Protein AF-A0A3B9RX09-F1 (afdb_monomer_lite)

Secondary structure (DSSP, 8-state):
---HHHHHHHHHHHHHHHHTTTT--------SS-HHHHHHHHHHHHHHHH-STTSSS-HHHHTT-SEEEEEE-TT-TTSHHHHHHHIIIIIS--EEETTTTEEEEEEEEE-S--HHHHHHHHHHSSPPPPPEEEEEEEEEHHHHHHHHHHHHHHHHHHHHHHHHHHTTT-GGGSTTTTTT-------HHHHHHHS-HHHHHHHHHHHHHHHHHHS---HHHHHTTB--HHHHHHHHHHHHHHHHHHHHHHHHTTPPPP--PPP---SBTHHHHHHHHHHHHHHHHHHGGG--TTSEEEEEE--HHHHHTTTBSSS-B-TT--TTSTT--GGGHHHHHHHHTTTEEEEEEEEHHHHHHHTT-SSHHHHHHHGGG-S--B--TTS----SS--B---EEEEEEEEEE--HHHHHTT----EEEEEE-S--EES--TTHHHHHHHHHHHHTHHHHHT--EETTEEESTTEEE-S-S--SS-HHHHHHHHHHHHHT--GGGEES-PEEP-HHHHT--HHHHT-HHHHHHHHHHHHHHHHHTTT-SSEEEEEEEEESSSSS-EEEEEEEEEEEEEEGGGBSSPPPTTHHHHHHHHHHHH-EETTTTEE---B-GGG-EEEEESSTTS-EEEEEEEB-GGGSTTSTT-S-BSSHHHHHHHHHHHHHHHTTHHHHHHHHHHHHHHTTSB--

Foldseek 3Di:
DDDPVVVVVVVVVVVVVVVVCPPDDPADFDDLDDPLQVVLQVVLVVVCVVPQPPSFPDCLQQPSFQKDKDFFFLLPCLFPNVVLVCCVCPQQNWDAPLQVQKTKDKDKDFQLPCVVFVVVCVPPVDTDPGDIDIDMDMDHNLVLLVVLLVLLVLLLVLLLQLQCQVCVVPVCPGCVNVQNPSVDDDDPVSSPVRDDPVSSVVNSVSLVVCCRRRVDSPPVSSSVFFQGPVNQVVVLQVVVVVLVVVQVVCVVVVHDRDDDDDDDTRGGPSVVSSVCCVVCSVLSSVPVVPDDRRQKMKMKGLQLSCQLCQQCEPQRHDCLHAPSDPPHNVNFVLLSSQSSSNFWIKIFMFGNVLLCVLLVHDDSVSSRVSVRVDSDADDYPPPPDDHDHRHIHTQKMWMWWWKWFDPVVCVVVVNDPTDIAGFIAPDMTGRCSGRRSVVVLVSSLVSCVVVLVPADDDPQAREQQRMEIGTGPDDPQDFFVSVLVRNCSSNVDDSVRYDYGHYYDCCSSVPDDCSNRVVLQVVQVVLLVVLQCVLQVPLFPFKHKDWHWDDPPVPNQIWIQIKMKGKDKAAPVQWPDFDDQLVQLVLLVLCLVPDQDVLVRGRHSQWDSVQWTWDWDDDPPRIIIIIMTMTQLLPQPPNVRDRIHRHSVSSSSSSVSSSVVSVCSVVSVVSSQVVCVVVRTGDD

Sequence (684 aa):
MLTDEQILQKAALLLEKISENSDLTTEVLLREISDSEMKGVEAILQKLADNPRGSLAFDNLFGDKTRLVIPFPVKDRESELGQWVYMLEQVLKVDVDWERGMVSVEREWEDHDKILDDTVNQIFGDGPPSKKLKKKLQMKIGKYFVKLDSLMKEYLQIRKKIGDHKYKDRPDEGPGAIGGKHLLKYTIGDTEDALNDEELKRYNQVLNQLELYAGNTSHGHLQSFAMDYSDQDQWKQKEQHRRDQQDAGDRRYGKPVRTRKPIVVPDTKFIDMGTYWLNNSKTIREDVPGLENDTYSIILTRHPVDVMRMSDFEMITSCHTPPSRDGSKQEYYKCAVAEAQGHGAIAYVVETEDLLSETNTGNIESAEQELEEYDEIFTEQNRWMSGTNLNLDPVSRTRLRQFKFFDWEKYDAGDDQGTEVAVPEKFVYGQKIPGLVGTVTKWARQKQEEVIANLPKSGGKVDLDDFRIYGGSYEDTQGYGGRKELLANLTNISMNDFTGQVEQDKETEEEMPPEWVGDVEEMLKRDCAIVREKWNSGKYANCEVDFHVRDDSGEGDYVIYPEGKIMLTWELDEWLKLPNVSEGRLIADYLNEYYYNQDMGAIVPLFEEDKGAIYKGGPEGSEVIIWRCEFNTRFVPGLENQPVVYDADGYENYCKGVDALDDDRDKFQALVEQYAKENGYFEG

Structure (mmCIF, N/CA/C/O backbone):
data_AF-A0A3B9RX09-F1
#
_entry.id   AF-A0A3B9RX09-F1
#
loop_
_atom_site.group_PDB
_atom_site.id
_atom_site.type_symbol
_atom_site.label_atom_id
_atom_site.label_alt_id
_atom_site.label_comp_id
_atom_site.label_asym_id
_atom_site.label_entity_id
_atom_site.label_seq_id
_atom_site.pdbx_PDB_ins_code
_atom_site.Cartn_x
_atom_site.Cartn_y
_atom_site.Cartn_z
_atom_site.occupancy
_atom_site.B_iso_or_equiv
_atom_site.auth_seq_id
_atom_site.auth_comp_id
_atom_site.auth_asym_id
_atom_site.auth_atom_id
_atom_site.pdbx_PDB_model_num
ATOM 1 N N . MET A 1 1 ? -35.623 12.158 -23.271 1.00 46.50 1 MET A N 1
ATOM 2 C CA . MET A 1 1 ? -35.025 12.627 -24.539 1.00 46.50 1 MET A CA 1
ATOM 3 C C . MET A 1 1 ? -35.376 14.093 -24.696 1.00 46.50 1 MET A C 1
ATOM 5 O O . MET A 1 1 ? -36.539 14.431 -24.503 1.00 46.50 1 MET A O 1
ATOM 9 N N . LEU A 1 2 ? -34.378 14.948 -24.918 1.00 55.50 2 LEU A N 1
ATOM 10 C CA . LEU A 1 2 ? -34.582 16.387 -25.109 1.00 55.50 2 LEU A CA 1
ATOM 11 C C . LEU A 1 2 ? -35.200 16.643 -26.487 1.00 55.50 2 LEU A C 1
ATOM 13 O O . LEU A 1 2 ? -34.956 15.884 -27.421 1.00 55.50 2 LEU A O 1
ATOM 17 N N . THR A 1 3 ? -36.020 17.683 -26.593 1.00 72.69 3 THR A N 1
ATOM 18 C CA . THR A 1 3 ? -36.615 18.106 -27.870 1.00 72.69 3 THR A CA 1
ATOM 19 C C . THR A 1 3 ? -35.584 18.835 -28.735 1.00 72.69 3 THR A C 1
ATOM 21 O O . THR A 1 3 ? -34.652 19.437 -28.202 1.00 72.69 3 THR A O 1
ATOM 24 N N . ASP A 1 4 ? -35.761 18.829 -30.059 1.00 65.31 4 ASP A N 1
ATOM 25 C CA . ASP A 1 4 ? -34.841 19.491 -31.002 1.00 65.31 4 ASP A CA 1
ATOM 26 C C . ASP A 1 4 ? -34.647 20.984 -30.682 1.00 65.31 4 ASP A C 1
ATOM 28 O O . ASP A 1 4 ? -33.553 21.527 -30.824 1.00 65.31 4 ASP A O 1
ATOM 32 N N . GLU A 1 5 ? -35.684 21.637 -30.154 1.00 65.88 5 GLU A N 1
ATOM 33 C CA . GLU A 1 5 ? -35.647 23.039 -29.728 1.00 65.88 5 GLU A CA 1
ATOM 34 C C . GLU A 1 5 ? -34.807 23.242 -28.450 1.00 65.88 5 GLU A C 1
ATOM 36 O O . GLU A 1 5 ? -34.069 24.220 -28.338 1.00 65.88 5 GLU A O 1
ATOM 41 N N . GLN A 1 6 ? -34.823 22.278 -27.521 1.00 61.00 6 GLN A N 1
ATOM 42 C CA . GLN A 1 6 ? -33.956 22.274 -26.333 1.00 61.00 6 GLN A CA 1
ATOM 43 C C . GLN A 1 6 ? -32.497 21.947 -26.675 1.00 61.00 6 GLN A C 1
ATOM 45 O O . GLN A 1 6 ? -31.587 22.452 -26.016 1.00 61.00 6 GLN A O 1
ATOM 50 N N . ILE A 1 7 ? -32.262 21.122 -27.700 1.00 62.56 7 ILE A N 1
ATOM 51 C CA . ILE A 1 7 ? -30.918 20.830 -28.215 1.00 62.56 7 ILE A CA 1
ATOM 52 C C . ILE A 1 7 ? -30.343 22.080 -28.886 1.00 62.56 7 ILE A C 1
ATOM 54 O O . ILE A 1 7 ? -29.211 22.456 -28.596 1.00 62.56 7 ILE A O 1
ATOM 58 N N . LEU A 1 8 ? -31.140 22.776 -29.702 1.00 60.31 8 LEU A N 1
ATOM 59 C CA . LEU A 1 8 ? -30.744 24.033 -30.340 1.00 60.31 8 LEU A CA 1
ATOM 60 C C . LEU A 1 8 ? -30.488 25.152 -29.325 1.00 60.31 8 LEU A C 1
ATOM 62 O O . LEU A 1 8 ? -29.500 25.867 -29.463 1.00 60.31 8 LEU A O 1
ATOM 66 N N . GLN A 1 9 ? -31.307 25.275 -28.275 1.00 61.44 9 GLN A N 1
ATOM 67 C CA . GLN A 1 9 ? -31.055 26.242 -27.201 1.00 61.44 9 GLN A CA 1
ATOM 68 C C . GLN A 1 9 ? -29.791 25.914 -26.402 1.00 61.44 9 GLN A C 1
ATOM 70 O O . GLN A 1 9 ? -29.019 26.823 -26.111 1.00 61.44 9 GLN A O 1
ATOM 75 N N . LYS A 1 10 ? -29.531 24.636 -26.087 1.00 58.34 10 LYS A N 1
ATOM 76 C CA . LYS A 1 10 ? -28.286 24.233 -25.413 1.00 58.34 10 LYS A CA 1
ATOM 77 C C . LYS A 1 10 ? -27.056 24.441 -26.293 1.00 58.34 10 LYS A C 1
ATOM 79 O O . LYS A 1 10 ? -26.045 24.915 -25.790 1.00 58.34 10 LYS A O 1
ATOM 84 N N . ALA A 1 11 ? -27.143 24.133 -27.586 1.00 56.66 11 ALA A N 1
ATOM 85 C CA . ALA A 1 11 ? -26.054 24.350 -28.536 1.00 56.66 11 ALA A CA 1
ATOM 86 C C . ALA A 1 11 ? -25.764 25.845 -28.739 1.00 56.66 11 ALA A C 1
ATOM 88 O O . ALA A 1 11 ? -24.603 26.237 -28.788 1.00 56.66 11 ALA A O 1
ATOM 89 N N . ALA A 1 12 ? -26.803 26.685 -28.791 1.00 59.59 12 ALA A N 1
ATOM 90 C CA . ALA A 1 12 ? -26.653 28.136 -28.854 1.00 59.59 12 ALA A CA 1
ATOM 91 C C . ALA A 1 12 ? -26.003 28.695 -27.579 1.00 59.59 12 ALA A C 1
ATOM 93 O O . ALA A 1 12 ? -25.060 29.468 -27.689 1.00 59.59 12 ALA A O 1
ATOM 94 N N . LEU A 1 13 ? -26.421 28.235 -26.391 1.00 57.66 13 LEU A N 1
ATOM 95 C CA . LEU A 1 13 ? -25.809 28.635 -25.116 1.00 57.66 13 LEU A CA 1
ATOM 96 C C . LEU A 1 13 ? -24.337 28.203 -25.013 1.00 57.66 13 LEU A C 1
ATOM 98 O O . LEU A 1 13 ? -23.518 28.907 -24.431 1.00 57.66 13 LEU A O 1
ATOM 102 N N . LEU A 1 14 ? -24.002 27.034 -25.570 1.00 50.88 14 LEU A N 1
ATOM 103 C CA . LEU A 1 14 ? -22.634 26.523 -25.619 1.00 50.88 14 LEU A CA 1
ATOM 104 C C . LEU A 1 14 ? -21.766 27.365 -26.563 1.00 50.88 14 LEU A C 1
ATOM 106 O O . LEU A 1 14 ? -20.646 27.717 -26.218 1.00 50.88 14 LEU A O 1
ATOM 110 N N . LEU A 1 15 ? -22.296 27.730 -27.732 1.00 51.66 15 LEU A N 1
ATOM 111 C CA . LEU A 1 15 ? -21.601 28.570 -28.710 1.00 51.66 15 LEU A CA 1
ATOM 112 C C . LEU A 1 15 ? -21.423 30.011 -28.221 1.00 51.66 15 LEU A C 1
ATOM 114 O O . LEU A 1 15 ? -20.383 30.607 -28.480 1.00 51.66 15 LEU A O 1
ATOM 118 N N . GLU A 1 16 ? -22.392 30.552 -27.482 1.00 50.34 16 GLU A N 1
ATOM 119 C CA . GLU A 1 16 ? -22.295 31.879 -26.867 1.00 50.34 16 GLU A CA 1
ATOM 120 C C . GLU A 1 16 ? -21.200 31.886 -25.784 1.00 50.34 16 GLU A C 1
ATOM 122 O O . GLU A 1 16 ? -20.308 32.732 -25.842 1.00 50.34 16 GLU A O 1
ATOM 127 N N . LYS A 1 17 ? -21.151 30.848 -24.928 1.00 48.62 17 LYS A N 1
ATOM 128 C CA . LYS A 1 17 ? -20.059 30.614 -23.957 1.00 48.62 17 LYS A CA 1
ATOM 129 C C . LYS A 1 17 ? -18.686 30.402 -24.601 1.00 48.62 17 LYS A C 1
ATOM 131 O O . LYS A 1 17 ? -17.679 30.794 -24.020 1.00 48.62 17 LYS A O 1
ATOM 136 N N . ILE A 1 18 ? -18.625 29.775 -25.774 1.00 49.00 18 ILE A N 1
ATOM 137 C CA . ILE A 1 18 ? -17.375 29.612 -26.533 1.00 49.00 18 ILE A CA 1
ATOM 138 C C . ILE A 1 18 ? -16.948 30.954 -27.149 1.00 49.00 18 ILE A C 1
ATOM 140 O O . ILE A 1 18 ? -15.760 31.258 -27.190 1.00 49.00 18 ILE A O 1
ATOM 144 N N . SER A 1 19 ? -17.901 31.780 -27.596 1.00 44.56 19 SER A N 1
ATOM 145 C CA . SER A 1 19 ? -17.610 33.076 -28.222 1.00 44.56 19 SER A CA 1
ATOM 146 C C . SER A 1 19 ? -17.223 34.172 -27.225 1.00 44.56 19 SER A C 1
ATOM 148 O O . SER A 1 19 ? -16.401 35.018 -27.557 1.00 44.56 19 SER A O 1
ATOM 150 N N . GLU A 1 20 ? -17.750 34.139 -25.996 1.00 47.72 20 GLU A N 1
ATOM 151 C CA . GLU A 1 20 ? -17.348 35.061 -24.921 1.00 47.72 20 GLU A CA 1
ATOM 152 C C . GLU A 1 20 ? -15.958 34.729 -24.343 1.00 47.72 20 GLU A C 1
ATOM 154 O O . GLU A 1 20 ? -15.344 35.580 -23.705 1.00 47.72 20 GLU A O 1
ATOM 159 N N . ASN A 1 21 ? -15.425 33.533 -24.628 1.00 46.47 21 ASN A N 1
ATOM 160 C CA . ASN A 1 21 ? -14.116 33.050 -24.171 1.00 46.47 21 ASN A CA 1
ATOM 161 C C . ASN A 1 21 ? -13.031 33.050 -25.266 1.00 46.47 21 ASN A C 1
ATOM 163 O O . ASN A 1 21 ? -12.002 32.394 -25.116 1.00 46.47 21 ASN A O 1
ATOM 167 N N . SER A 1 22 ? -13.215 33.774 -26.376 1.00 39.50 22 SER A N 1
ATOM 168 C CA . SER A 1 22 ? -12.271 33.729 -27.507 1.00 39.50 22 SER A CA 1
ATOM 169 C C . SER A 1 22 ? -10.925 34.440 -27.277 1.00 39.50 22 SER A C 1
ATOM 171 O O . SER A 1 22 ? -10.103 34.438 -28.187 1.00 39.50 22 SER A O 1
ATOM 173 N N . ASP A 1 23 ? -10.700 35.037 -26.099 1.00 39.66 23 ASP A N 1
ATOM 174 C CA . ASP A 1 23 ? -9.476 35.782 -25.741 1.00 39.66 23 ASP A CA 1
ATOM 175 C C . ASP A 1 23 ? -8.780 35.276 -24.455 1.00 39.66 23 ASP A C 1
ATOM 177 O O . ASP A 1 23 ? -7.902 35.952 -23.915 1.00 39.66 23 ASP A O 1
ATOM 181 N N . LEU A 1 24 ? -9.102 34.073 -23.969 1.00 39.62 24 LEU A N 1
ATOM 182 C CA . LEU A 1 24 ? -8.308 33.427 -22.921 1.00 39.62 24 LEU A CA 1
ATOM 183 C C . LEU A 1 24 ? -7.260 32.511 -23.557 1.00 39.62 24 LEU A C 1
ATOM 185 O O . LEU A 1 24 ? -7.568 31.523 -24.222 1.00 39.62 24 LEU A O 1
ATOM 189 N N . THR A 1 25 ? -5.992 32.847 -23.314 1.00 34.44 25 THR A N 1
ATOM 190 C CA . THR A 1 25 ? -4.930 31.859 -23.099 1.00 34.44 25 THR A CA 1
ATOM 191 C C . THR A 1 25 ? -5.535 30.608 -22.472 1.00 34.44 25 THR A C 1
ATOM 193 O O . THR A 1 25 ? -6.149 30.731 -21.417 1.00 34.44 25 THR A O 1
ATOM 196 N N . THR A 1 26 ? -5.393 29.451 -23.123 1.00 32.91 26 THR A N 1
ATOM 197 C CA . THR A 1 26 ? -5.717 28.130 -22.565 1.00 32.91 26 THR A CA 1
ATOM 198 C C . THR A 1 26 ? -5.415 28.120 -21.070 1.00 32.91 26 THR A C 1
ATOM 200 O O . THR A 1 26 ? -4.243 28.231 -20.705 1.00 32.91 26 THR A O 1
ATOM 203 N N . GLU A 1 27 ? -6.447 28.075 -20.221 1.00 34.97 27 GLU A N 1
ATOM 204 C CA . GLU A 1 27 ? -6.260 27.851 -18.790 1.00 34.97 27 GLU A CA 1
ATOM 205 C C . GLU A 1 27 ? -5.491 26.538 -18.666 1.00 34.97 27 GLU A C 1
ATOM 207 O O . GLU A 1 27 ? -5.959 25.475 -19.074 1.00 34.97 27 GLU A O 1
ATOM 212 N N . VAL A 1 28 ? -4.235 26.640 -18.242 1.00 36.72 28 VAL A N 1
ATOM 213 C CA . VAL A 1 28 ? -3.359 25.488 -18.086 1.00 36.72 28 VAL A CA 1
ATOM 214 C C . VAL A 1 28 ? -3.880 24.734 -16.868 1.00 36.72 28 VAL A C 1
ATOM 216 O O . VAL A 1 28 ? -3.683 25.189 -15.744 1.00 36.72 28 VAL A O 1
ATOM 219 N N . LEU A 1 29 ? -4.552 23.601 -17.090 1.00 45.66 29 LEU A N 1
ATOM 220 C CA . LEU A 1 29 ? -4.730 22.576 -16.061 1.00 45.66 29 LEU A CA 1
ATOM 221 C C . LEU A 1 29 ? -3.332 22.246 -15.527 1.00 45.66 29 LEU A C 1
ATOM 223 O O . LEU A 1 29 ? -2.517 21.667 -16.247 1.00 45.66 29 LEU A O 1
ATOM 227 N N . LEU A 1 30 ? -3.016 22.680 -14.307 1.00 51.31 30 LEU A N 1
ATOM 228 C CA . LEU A 1 30 ? -1.760 22.297 -13.681 1.00 51.31 30 LEU A CA 1
ATOM 229 C C . LEU A 1 30 ? -1.861 20.836 -13.268 1.00 51.31 30 LEU A C 1
ATOM 231 O O . LEU A 1 30 ? -2.789 20.460 -12.559 1.00 51.31 30 LEU A O 1
ATOM 235 N N . ARG A 1 31 ? -0.901 20.043 -13.738 1.00 60.28 31 ARG A N 1
ATOM 236 C CA . ARG A 1 31 ? -0.696 18.656 -13.338 1.00 60.28 31 ARG A CA 1
ATOM 237 C C . ARG A 1 31 ? 0.556 18.622 -12.476 1.00 60.28 31 ARG A C 1
ATOM 239 O O . ARG A 1 31 ? 1.618 19.033 -12.942 1.00 60.28 31 ARG A O 1
ATOM 246 N N . GLU A 1 32 ? 0.436 18.203 -11.218 1.00 71.44 32 GLU A N 1
ATOM 247 C CA . GLU A 1 32 ? 1.618 18.034 -10.351 1.00 71.44 32 GLU A CA 1
ATOM 248 C C . GLU A 1 32 ? 2.441 16.808 -10.761 1.00 71.44 32 GLU A C 1
ATOM 250 O O . GLU A 1 32 ? 3.646 16.745 -10.510 1.00 71.44 32 GLU A O 1
ATOM 255 N N . ILE A 1 33 ? 1.784 15.876 -11.447 1.00 76.31 33 ILE A N 1
ATOM 256 C CA . ILE A 1 33 ? 2.388 14.759 -12.160 1.00 76.31 33 ILE A CA 1
ATOM 257 C C . ILE A 1 33 ? 3.059 15.276 -13.440 1.00 76.31 33 ILE A C 1
ATOM 259 O O . ILE A 1 33 ? 2.442 15.986 -14.235 1.00 76.31 33 ILE A O 1
ATOM 263 N N . SER A 1 34 ? 4.307 14.875 -13.668 1.00 75.81 34 SER A N 1
ATOM 264 C CA . SER A 1 34 ? 5.033 15.141 -14.914 1.00 75.81 34 SER A CA 1
ATOM 265 C C . SER A 1 34 ? 4.439 14.392 -16.115 1.00 75.81 34 SER A C 1
ATOM 267 O O . SER A 1 34 ? 3.831 13.332 -15.974 1.00 75.81 34 SER A O 1
ATOM 269 N N . ASP A 1 35 ? 4.688 14.881 -17.332 1.00 74.25 35 ASP A N 1
ATOM 270 C CA . ASP A 1 35 ? 4.217 14.220 -18.560 1.00 74.25 35 ASP A CA 1
ATOM 271 C C . ASP A 1 35 ? 4.701 12.762 -18.679 1.00 74.25 35 ASP A C 1
ATOM 273 O O . ASP A 1 35 ? 3.990 11.912 -19.209 1.00 74.25 35 ASP A O 1
ATOM 277 N N . SER A 1 36 ? 5.898 12.437 -18.174 1.00 70.38 36 SER A N 1
ATOM 278 C CA . SER A 1 36 ? 6.412 11.061 -18.153 1.00 70.38 36 SER A CA 1
ATOM 279 C C . SER A 1 36 ? 5.641 10.153 -17.201 1.00 70.38 36 SER A C 1
ATOM 281 O O . SER A 1 36 ? 5.316 9.030 -17.567 1.00 70.38 36 SER A O 1
ATOM 283 N N . GLU A 1 37 ? 5.317 10.636 -16.003 1.00 79.94 37 GLU A N 1
ATOM 284 C CA . GLU A 1 37 ? 4.552 9.868 -15.014 1.00 79.94 37 GLU A CA 1
ATOM 285 C C . GLU A 1 37 ? 3.096 9.682 -15.477 1.00 79.94 37 GLU A C 1
ATOM 287 O O . GLU A 1 37 ? 2.505 8.623 -15.276 1.00 79.94 37 GLU A O 1
ATOM 292 N N . MET A 1 38 ? 2.528 10.672 -16.179 1.00 83.56 38 MET A N 1
ATOM 293 C CA . MET A 1 38 ? 1.176 10.586 -16.740 1.00 83.56 38 MET A CA 1
ATOM 294 C C . MET A 1 38 ? 1.037 9.438 -17.750 1.00 83.56 38 MET A C 1
ATOM 296 O O . MET A 1 38 ? 0.019 8.743 -17.735 1.00 83.56 38 MET A O 1
ATOM 300 N N . LYS A 1 39 ? 2.080 9.142 -18.544 1.00 83.12 39 LYS A N 1
ATOM 301 C CA . LYS A 1 39 ? 2.098 7.971 -19.448 1.00 83.12 39 LYS A CA 1
ATOM 302 C C . LYS A 1 39 ? 1.808 6.660 -18.724 1.00 83.12 39 LYS A C 1
ATOM 304 O O . LYS A 1 39 ? 1.199 5.773 -19.318 1.00 83.12 39 LYS A O 1
ATOM 309 N N . GLY A 1 40 ? 2.200 6.564 -17.451 1.00 83.62 40 GLY A N 1
ATOM 310 C CA . GLY A 1 40 ? 1.921 5.415 -16.601 1.00 83.62 40 GLY A CA 1
ATOM 311 C C . GLY A 1 40 ? 0.435 5.132 -16.429 1.00 83.62 40 GLY A C 1
ATOM 312 O O . GLY A 1 40 ? 0.064 3.982 -16.252 1.00 83.62 40 GLY A O 1
ATOM 313 N N . VAL A 1 41 ? -0.435 6.138 -16.530 1.00 87.81 41 VAL A N 1
ATOM 314 C CA . VAL A 1 41 ? -1.887 5.985 -16.336 1.00 87.81 41 VAL A CA 1
ATOM 315 C C . VAL A 1 41 ? -2.725 6.387 -17.554 1.00 87.81 41 VAL A C 1
ATOM 317 O O . VAL A 1 41 ? -3.922 6.114 -17.585 1.00 87.81 41 VAL A O 1
ATOM 320 N N . GLU A 1 42 ? -2.132 6.967 -18.598 1.00 87.06 42 GLU A N 1
ATOM 321 C CA . GLU A 1 42 ? -2.840 7.388 -19.819 1.00 87.06 42 GLU A CA 1
ATOM 322 C C . GLU A 1 42 ? -3.678 6.271 -20.447 1.00 87.06 42 GLU A C 1
ATOM 324 O O . GLU A 1 42 ? -4.846 6.475 -20.781 1.00 87.06 42 GLU A O 1
ATOM 329 N N . ALA A 1 43 ? -3.108 5.070 -20.580 1.00 84.12 43 ALA A N 1
ATOM 330 C CA . ALA A 1 43 ? -3.800 3.949 -21.210 1.00 84.12 43 ALA A CA 1
ATOM 331 C C . ALA A 1 43 ? -5.054 3.527 -20.428 1.00 84.12 43 ALA A C 1
ATOM 333 O O . ALA A 1 43 ? -6.077 3.191 -21.030 1.00 84.12 43 ALA A O 1
ATOM 334 N N . ILE A 1 44 ? -4.993 3.550 -19.093 1.00 87.25 44 ILE A N 1
ATOM 335 C CA . ILE A 1 44 ? -6.129 3.187 -18.243 1.00 87.25 44 ILE A CA 1
ATOM 336 C C . ILE A 1 44 ? -7.157 4.322 -18.152 1.00 87.25 44 ILE A C 1
ATOM 338 O O . ILE A 1 44 ? -8.356 4.050 -18.179 1.00 87.25 44 ILE A O 1
ATOM 342 N N . LEU A 1 45 ? -6.719 5.585 -18.161 1.00 89.31 45 LEU A N 1
ATOM 343 C CA . LEU A 1 45 ? -7.601 6.755 -18.244 1.00 89.31 45 LEU A CA 1
ATOM 344 C C . LEU A 1 45 ? -8.381 6.781 -19.567 1.00 89.31 45 LEU A C 1
ATOM 346 O O . LEU A 1 45 ? -9.584 7.034 -19.570 1.00 89.31 45 LEU A O 1
ATOM 350 N N . GLN A 1 46 ? -7.739 6.435 -20.686 1.00 86.19 46 GLN A N 1
ATOM 351 C CA . GLN A 1 46 ? -8.424 6.318 -21.973 1.00 86.19 46 GLN A CA 1
ATOM 352 C C . GLN A 1 46 ? -9.463 5.185 -21.959 1.00 86.19 46 GLN A C 1
ATOM 354 O O . GLN A 1 46 ? -10.594 5.382 -22.401 1.00 86.19 46 GLN A O 1
ATOM 359 N N . LYS A 1 47 ? -9.118 4.015 -21.396 1.00 84.38 47 LYS A N 1
ATOM 360 C CA . LYS A 1 47 ? -10.075 2.905 -21.220 1.00 84.38 47 LYS A CA 1
ATOM 361 C C . LYS A 1 47 ? -11.276 3.314 -20.368 1.00 84.38 47 LYS A C 1
ATOM 363 O O . LYS A 1 47 ? -12.401 2.969 -20.715 1.00 84.38 47 LYS A O 1
ATOM 368 N N . LEU A 1 48 ? -11.045 4.061 -19.290 1.00 86.94 48 LEU A N 1
ATOM 369 C CA . LEU A 1 48 ? -12.091 4.622 -18.435 1.00 86.94 48 LEU A CA 1
ATOM 370 C C . LEU A 1 48 ? -13.019 5.573 -19.193 1.00 86.94 48 LEU A C 1
ATOM 372 O O . LEU A 1 48 ? -14.236 5.459 -19.056 1.00 86.94 48 LEU A O 1
ATOM 376 N N . ALA A 1 49 ? -12.459 6.470 -20.009 1.00 84.94 49 ALA A N 1
ATOM 377 C CA . ALA A 1 49 ? -13.233 7.406 -20.822 1.00 84.94 49 ALA A CA 1
ATOM 378 C C . ALA A 1 49 ? -14.115 6.686 -21.858 1.00 84.94 49 ALA A C 1
ATOM 380 O O . ALA A 1 49 ? -15.253 7.095 -22.098 1.00 84.94 49 ALA A O 1
ATOM 381 N N . ASP A 1 50 ? -13.611 5.596 -22.444 1.00 83.12 50 ASP A N 1
ATOM 382 C CA . ASP A 1 50 ? -14.335 4.810 -23.448 1.00 83.12 50 ASP A CA 1
ATOM 383 C C . ASP A 1 50 ? -15.378 3.868 -22.821 1.00 83.12 50 ASP A C 1
ATOM 385 O O . ASP A 1 50 ? -16.486 3.709 -23.344 1.00 83.12 50 ASP A O 1
ATOM 389 N N . ASN A 1 51 ? -15.031 3.223 -21.705 1.00 79.31 51 ASN A N 1
ATOM 390 C CA . ASN A 1 51 ? -15.897 2.306 -20.973 1.00 79.31 51 ASN A CA 1
ATOM 391 C C . ASN A 1 51 ? -15.596 2.340 -19.460 1.00 79.31 51 ASN A C 1
ATOM 393 O O . ASN A 1 51 ? -14.688 1.644 -18.996 1.00 79.31 51 ASN A O 1
ATOM 397 N N . PRO A 1 52 ? -16.395 3.070 -18.664 1.00 77.44 52 PRO A N 1
ATOM 398 C CA . PRO A 1 52 ? -16.178 3.172 -17.222 1.00 77.44 52 PRO A CA 1
ATOM 399 C C . PRO A 1 52 ? -16.261 1.829 -16.478 1.00 77.44 52 PRO A C 1
ATOM 401 O O . PRO A 1 52 ? -15.529 1.616 -15.515 1.00 77.44 52 PRO A O 1
ATOM 404 N N . ARG A 1 53 ? -17.120 0.899 -16.929 1.00 77.69 53 ARG A N 1
ATOM 405 C CA . ARG A 1 53 ? -17.297 -0.415 -16.284 1.00 77.69 53 ARG A CA 1
ATOM 406 C C . ARG A 1 53 ? -16.302 -1.444 -16.792 1.00 77.69 53 ARG A C 1
ATOM 408 O O . ARG A 1 53 ? -16.139 -1.628 -17.998 1.00 77.69 53 ARG A O 1
ATOM 415 N N . GLY A 1 54 ? -15.719 -2.188 -15.864 1.00 75.94 54 GLY A N 1
ATOM 416 C CA . GLY A 1 54 ? -14.738 -3.237 -16.114 1.00 75.94 54 GLY A CA 1
ATOM 417 C C . GLY A 1 54 ? -13.326 -2.712 -16.359 1.00 75.94 54 GLY A C 1
ATOM 418 O O . GLY A 1 54 ? -12.420 -3.517 -16.552 1.00 75.94 54 GLY A O 1
ATOM 419 N N . SER A 1 55 ? -13.131 -1.388 -16.351 1.00 81.38 55 SER A N 1
ATOM 420 C CA . SER A 1 55 ? -11.815 -0.765 -16.523 1.00 81.38 55 SER A CA 1
ATOM 421 C C . SER A 1 55 ? -11.033 -0.671 -15.215 1.00 81.38 55 SER A C 1
ATOM 423 O O . SER A 1 55 ? -9.812 -0.690 -15.247 1.00 81.38 55 SER A O 1
ATOM 425 N N . LEU A 1 56 ? -11.704 -0.607 -14.062 1.00 91.06 56 LEU A N 1
ATOM 426 C CA . LEU A 1 56 ? -11.060 -0.554 -12.747 1.00 91.06 56 LEU A CA 1
ATOM 427 C C . LEU A 1 56 ? -11.594 -1.649 -11.826 1.00 91.06 56 LEU A C 1
ATOM 429 O O . LEU A 1 56 ? -12.763 -2.024 -11.913 1.00 91.06 56 LEU A O 1
ATOM 433 N N . ALA A 1 57 ? -10.768 -2.087 -10.872 1.00 91.44 57 ALA A N 1
ATOM 434 C CA . ALA A 1 57 ? -11.213 -2.918 -9.758 1.00 91.44 57 ALA A CA 1
ATOM 435 C C . ALA A 1 57 ? -12.417 -2.310 -9.029 1.00 91.44 57 ALA A C 1
ATOM 437 O O . ALA A 1 57 ? -12.555 -1.089 -8.912 1.00 91.44 57 ALA A O 1
ATOM 438 N N . PHE A 1 58 ? -13.214 -3.178 -8.414 1.00 93.38 58 PHE A N 1
ATOM 439 C CA . PHE A 1 58 ? -14.244 -2.852 -7.432 1.00 93.38 58 PHE A CA 1
ATOM 440 C C . PHE A 1 58 ? -15.502 -2.193 -8.003 1.00 93.38 58 PHE A C 1
ATOM 442 O O . PHE A 1 58 ? -16.164 -1.422 -7.304 1.00 93.38 58 PHE A O 1
ATOM 449 N N . ASP A 1 59 ? -15.902 -2.558 -9.222 1.00 90.38 59 ASP A N 1
ATOM 450 C CA . ASP A 1 59 ? -17.164 -2.096 -9.826 1.00 90.38 59 ASP A CA 1
ATOM 451 C C . ASP A 1 59 ? -18.379 -2.354 -8.928 1.00 90.38 59 ASP A C 1
ATOM 453 O O . ASP A 1 59 ? -19.275 -1.521 -8.827 1.00 90.38 59 ASP A O 1
ATOM 457 N N . ASN A 1 60 ? -18.393 -3.467 -8.193 1.00 87.88 60 ASN A N 1
ATOM 458 C CA . ASN A 1 60 ? -19.476 -3.774 -7.255 1.00 87.88 60 ASN A CA 1
ATOM 459 C C . ASN A 1 60 ? -19.546 -2.806 -6.058 1.00 87.88 60 ASN A C 1
ATOM 461 O O . ASN A 1 60 ? -20.600 -2.680 -5.436 1.00 87.88 60 ASN A O 1
ATOM 465 N N . LEU A 1 61 ? -18.440 -2.135 -5.716 1.00 92.75 61 LEU A N 1
ATOM 466 C CA . LEU A 1 61 ? -18.378 -1.171 -4.616 1.00 92.75 61 LEU A CA 1
ATOM 467 C C . LEU A 1 61 ? -18.590 0.269 -5.100 1.00 92.75 61 LEU A C 1
ATOM 469 O O . LEU A 1 61 ? -19.301 1.026 -4.439 1.00 92.75 61 LEU A O 1
ATOM 473 N N . PHE A 1 62 ? -17.985 0.634 -6.232 1.00 93.00 62 PHE A N 1
ATOM 474 C CA . PHE A 1 62 ? -17.958 2.004 -6.758 1.00 93.00 62 PHE A CA 1
ATOM 475 C C . PHE A 1 62 ? -19.006 2.271 -7.849 1.00 93.00 62 PHE A C 1
ATOM 477 O O . PHE A 1 62 ? -19.344 3.423 -8.118 1.00 93.00 62 PHE A O 1
ATOM 484 N N . GLY A 1 63 ? -19.558 1.230 -8.474 1.00 89.25 63 GLY A N 1
ATOM 485 C CA . GLY A 1 63 ? -20.426 1.374 -9.638 1.00 89.25 63 GLY A CA 1
ATOM 486 C C . GLY A 1 63 ? -19.677 2.021 -10.801 1.00 89.25 63 GLY A C 1
ATOM 487 O O . GLY A 1 63 ? -18.622 1.544 -11.202 1.00 89.25 63 GLY A O 1
ATOM 488 N N . ASP A 1 64 ? -20.220 3.122 -11.318 1.00 87.31 64 ASP A N 1
ATOM 489 C CA . ASP A 1 64 ? -19.626 3.894 -12.420 1.00 87.31 64 ASP A CA 1
ATOM 490 C C . ASP A 1 64 ? -18.659 4.990 -11.936 1.00 87.31 64 ASP A C 1
ATOM 492 O O . ASP A 1 64 ? -18.080 5.699 -12.750 1.00 87.31 64 ASP A O 1
ATOM 496 N N . LYS A 1 65 ? -18.499 5.146 -10.616 1.00 92.31 65 LYS A N 1
ATOM 497 C CA . LYS A 1 65 ? -17.682 6.200 -10.005 1.00 92.31 65 LYS A CA 1
ATOM 498 C C . LYS A 1 65 ? -16.226 5.788 -9.865 1.00 92.31 65 LYS A C 1
ATOM 500 O O . LYS A 1 65 ? -15.905 4.596 -9.802 1.00 92.31 65 LYS A O 1
ATOM 505 N N . THR A 1 66 ? -15.346 6.767 -9.731 1.00 94.69 66 THR A N 1
ATOM 506 C CA . THR A 1 66 ? -13.939 6.541 -9.378 1.00 94.69 66 THR A CA 1
ATOM 507 C C . THR A 1 66 ? -13.649 6.898 -7.923 1.00 94.69 66 THR A C 1
ATOM 509 O O . THR A 1 66 ? -12.677 6.394 -7.353 1.00 94.69 66 THR A O 1
ATOM 512 N N . ARG A 1 67 ? -14.526 7.687 -7.294 1.00 96.12 67 ARG A N 1
ATOM 513 C CA . ARG A 1 67 ? -14.400 8.215 -5.939 1.00 96.12 67 ARG A CA 1
ATOM 514 C C . ARG A 1 67 ? -15.712 8.070 -5.165 1.00 96.12 67 ARG A C 1
ATOM 516 O O . ARG A 1 67 ? -16.812 8.144 -5.706 1.00 96.12 67 ARG A O 1
ATOM 523 N N . LEU A 1 68 ? -15.587 7.833 -3.865 1.00 97.31 68 LEU A N 1
ATOM 524 C CA . LEU A 1 68 ? -16.685 7.826 -2.903 1.00 97.31 68 LEU A CA 1
ATOM 525 C C . LEU A 1 68 ? -16.259 8.604 -1.662 1.00 97.31 68 LEU A C 1
ATOM 527 O O . LEU A 1 68 ? -15.100 8.529 -1.254 1.00 97.31 68 LEU A O 1
ATOM 531 N N . VAL A 1 69 ? -17.201 9.281 -1.017 1.00 97.12 69 VAL A N 1
ATOM 532 C CA . VAL A 1 69 ? -16.974 9.979 0.247 1.00 97.12 69 VAL A CA 1
ATOM 533 C C . VAL A 1 69 ? -17.786 9.296 1.334 1.00 97.12 69 VAL A C 1
ATOM 535 O O . VAL A 1 69 ? -19.005 9.153 1.240 1.00 97.12 69 VAL A O 1
ATOM 538 N N . ILE A 1 70 ? -17.110 8.866 2.398 1.00 93.88 70 ILE A N 1
ATOM 539 C CA . ILE A 1 70 ? -17.766 8.303 3.580 1.00 93.88 70 ILE A CA 1
ATOM 540 C C . ILE A 1 70 ? -17.464 9.159 4.812 1.00 93.88 70 ILE A C 1
ATOM 542 O O . ILE A 1 70 ? -16.351 9.677 4.949 1.00 93.88 70 ILE A O 1
ATOM 546 N N . PRO A 1 71 ? -18.426 9.299 5.740 1.00 89.06 71 PRO A N 1
ATOM 547 C CA . PRO A 1 71 ? -18.186 10.029 6.976 1.00 89.06 71 PRO A CA 1
ATOM 548 C C . PRO A 1 71 ? -17.124 9.311 7.817 1.00 89.06 71 PRO A C 1
ATOM 550 O O . PRO A 1 71 ? -17.127 8.077 7.903 1.00 89.06 71 PRO A O 1
ATOM 553 N N . PHE A 1 72 ? -16.266 10.074 8.503 1.00 86.12 72 PHE A N 1
ATOM 554 C CA . PHE A 1 72 ? -15.293 9.523 9.445 1.00 86.12 72 PHE A CA 1
ATOM 555 C C . PHE A 1 72 ? -15.496 10.054 10.873 1.00 86.12 72 PHE A C 1
ATOM 557 O O . PHE A 1 72 ? -14.751 10.915 11.345 1.00 86.12 72 PHE A O 1
ATOM 564 N N . PRO A 1 73 ? -16.483 9.506 11.609 1.00 71.56 73 PRO A N 1
ATOM 565 C CA . PRO A 1 73 ? -16.725 9.911 12.980 1.00 71.56 73 PRO A CA 1
ATOM 566 C C . PRO A 1 73 ? -15.646 9.380 13.913 1.00 71.56 73 PRO A C 1
ATOM 568 O O . PRO A 1 73 ? -15.649 8.217 14.309 1.00 71.56 73 PRO A O 1
ATOM 571 N N . VAL A 1 74 ? -14.710 10.238 14.317 1.00 64.94 74 VAL A N 1
ATOM 572 C CA . VAL A 1 74 ? -13.571 9.795 15.138 1.00 64.94 74 VAL A CA 1
ATOM 573 C C . VAL A 1 74 ? -13.976 9.445 16.583 1.00 64.94 74 VAL A C 1
ATOM 575 O O . VAL A 1 74 ? -13.246 8.741 17.283 1.00 64.94 74 VAL A O 1
ATOM 578 N N . LYS A 1 75 ? -15.185 9.836 17.027 1.00 62.41 75 LYS A N 1
ATOM 579 C CA . LYS A 1 75 ? -15.828 9.335 18.262 1.00 62.41 75 LYS A CA 1
ATOM 580 C C . LYS A 1 75 ? -16.961 8.338 17.978 1.00 62.41 75 LYS A C 1
ATOM 582 O O . LYS A 1 75 ? -17.845 8.158 18.822 1.00 62.41 75 LYS A O 1
ATOM 587 N N . ASP A 1 76 ? -16.949 7.668 16.824 1.00 63.59 76 ASP A N 1
ATOM 588 C CA . ASP A 1 76 ? -17.911 6.609 16.502 1.00 63.59 76 ASP A CA 1
ATOM 589 C C . ASP A 1 76 ? -17.866 5.498 17.555 1.00 63.59 76 ASP A C 1
ATOM 591 O O . ASP A 1 76 ? -16.829 4.862 17.765 1.00 63.59 76 ASP A O 1
ATOM 595 N N . ARG A 1 77 ? -19.016 5.217 18.179 1.00 59.22 77 ARG A N 1
ATOM 596 C CA . ARG A 1 77 ? -19.188 4.138 19.166 1.00 59.22 77 ARG A CA 1
ATOM 597 C C . ARG A 1 77 ? -18.962 2.744 18.588 1.00 59.22 77 ARG A C 1
ATOM 599 O O . ARG A 1 77 ? -18.925 1.777 19.341 1.00 59.22 77 ARG A O 1
ATOM 606 N N . GLU A 1 78 ? -18.834 2.624 17.278 1.00 57.56 78 GLU A N 1
ATOM 607 C CA . GLU A 1 78 ? -18.532 1.365 16.608 1.00 57.56 78 GLU A CA 1
ATOM 608 C C . GLU A 1 78 ? -17.021 1.165 16.386 1.00 57.56 78 GLU A C 1
ATOM 610 O O . GLU A 1 78 ? -16.592 0.049 16.096 1.00 57.56 78 GLU A O 1
ATOM 615 N N . SER A 1 79 ? -16.203 2.212 16.564 1.00 64.44 79 SER A N 1
ATOM 616 C CA . SER A 1 79 ? -14.736 2.141 16.502 1.00 64.44 79 SER A CA 1
ATOM 617 C C . SER A 1 79 ? -14.122 1.777 17.861 1.00 64.44 79 SER A C 1
ATOM 619 O O . SER A 1 79 ? -14.673 2.107 18.910 1.00 64.44 79 SER A O 1
ATOM 621 N N . GLU A 1 80 ? -12.947 1.135 17.874 1.00 72.06 80 GLU A N 1
ATOM 622 C CA . GLU A 1 80 ? -12.261 0.777 19.130 1.00 72.06 80 GLU A CA 1
ATOM 623 C C . GLU A 1 80 ? -11.925 2.021 19.977 1.00 72.06 80 GLU A C 1
ATOM 625 O O . GLU A 1 80 ? -12.159 2.027 21.189 1.00 72.06 80 GLU A O 1
ATOM 630 N N . LEU A 1 81 ? -11.465 3.112 19.342 1.00 75.75 81 LEU A N 1
ATOM 631 C CA . LEU A 1 81 ? -11.235 4.388 20.027 1.00 75.75 81 LEU A CA 1
ATOM 632 C C . LEU A 1 81 ? -12.540 4.953 20.587 1.00 75.75 81 LEU A C 1
ATOM 634 O O . LEU A 1 81 ? -12.590 5.302 21.765 1.00 75.75 81 LEU A O 1
ATOM 638 N N . GLY A 1 82 ? -13.586 5.057 19.770 1.00 73.31 82 GLY A N 1
ATOM 639 C CA . GLY A 1 82 ? -14.836 5.671 20.198 1.00 73.31 82 GLY A CA 1
ATOM 640 C C . GLY A 1 82 ? -15.558 4.856 21.271 1.00 73.31 82 GLY A C 1
ATOM 641 O O . GLY A 1 82 ? -16.107 5.452 22.192 1.00 73.31 82 GLY A O 1
ATOM 642 N N . GLN A 1 83 ? -15.470 3.520 21.265 1.00 78.00 83 GLN A N 1
ATOM 643 C CA . GLN A 1 83 ? -15.922 2.679 22.387 1.00 78.00 83 GLN A CA 1
ATOM 644 C C . GLN A 1 83 ? -15.146 2.974 23.669 1.00 78.00 83 GLN A C 1
ATOM 646 O O . GLN A 1 83 ? -15.734 3.078 24.749 1.00 78.00 83 GLN A O 1
ATOM 651 N N . TRP A 1 84 ? -13.827 3.129 23.559 1.00 85.06 84 TRP A N 1
ATOM 652 C CA . TRP A 1 84 ? -12.966 3.416 24.698 1.00 85.06 84 TRP A CA 1
ATOM 653 C C . TRP A 1 84 ? -13.211 4.826 25.271 1.00 85.06 84 TRP A C 1
ATOM 655 O O . TRP A 1 84 ? -13.327 4.978 26.490 1.00 85.06 84 TRP A O 1
ATOM 665 N N . VAL A 1 85 ? -13.389 5.840 24.414 1.00 82.25 85 VAL A N 1
ATOM 666 C CA . VAL A 1 85 ? -13.766 7.214 24.804 1.00 82.25 85 VAL A CA 1
ATOM 667 C C . VAL A 1 85 ? -15.169 7.233 25.413 1.00 82.25 85 VAL A C 1
ATOM 669 O O . VAL A 1 85 ? -15.359 7.754 26.513 1.00 82.25 85 VAL A O 1
ATOM 672 N N . TYR A 1 86 ? -16.139 6.580 24.765 1.00 81.88 86 TYR A N 1
ATOM 673 C CA . TYR A 1 86 ? -17.508 6.433 25.263 1.00 81.88 86 TYR A CA 1
ATOM 674 C C . TYR A 1 86 ? -17.540 5.807 26.661 1.00 81.88 86 TYR A C 1
ATOM 676 O O . TYR A 1 86 ? -18.287 6.252 27.538 1.00 81.88 86 TYR A O 1
ATOM 684 N N . MET A 1 87 ? -16.699 4.801 26.898 1.00 87.44 87 MET A N 1
ATOM 685 C CA . MET A 1 87 ? -16.594 4.161 28.201 1.00 87.44 87 MET A CA 1
ATOM 686 C C . MET A 1 87 ? -16.145 5.141 29.290 1.00 87.44 87 MET A C 1
ATOM 688 O O . MET A 1 87 ? -16.721 5.131 30.372 1.00 87.44 87 MET A O 1
ATOM 692 N N . LEU A 1 88 ? -15.164 6.009 29.032 1.00 90.19 88 LEU A N 1
ATOM 693 C CA . LEU A 1 88 ? -14.724 7.013 30.007 1.00 90.19 88 LEU A CA 1
ATOM 694 C C . LEU A 1 88 ? -15.786 8.096 30.233 1.00 90.19 88 LEU A C 1
ATOM 696 O O . LEU A 1 88 ? -16.193 8.346 31.368 1.00 90.19 88 LEU A O 1
ATOM 700 N N . GLU A 1 89 ? -16.268 8.709 29.159 1.00 86.06 89 GLU A N 1
ATOM 701 C CA . GLU A 1 89 ? -17.090 9.918 29.255 1.00 86.06 89 GLU A CA 1
ATOM 702 C C . GLU A 1 89 ? -18.549 9.619 29.615 1.00 86.06 89 GLU A C 1
ATOM 704 O O . GLU A 1 89 ? -19.174 10.362 30.367 1.00 86.06 89 GLU A O 1
ATOM 709 N N . GLN A 1 90 ? -19.112 8.521 29.105 1.00 83.44 90 GLN A N 1
ATOM 710 C CA . GLN A 1 90 ? -20.557 8.271 29.173 1.00 83.44 90 GLN A CA 1
ATOM 711 C C . GLN A 1 90 ? -20.922 7.151 30.146 1.00 83.44 90 GLN A C 1
ATOM 713 O O . GLN A 1 90 ? -21.918 7.261 30.869 1.00 83.44 90 GLN A O 1
ATOM 718 N N . VAL A 1 91 ? -20.127 6.077 30.184 1.00 88.25 91 VAL A N 1
ATOM 719 C CA . VAL A 1 91 ? -20.381 4.936 31.079 1.00 88.25 91 VAL A CA 1
ATOM 720 C C . VAL A 1 91 ? -19.781 5.194 32.454 1.00 88.25 91 VAL A C 1
ATOM 722 O O . VAL A 1 91 ? -20.491 5.170 33.460 1.00 88.25 91 VAL A O 1
ATOM 725 N N . LEU A 1 92 ? -18.479 5.471 32.495 1.00 92.88 92 LEU A N 1
ATOM 726 C CA . LEU A 1 92 ? -17.759 5.782 33.718 1.00 92.88 92 LEU A CA 1
ATOM 727 C C . LEU A 1 92 ? -17.990 7.217 34.150 1.00 92.88 92 LEU A C 1
ATOM 729 O O . LEU A 1 92 ? -17.779 7.460 35.324 1.00 92.88 92 LEU A O 1
ATOM 733 N N . LYS A 1 93 ? -18.449 8.131 33.284 1.00 91.81 93 LYS A N 1
ATOM 734 C CA . LYS A 1 93 ? -18.788 9.529 33.616 1.00 91.81 93 LYS A CA 1
ATOM 735 C C . LYS A 1 93 ? -17.673 10.236 34.374 1.00 91.81 93 LYS A C 1
ATOM 737 O O . LYS A 1 93 ? -17.851 10.652 35.526 1.00 91.81 93 LYS A O 1
ATOM 742 N N . VAL A 1 94 ? -16.503 10.277 33.754 1.00 93.69 94 VAL A N 1
ATOM 743 C CA . VAL A 1 94 ? -15.345 11.005 34.265 1.00 93.69 94 VAL A CA 1
ATOM 744 C C . VAL A 1 94 ? -14.941 12.114 33.304 1.00 93.69 94 VAL A C 1
ATOM 746 O O . VAL A 1 94 ? -15.095 11.972 32.094 1.00 93.69 94 VAL A O 1
ATOM 749 N N . ASP A 1 95 ? -14.391 13.192 33.852 1.00 91.88 95 ASP A N 1
ATOM 750 C CA . ASP A 1 95 ? -13.799 14.267 33.066 1.00 91.88 95 ASP A CA 1
ATOM 751 C C . ASP A 1 95 ? -12.380 13.858 32.666 1.00 91.88 95 ASP A C 1
ATOM 753 O O . ASP A 1 95 ? -11.602 13.389 33.509 1.00 91.88 95 ASP A O 1
ATOM 757 N N . VAL A 1 96 ? -12.029 14.037 31.393 1.00 88.50 96 VAL A N 1
ATOM 758 C CA . VAL A 1 96 ? -10.720 13.642 30.865 1.00 88.50 96 VAL A CA 1
ATOM 759 C C . VAL A 1 96 ? -9.964 14.861 30.345 1.00 88.50 96 VAL A C 1
ATOM 761 O O . VAL A 1 96 ? -10.406 15.552 29.435 1.00 88.50 96 VAL A O 1
ATOM 764 N N . ASP A 1 97 ? -8.793 15.105 30.925 1.00 87.69 97 ASP A N 1
ATOM 765 C CA . ASP A 1 97 ? -7.779 16.012 30.391 1.00 87.69 97 ASP A CA 1
ATOM 766 C C . ASP A 1 97 ? -6.872 15.171 29.488 1.00 87.69 97 ASP A C 1
ATOM 768 O O . ASP A 1 97 ? -5.975 14.456 29.961 1.00 87.69 97 ASP A O 1
ATOM 772 N N . TRP A 1 98 ? -7.196 15.190 28.192 1.00 82.44 98 TRP A N 1
ATOM 773 C CA . TRP A 1 98 ? -6.531 14.398 27.167 1.00 82.44 98 TRP A CA 1
ATOM 774 C C . TRP A 1 98 ? -5.049 14.739 27.095 1.00 82.44 98 TRP A C 1
ATOM 776 O O . TRP A 1 98 ? -4.245 13.844 27.321 1.00 82.44 98 TRP A O 1
ATOM 786 N N . GLU A 1 99 ? -4.683 16.013 26.930 1.00 79.50 99 GLU A N 1
ATOM 787 C CA . GLU A 1 99 ? -3.295 16.491 26.818 1.00 79.50 99 GLU A CA 1
ATOM 788 C C . GLU A 1 99 ? -2.406 15.979 27.967 1.00 79.50 99 GLU A C 1
ATOM 790 O O . GLU A 1 99 ? -1.312 15.436 27.759 1.00 79.50 99 GLU A O 1
ATOM 795 N N . ARG A 1 100 ? -2.896 16.068 29.211 1.00 83.75 100 ARG A N 1
ATOM 796 C CA . ARG A 1 100 ? -2.142 15.611 30.391 1.00 83.75 100 ARG A CA 1
ATOM 797 C C . ARG A 1 100 ? -2.316 14.123 30.685 1.00 83.75 100 ARG A C 1
ATOM 799 O O . ARG A 1 100 ? -1.593 13.576 31.529 1.00 83.75 100 ARG A O 1
ATOM 806 N N . GLY A 1 101 ? -3.251 13.451 30.017 1.00 88.00 101 GLY A N 1
ATOM 807 C CA . GLY A 1 101 ? -3.606 12.054 30.247 1.00 88.00 101 GLY A CA 1
ATOM 808 C C . GLY A 1 101 ? -4.158 11.810 31.653 1.00 88.00 101 GLY A C 1
ATOM 809 O O . GLY A 1 101 ? -3.774 10.834 32.317 1.00 88.00 101 GLY A O 1
ATOM 810 N N . MET A 1 102 ? -5.002 12.722 32.137 1.00 92.94 102 MET A N 1
ATOM 811 C CA . MET A 1 102 ? -5.544 12.726 33.497 1.00 92.94 102 MET A CA 1
ATOM 812 C C . MET A 1 102 ? -7.061 12.543 33.483 1.00 92.94 102 MET A C 1
ATOM 814 O O . MET A 1 102 ? -7.760 13.084 32.641 1.00 92.94 102 MET A O 1
ATOM 818 N N . VAL A 1 103 ? -7.560 11.808 34.469 1.00 95.81 103 VAL A N 1
ATOM 819 C CA . VAL A 1 103 ? -8.981 11.683 34.783 1.00 95.81 103 VAL A CA 1
ATOM 820 C C . VAL A 1 103 ? -9.263 12.479 36.043 1.00 95.81 103 VAL A C 1
ATOM 822 O O . VAL A 1 103 ? -8.503 12.367 37.012 1.00 95.81 103 VAL A O 1
ATOM 825 N N . SER A 1 104 ? -10.366 13.215 36.064 1.00 96.31 104 SER A N 1
ATOM 826 C CA . SER A 1 104 ? -10.944 13.794 37.272 1.00 96.31 104 SER A CA 1
ATOM 827 C C . SER A 1 104 ? -12.421 13.466 37.388 1.00 96.31 104 SER A C 1
ATOM 829 O O . SER A 1 104 ? -13.118 13.312 36.395 1.00 96.31 104 SER A O 1
ATOM 831 N N . VAL A 1 105 ? -12.903 13.345 38.621 1.00 96.44 105 VAL A N 1
ATOM 832 C CA . VAL A 1 105 ? -14.340 13.292 38.878 1.00 96.44 105 VAL A CA 1
ATOM 833 C C . VAL A 1 105 ? -14.647 13.745 40.300 1.00 96.44 105 VAL A C 1
ATOM 835 O O . VAL A 1 105 ? -13.862 13.516 41.227 1.00 96.44 105 VAL A O 1
ATOM 838 N N . GLU A 1 106 ? -15.808 14.365 40.476 1.00 95.88 106 GLU A N 1
ATOM 839 C CA . GLU A 1 106 ? -16.419 14.668 41.766 1.00 95.88 106 GLU A CA 1
ATOM 840 C C . GLU A 1 106 ? -17.767 13.948 41.859 1.00 95.88 106 GLU A C 1
ATOM 842 O O . GLU A 1 106 ? -18.603 14.063 40.966 1.00 95.88 106 GLU A O 1
ATOM 847 N N . ARG A 1 107 ? -17.974 13.169 42.927 1.00 94.44 107 ARG A N 1
ATOM 848 C CA . ARG A 1 107 ? -19.207 12.398 43.140 1.00 94.44 107 ARG A CA 1
ATOM 849 C C . ARG A 1 107 ? -19.740 12.553 44.546 1.00 94.44 107 ARG A C 1
ATOM 851 O O . ARG A 1 107 ? -18.977 12.717 45.502 1.00 94.44 107 ARG A O 1
ATOM 858 N N . GLU A 1 108 ? -21.057 12.434 44.641 1.00 92.44 108 GLU A N 1
ATOM 859 C CA . GLU A 1 108 ? -21.810 12.339 45.881 1.00 92.44 108 GLU A CA 1
ATOM 860 C C . GLU A 1 108 ? -22.694 11.088 45.837 1.00 92.44 108 GLU A C 1
ATOM 862 O O . GLU A 1 108 ? -23.375 10.857 44.839 1.00 92.44 108 GLU A O 1
ATOM 867 N N . TRP A 1 109 ? -22.661 10.272 46.890 1.00 90.88 109 TRP A N 1
ATOM 868 C CA . TRP A 1 109 ? -23.443 9.037 47.000 1.00 90.88 109 TRP A CA 1
ATOM 869 C C . TRP A 1 109 ? -23.804 8.741 48.461 1.00 90.88 109 TRP A C 1
ATOM 871 O O . TRP A 1 109 ? -23.264 9.355 49.383 1.00 90.88 109 TRP A O 1
ATOM 881 N N . GLU A 1 110 ? -24.734 7.817 48.680 1.00 87.00 110 GLU A N 1
ATOM 882 C CA . GLU A 1 110 ? -25.099 7.339 50.019 1.00 87.00 110 GLU A CA 1
ATOM 883 C C . GLU A 1 110 ? -24.091 6.294 50.503 1.00 87.00 110 GLU A C 1
ATOM 885 O O . GLU A 1 110 ? -23.753 5.367 49.771 1.00 87.00 110 GLU A O 1
ATOM 890 N N . ASP A 1 111 ? -23.589 6.457 51.727 1.00 85.75 111 ASP A N 1
ATOM 891 C CA . ASP A 1 111 ? -22.623 5.542 52.331 1.00 85.75 111 ASP A CA 1
ATOM 892 C C . ASP A 1 111 ? -23.203 4.121 52.389 1.00 85.75 111 ASP A C 1
ATOM 894 O O . ASP A 1 111 ? -24.286 3.896 52.930 1.00 85.75 111 ASP A O 1
ATOM 898 N N . HIS A 1 112 ? -22.470 3.155 51.832 1.00 82.56 112 HIS A N 1
ATOM 899 C CA . HIS A 1 112 ? -22.873 1.746 51.830 1.00 82.56 112 HIS A CA 1
ATOM 900 C C . HIS A 1 112 ? -22.786 1.082 53.216 1.00 82.56 112 HIS A C 1
ATOM 902 O O . HIS A 1 112 ? -23.224 -0.056 53.373 1.00 82.56 112 HIS A O 1
ATOM 908 N N . ASP A 1 113 ? -22.230 1.751 54.230 1.00 74.38 113 ASP A N 1
ATOM 909 C CA . ASP A 1 113 ? -22.104 1.213 55.590 1.00 74.38 113 ASP A CA 1
ATOM 910 C C . ASP A 1 113 ? -23.449 1.209 56.354 1.00 74.38 113 ASP A C 1
ATOM 912 O O . ASP A 1 113 ? -23.741 2.107 57.139 1.00 74.38 113 ASP A O 1
ATOM 916 N N . LYS A 1 114 ? -24.293 0.193 56.113 1.00 61.69 114 LYS A N 1
ATOM 917 C CA . LYS A 1 114 ? -25.637 0.056 56.727 1.00 61.69 114 LYS A CA 1
ATOM 918 C C . LYS A 1 114 ? -25.668 -0.574 58.126 1.00 61.69 114 LYS A C 1
ATOM 920 O O . LYS A 1 114 ? -26.698 -0.518 58.793 1.00 61.69 114 LYS A O 1
ATOM 925 N N . ILE A 1 115 ? -24.552 -1.137 58.599 1.00 51.28 115 ILE A N 1
ATOM 926 C CA . ILE A 1 115 ? -24.480 -1.910 59.858 1.00 51.28 115 ILE A CA 1
ATOM 927 C C . ILE A 1 115 ? -24.856 -1.052 61.084 1.00 51.28 115 ILE A C 1
ATOM 929 O O . ILE A 1 115 ? -25.403 -1.547 62.072 1.00 51.28 115 ILE A O 1
ATOM 933 N N . LEU A 1 116 ? -24.587 0.253 61.026 1.00 47.22 116 LEU A N 1
ATOM 934 C CA . LEU A 1 116 ? -24.901 1.184 62.110 1.00 47.22 116 LEU A CA 1
ATOM 935 C C . LEU A 1 116 ? -26.356 1.666 62.093 1.00 47.22 116 LEU A C 1
ATOM 937 O O . LEU A 1 116 ? -26.933 1.845 63.165 1.00 47.22 116 LEU A O 1
ATOM 941 N N . ASP A 1 117 ? -26.958 1.836 60.916 1.00 49.94 117 ASP A N 1
ATOM 942 C CA . ASP A 1 117 ? -28.287 2.440 60.807 1.00 49.94 117 ASP A CA 1
ATOM 943 C C . ASP A 1 117 ? -29.397 1.442 61.156 1.00 49.94 117 ASP A C 1
ATOM 945 O O . ASP A 1 117 ? -30.310 1.804 61.892 1.00 49.94 117 ASP A O 1
ATOM 949 N N . ASP A 1 118 ? -29.300 0.164 60.771 1.00 50.25 118 ASP A N 1
ATOM 950 C CA . ASP A 1 118 ? -30.365 -0.814 61.061 1.00 50.25 118 ASP A CA 1
ATOM 951 C C . ASP A 1 118 ? -30.468 -1.193 62.550 1.00 50.25 118 ASP A C 1
ATOM 953 O O . ASP A 1 118 ? -31.572 -1.380 63.074 1.00 50.25 118 ASP A O 1
ATOM 957 N N . THR A 1 119 ? -29.344 -1.187 63.274 1.00 49.06 119 THR A N 1
ATOM 958 C CA . THR A 1 119 ? -29.326 -1.372 64.738 1.00 49.06 119 THR A CA 1
ATOM 959 C C . THR A 1 119 ? -29.968 -0.180 65.463 1.00 49.06 119 THR A C 1
ATOM 961 O O . THR A 1 119 ? -30.630 -0.351 66.484 1.00 49.06 119 THR A O 1
ATOM 964 N N . VAL A 1 120 ? -29.819 1.039 64.935 1.00 47.62 120 VAL A N 1
ATOM 965 C CA . VAL A 1 120 ? -30.439 2.258 65.488 1.00 47.62 120 VAL A CA 1
ATOM 966 C C . VAL A 1 120 ? -31.920 2.354 65.092 1.00 47.62 120 VAL A C 1
ATOM 968 O O . VAL A 1 120 ? -32.755 2.700 65.933 1.00 47.62 120 VAL A O 1
ATOM 971 N N . ASN A 1 121 ? -32.266 1.955 63.864 1.00 52.47 121 ASN A N 1
ATOM 972 C CA . ASN A 1 121 ? -33.632 1.900 63.330 1.00 52.47 121 ASN A CA 1
ATOM 973 C C . ASN A 1 121 ? -34.523 0.935 64.120 1.00 52.47 121 ASN A C 1
ATOM 975 O O . ASN A 1 121 ? -35.669 1.270 64.422 1.00 52.47 121 ASN A O 1
ATOM 979 N N . GLN A 1 122 ? -33.995 -0.233 64.511 1.00 51.75 122 GLN A N 1
ATOM 980 C CA . GLN A 1 122 ? -34.713 -1.195 65.358 1.00 51.75 122 GLN A CA 1
ATOM 981 C C . GLN A 1 122 ? -34.991 -0.682 66.779 1.00 51.75 122 GLN A C 1
ATOM 983 O O . GLN A 1 122 ? -35.936 -1.154 67.410 1.00 51.75 122 GLN A O 1
ATOM 988 N N . ILE A 1 123 ? -34.195 0.263 67.296 1.00 51.97 123 ILE A N 1
ATOM 989 C CA . ILE A 1 123 ? -34.299 0.729 68.689 1.00 51.97 123 ILE A CA 1
ATOM 990 C C . ILE A 1 123 ? -35.115 2.029 68.808 1.00 51.97 123 ILE A C 1
ATOM 992 O O . ILE A 1 123 ? -35.824 2.194 69.801 1.00 51.97 123 ILE A O 1
ATOM 996 N N . PHE A 1 124 ? -35.055 2.943 67.829 1.00 54.28 124 PHE A N 1
ATOM 997 C CA . PHE A 1 124 ? -35.574 4.312 68.005 1.00 54.28 124 PHE A CA 1
ATOM 998 C C . PHE A 1 124 ? -36.645 4.781 67.007 1.00 54.28 124 PHE A C 1
ATOM 1000 O O . PHE A 1 124 ? -37.176 5.872 67.194 1.00 54.28 124 PHE A O 1
ATOM 1007 N N . GLY A 1 125 ? -37.033 3.979 66.008 1.00 49.44 125 GLY A N 1
ATOM 1008 C CA . GLY A 1 125 ? -38.230 4.227 65.182 1.00 49.44 125 GLY A CA 1
ATOM 1009 C C . GLY A 1 125 ? -38.191 5.433 64.227 1.00 49.44 125 GLY A C 1
ATOM 1010 O O . GLY A 1 125 ? -39.077 5.536 63.387 1.00 49.44 125 GLY A O 1
ATOM 1011 N N . ASP A 1 126 ? -37.169 6.285 64.309 1.00 55.25 126 ASP A N 1
ATOM 1012 C CA . ASP A 1 126 ? -36.817 7.322 63.333 1.00 55.25 126 ASP A CA 1
ATOM 1013 C C . ASP A 1 126 ? -35.291 7.297 63.160 1.00 55.25 126 ASP A C 1
ATOM 1015 O O . ASP A 1 126 ? -34.532 7.776 64.008 1.00 55.25 126 ASP A O 1
ATOM 1019 N N . GLY A 1 127 ? -34.834 6.651 62.090 1.00 53.22 127 GLY A N 1
ATOM 1020 C CA . GLY A 1 127 ? -33.417 6.549 61.758 1.00 53.22 127 GLY A CA 1
ATOM 1021 C C . GLY A 1 127 ? -32.798 7.889 61.378 1.00 53.22 127 GLY A C 1
ATOM 1022 O O . GLY A 1 127 ? -33.462 8.693 60.715 1.00 53.22 127 GLY A O 1
ATOM 1023 N N . PRO A 1 128 ? -31.525 8.156 61.723 1.00 53.06 128 PRO A N 1
ATOM 1024 C CA . PRO A 1 128 ? -30.801 9.250 61.093 1.00 53.06 128 PRO A CA 1
ATOM 1025 C C . PRO A 1 128 ? -30.762 9.034 59.565 1.00 53.06 128 PRO A C 1
ATOM 1027 O O . PRO A 1 128 ? -30.690 7.897 59.101 1.00 53.06 128 PRO A O 1
ATOM 1030 N N . PRO A 1 129 ? -30.827 10.106 58.755 1.00 56.62 129 PRO A N 1
ATOM 1031 C CA . PRO A 1 129 ? -30.739 9.982 57.305 1.00 56.62 129 PRO A CA 1
ATOM 1032 C C . PRO A 1 129 ? -29.393 9.369 56.903 1.00 56.62 129 PRO A C 1
ATOM 1034 O O . PRO A 1 129 ? -28.356 9.740 57.461 1.00 56.62 129 PRO A O 1
ATOM 1037 N N . SER A 1 130 ? -29.415 8.481 55.902 1.00 64.69 130 SER A N 1
ATOM 1038 C CA . SER A 1 130 ? -28.225 7.821 55.357 1.00 64.69 130 SER A CA 1
ATOM 1039 C C . SER A 1 130 ? -27.112 8.835 55.095 1.00 64.69 130 SER A C 1
ATOM 1041 O O . SER A 1 130 ? -27.310 9.849 54.409 1.00 64.69 130 SER A O 1
ATOM 1043 N N . LYS A 1 131 ? -25.925 8.573 55.640 1.00 79.25 131 LYS A N 1
ATOM 1044 C CA . LYS A 1 131 ? -24.783 9.478 55.521 1.00 79.25 131 LYS A CA 1
ATOM 1045 C C . LYS A 1 131 ? -24.390 9.639 54.053 1.00 79.25 131 LYS A C 1
ATOM 1047 O O . LYS A 1 131 ? -24.025 8.673 53.398 1.00 79.25 131 LYS A O 1
ATOM 1052 N N . LYS A 1 132 ? -24.404 10.866 53.534 1.00 84.62 132 LYS A N 1
ATOM 1053 C CA . LYS A 1 132 ? -23.891 11.143 52.187 1.00 84.62 132 LYS A CA 1
ATOM 1054 C C . LYS A 1 132 ? -22.381 11.339 52.206 1.00 84.62 132 LYS A C 1
ATOM 1056 O O . LYS A 1 132 ? -21.843 12.086 53.028 1.00 84.62 132 LYS A O 1
ATOM 1061 N N . LEU A 1 133 ? -21.692 10.684 51.284 1.00 86.31 133 LEU A N 1
ATOM 1062 C CA . LEU A 1 133 ? -20.271 10.855 51.033 1.00 86.31 133 LEU A CA 1
ATOM 1063 C C . LEU A 1 133 ? -20.087 11.709 49.789 1.00 86.31 133 LEU A C 1
ATOM 1065 O O . LEU A 1 133 ? -20.668 11.426 48.751 1.00 86.31 133 LEU A O 1
ATOM 1069 N N . LYS A 1 134 ? -19.227 12.723 49.890 1.00 92.81 134 LYS A N 1
ATOM 1070 C CA . LYS A 1 134 ? -18.793 13.538 48.759 1.00 92.81 134 LYS A CA 1
ATOM 1071 C C . LYS A 1 134 ? -17.281 13.450 48.617 1.00 92.81 134 LYS A C 1
ATOM 1073 O O . LYS A 1 134 ? -16.544 13.753 49.563 1.00 92.81 134 LYS A O 1
ATOM 1078 N N . LYS A 1 135 ? -16.798 13.005 47.459 1.00 95.00 135 LYS A N 1
ATOM 1079 C CA . LYS A 1 135 ? -15.364 12.838 47.183 1.00 95.00 135 LYS A CA 1
ATOM 1080 C C . LYS A 1 135 ? -15.025 13.312 45.781 1.00 95.00 135 LYS A C 1
ATOM 1082 O O . LYS A 1 135 ? -15.826 13.210 44.861 1.00 95.00 135 LYS A O 1
ATOM 1087 N N . LYS A 1 136 ? -13.786 13.772 45.641 1.00 94.69 136 LYS A N 1
ATOM 1088 C CA . LYS A 1 136 ? -13.158 14.090 44.364 1.00 94.69 136 LYS A CA 1
ATOM 1089 C C . LYS A 1 136 ? -11.907 13.246 44.178 1.00 94.69 136 LYS A C 1
ATOM 1091 O O . LYS A 1 136 ? -11.216 12.958 45.160 1.00 94.69 136 LYS A O 1
ATOM 1096 N N . LEU A 1 137 ? -11.605 12.888 42.939 1.00 95.38 137 LEU A N 1
ATOM 1097 C CA . LEU A 1 137 ? -10.339 12.272 42.560 1.00 95.38 137 LEU A CA 1
ATOM 1098 C C . LEU A 1 137 ? -9.774 12.966 41.324 1.00 95.38 137 LEU A C 1
ATOM 1100 O O . LEU A 1 137 ? -10.521 13.463 40.487 1.00 95.38 137 LEU A O 1
ATOM 1104 N N . GLN A 1 138 ? -8.448 12.964 41.218 1.00 96.56 138 GLN A N 1
ATOM 1105 C CA . GLN A 1 138 ? -7.737 13.291 39.991 1.00 96.56 138 GLN A CA 1
ATOM 1106 C C . GLN A 1 138 ? -6.501 12.392 39.891 1.00 96.56 138 GLN A C 1
ATOM 1108 O O . GLN A 1 138 ? -5.718 12.314 40.842 1.00 96.56 138 GLN A O 1
ATOM 1113 N N . MET A 1 139 ? -6.319 11.684 38.775 1.00 97.06 139 MET A N 1
ATOM 1114 C CA . MET A 1 139 ? -5.170 10.792 38.582 1.00 97.06 139 MET A CA 1
ATOM 1115 C C . MET A 1 139 ? -4.909 10.464 37.110 1.00 97.06 139 MET A C 1
ATOM 1117 O O . MET A 1 139 ? -5.770 10.649 36.265 1.00 97.06 139 MET A O 1
ATOM 1121 N N . LYS A 1 140 ? -3.723 9.927 36.800 1.00 95.50 140 LYS A N 1
ATOM 1122 C CA . LYS A 1 140 ? -3.383 9.473 35.439 1.00 95.50 140 LYS A CA 1
ATOM 1123 C C . LYS A 1 140 ? -4.330 8.359 34.972 1.00 95.50 140 LYS A C 1
ATOM 1125 O O . LYS A 1 140 ? -4.533 7.415 35.740 1.00 95.50 140 LYS A O 1
ATOM 1130 N N . ILE A 1 141 ? -4.786 8.403 33.714 1.00 94.50 141 ILE A N 1
ATOM 1131 C CA . ILE A 1 141 ? -5.716 7.422 33.103 1.00 94.50 141 ILE A CA 1
ATOM 1132 C C . ILE A 1 141 ? -5.268 5.971 33.355 1.00 94.50 141 ILE A C 1
ATOM 1134 O O . ILE A 1 141 ? -6.024 5.157 33.878 1.00 94.50 141 ILE A O 1
ATOM 1138 N N . GLY A 1 142 ? -3.994 5.651 33.106 1.00 90.44 142 GLY A N 1
ATOM 1139 C CA . GLY A 1 142 ? -3.474 4.301 33.365 1.00 90.44 142 GLY A CA 1
ATOM 1140 C C . GLY A 1 142 ? -3.566 3.867 34.839 1.00 90.44 142 GLY A C 1
ATOM 1141 O O . GLY A 1 142 ? -3.893 2.721 35.129 1.00 90.44 142 GLY A O 1
ATOM 1142 N N . LYS A 1 143 ? -3.338 4.781 35.797 1.00 94.56 143 LYS A N 1
ATOM 1143 C CA . LYS A 1 143 ? -3.481 4.473 37.236 1.00 94.56 143 LYS A CA 1
ATOM 1144 C C . LYS A 1 143 ? -4.944 4.311 37.644 1.00 94.56 143 LYS A C 1
ATOM 1146 O O . LYS A 1 143 ? -5.231 3.527 38.545 1.00 94.56 143 LYS A O 1
ATOM 1151 N N . TYR A 1 144 ? -5.838 5.054 36.999 1.00 96.44 144 TYR A N 1
ATOM 1152 C CA . TYR A 1 144 ? -7.275 4.955 37.210 1.00 96.44 144 TYR A CA 1
ATOM 1153 C C . TYR A 1 144 ? -7.793 3.559 36.831 1.00 96.44 144 TYR A C 1
ATOM 1155 O O . TYR A 1 144 ? -8.412 2.906 37.671 1.00 96.44 144 TYR A O 1
ATOM 1163 N N . PHE A 1 145 ? -7.424 3.034 35.655 1.00 95.19 145 PHE A N 1
ATOM 1164 C CA . PHE A 1 145 ? -7.808 1.674 35.250 1.00 95.19 145 PHE A CA 1
ATOM 1165 C C . PHE A 1 145 ? -7.219 0.579 36.143 1.00 95.19 145 PHE A C 1
ATOM 1167 O O . PHE A 1 145 ? -7.935 -0.346 36.515 1.00 95.19 145 PHE A O 1
ATOM 1174 N N . VAL A 1 146 ? -5.958 0.706 36.574 1.00 93.19 146 VAL A N 1
ATOM 1175 C CA . VAL A 1 146 ? -5.356 -0.243 37.535 1.00 93.19 146 VAL A CA 1
ATOM 1176 C C . VAL A 1 146 ? -6.126 -0.264 38.859 1.00 93.19 146 VAL A C 1
ATOM 1178 O O . VAL A 1 146 ? -6.341 -1.324 39.448 1.00 93.19 146 VAL A O 1
ATOM 1181 N N . LYS A 1 147 ? -6.563 0.905 39.343 1.00 95.31 147 LYS A N 1
ATOM 1182 C CA . LYS A 1 147 ? -7.343 1.002 40.580 1.00 95.31 147 LYS A CA 1
ATOM 1183 C C . LYS A 1 147 ? -8.746 0.407 40.415 1.00 95.31 147 LYS A C 1
ATOM 1185 O O . LYS A 1 147 ? -9.185 -0.303 41.318 1.00 95.31 147 LYS A O 1
ATOM 1190 N N . LEU A 1 148 ? -9.411 0.657 39.285 1.00 95.19 148 LEU A N 1
ATOM 1191 C CA . LEU A 1 148 ? -10.706 0.057 38.943 1.00 95.19 148 LEU A CA 1
ATOM 1192 C C . LEU A 1 148 ? -10.631 -1.470 38.845 1.00 95.19 148 LEU A C 1
ATOM 1194 O O . LEU A 1 148 ? -11.432 -2.144 39.486 1.00 95.19 148 LEU A O 1
ATOM 1198 N N . ASP A 1 149 ? -9.646 -2.010 38.122 1.00 94.38 149 ASP A N 1
ATOM 1199 C CA . ASP A 1 149 ? -9.427 -3.458 37.997 1.00 94.38 149 ASP A CA 1
ATOM 1200 C C . ASP A 1 149 ? -9.244 -4.114 39.372 1.00 94.38 149 ASP A C 1
ATOM 1202 O O . ASP A 1 149 ? -9.912 -5.095 39.696 1.00 94.38 149 ASP A O 1
ATOM 1206 N N . SER A 1 150 ? -8.399 -3.525 40.224 1.00 95.25 150 SER A N 1
ATOM 1207 C CA . SER A 1 150 ? -8.166 -4.031 41.579 1.00 95.25 150 SER A CA 1
ATOM 1208 C C . SER A 1 150 ? -9.437 -4.043 42.431 1.00 95.25 150 SER A C 1
ATOM 1210 O O . SER A 1 150 ? -9.677 -5.026 43.131 1.00 95.25 150 SER A O 1
ATOM 1212 N N . LEU A 1 151 ? -10.235 -2.972 42.395 1.00 95.88 151 LEU A N 1
ATOM 1213 C CA . LEU A 1 151 ? -11.487 -2.888 43.153 1.00 95.88 151 LEU A CA 1
ATOM 1214 C C . LEU A 1 151 ? -12.528 -3.880 42.636 1.00 95.88 151 LEU A C 1
ATOM 1216 O O . LEU A 1 151 ? -13.205 -4.533 43.427 1.00 95.88 151 LEU A O 1
ATOM 1220 N N . MET A 1 152 ? -12.635 -4.018 41.316 1.00 93.31 152 MET A N 1
ATOM 1221 C CA . MET A 1 152 ? -13.567 -4.951 40.698 1.00 93.31 152 MET A CA 1
ATOM 1222 C C . MET A 1 152 ? -13.211 -6.402 40.979 1.00 93.31 152 MET A C 1
ATOM 1224 O O . MET A 1 152 ? -14.099 -7.177 41.316 1.00 93.31 152 MET A O 1
ATOM 1228 N N . LYS A 1 153 ? -11.933 -6.782 40.912 1.00 91.62 153 LYS A N 1
ATOM 1229 C CA . LYS A 1 153 ? -11.492 -8.135 41.282 1.00 91.62 153 LYS A CA 1
ATOM 1230 C C . LYS A 1 153 ? -11.872 -8.484 42.711 1.00 91.62 153 LYS A C 1
ATOM 1232 O O . LYS A 1 153 ? -12.396 -9.564 42.965 1.00 91.62 153 LYS A O 1
ATOM 1237 N N . GLU A 1 154 ? -11.654 -7.554 43.632 1.00 93.56 154 GLU A N 1
ATOM 1238 C CA . GLU A 1 154 ? -12.024 -7.742 45.030 1.00 93.56 154 GLU A CA 1
ATOM 1239 C C . GLU A 1 154 ? -13.547 -7.859 45.205 1.00 93.56 154 GLU A C 1
ATOM 1241 O O . GLU A 1 154 ? -14.026 -8.771 45.880 1.00 93.56 154 GLU A O 1
ATOM 1246 N N . TYR A 1 155 ? -14.321 -7.011 44.521 1.00 91.81 155 TYR A N 1
ATOM 1247 C CA . TYR A 1 155 ? -15.781 -7.116 44.478 1.00 91.81 155 TYR A CA 1
ATOM 1248 C C . TYR A 1 155 ? -16.248 -8.487 43.964 1.00 91.81 155 TYR A C 1
ATOM 1250 O O . TYR A 1 155 ? -17.087 -9.129 44.599 1.00 91.81 155 TYR A O 1
ATOM 1258 N N . LEU A 1 156 ? -15.685 -8.970 42.852 1.00 87.81 156 LEU A N 1
ATOM 1259 C CA . LEU A 1 156 ? -16.029 -10.265 42.256 1.00 87.81 156 LEU A CA 1
ATOM 1260 C C . LEU A 1 156 ? -15.675 -11.438 43.183 1.00 87.81 156 LEU A C 1
ATOM 1262 O O . LEU A 1 156 ? -16.461 -12.382 43.293 1.00 87.81 156 LEU A O 1
ATOM 1266 N N . GLN A 1 157 ? -14.548 -11.366 43.897 1.00 88.44 157 GLN A N 1
ATOM 1267 C CA . GLN A 1 157 ? -14.144 -12.373 44.885 1.00 88.44 157 GLN A CA 1
ATOM 1268 C C . GLN A 1 157 ? -15.119 -12.448 46.067 1.00 88.44 157 GLN A C 1
ATOM 1270 O O . GLN A 1 157 ? -15.564 -13.541 46.424 1.00 88.44 157 GLN A O 1
ATOM 1275 N N . ILE A 1 158 ? -15.513 -11.302 46.634 1.00 89.56 158 ILE A N 1
ATOM 1276 C CA . ILE A 1 158 ? -16.492 -11.259 47.733 1.00 89.56 158 ILE A CA 1
ATOM 1277 C C . ILE A 1 158 ? -17.856 -11.772 47.248 1.00 89.56 158 ILE A C 1
ATOM 1279 O O . ILE A 1 158 ? -18.483 -12.613 47.890 1.00 89.56 158 ILE A O 1
ATOM 1283 N N . ARG A 1 159 ? -18.295 -11.348 46.058 1.00 86.56 159 ARG A N 1
ATOM 1284 C CA . ARG A 1 159 ? -19.547 -11.805 45.428 1.00 86.56 159 ARG A CA 1
ATOM 1285 C C . ARG A 1 159 ? -19.569 -13.302 45.150 1.00 86.56 159 ARG A C 1
ATOM 1287 O O . ARG A 1 159 ? -20.629 -13.921 45.250 1.00 86.56 159 ARG A O 1
ATOM 1294 N N . LYS A 1 160 ? -18.423 -13.884 44.790 1.00 83.88 160 LYS A N 1
ATOM 1295 C CA . LYS A 1 160 ? -18.282 -15.333 44.641 1.00 83.88 160 LYS A CA 1
ATOM 1296 C C . LYS A 1 160 ? -18.511 -16.029 45.981 1.00 83.88 160 LYS A C 1
ATOM 1298 O O . LYS A 1 160 ? -19.319 -16.945 46.033 1.00 83.88 160 LYS A O 1
ATOM 1303 N N . LYS A 1 161 ? -17.896 -15.538 47.063 1.00 87.25 161 LYS A N 1
ATOM 1304 C CA . LYS A 1 161 ? -18.090 -16.084 48.415 1.00 87.25 161 LYS A CA 1
ATOM 1305 C C . LYS A 1 161 ? -19.564 -16.070 48.845 1.00 87.25 161 LYS A C 1
ATOM 1307 O O . LYS A 1 161 ? -20.050 -17.073 49.360 1.00 87.25 161 LYS A O 1
ATOM 1312 N N . ILE A 1 162 ? -20.279 -14.972 48.583 1.00 87.44 162 ILE A N 1
ATOM 1313 C CA . ILE A 1 162 ? -21.725 -14.864 48.858 1.00 87.44 162 ILE A CA 1
ATOM 1314 C C . ILE A 1 162 ? -22.508 -15.933 48.081 1.00 87.44 162 ILE A C 1
ATOM 1316 O O . ILE A 1 162 ? -23.349 -16.633 48.644 1.00 87.44 162 ILE A O 1
ATOM 1320 N N . GLY A 1 163 ? -22.202 -16.100 46.792 1.00 83.56 163 GLY A N 1
ATOM 1321 C CA . GLY A 1 163 ? -22.825 -17.126 45.958 1.00 83.56 163 GLY A CA 1
ATOM 1322 C C . GLY A 1 163 ? -22.540 -18.548 46.438 1.00 83.56 163 GLY A C 1
ATOM 1323 O O . GLY A 1 163 ? -23.468 -19.342 46.569 1.00 83.56 163 GLY A O 1
ATOM 1324 N N . ASP A 1 164 ? -21.284 -18.856 46.752 1.00 83.62 164 ASP A N 1
ATOM 1325 C CA . ASP A 1 164 ? -20.868 -20.173 47.243 1.00 83.62 164 ASP A CA 1
ATOM 1326 C C . ASP A 1 164 ? -21.562 -20.518 48.574 1.00 83.62 164 ASP A C 1
ATOM 1328 O O . ASP A 1 164 ? -21.946 -21.667 48.790 1.00 83.62 164 ASP A O 1
ATOM 1332 N N . HIS A 1 165 ? -21.799 -19.528 49.446 1.00 86.00 165 HIS A N 1
ATOM 1333 C CA . HIS A 1 165 ? -22.579 -19.717 50.671 1.00 86.00 165 HIS A CA 1
ATOM 1334 C C . HIS A 1 165 ? -24.064 -19.981 50.381 1.00 86.00 165 HIS A C 1
ATOM 1336 O O . HIS A 1 165 ? -24.639 -20.937 50.905 1.00 86.00 165 HIS A O 1
ATOM 1342 N N . LYS A 1 166 ? -24.687 -19.154 49.531 1.00 84.44 166 LYS A N 1
ATOM 1343 C CA . LYS A 1 166 ? -26.120 -19.236 49.201 1.00 84.44 166 LYS A CA 1
ATOM 1344 C C . LYS A 1 166 ? -26.498 -20.546 48.507 1.00 84.44 166 LYS A C 1
ATOM 1346 O O . LYS A 1 166 ? -27.560 -21.105 48.775 1.00 84.44 166 LYS A O 1
ATOM 1351 N N . TYR A 1 167 ? -25.632 -21.035 47.623 1.00 82.06 167 TYR A N 1
ATOM 1352 C CA . TYR A 1 167 ? -25.869 -22.223 46.798 1.00 82.06 167 TYR A CA 1
ATOM 1353 C C . TYR A 1 167 ? -25.085 -23.454 47.268 1.00 82.06 167 TYR A C 1
ATOM 1355 O O . TYR A 1 167 ? -24.952 -24.418 46.517 1.00 82.06 167 TYR A O 1
ATOM 1363 N N . LYS A 1 168 ? -24.603 -23.467 48.518 1.00 82.56 168 LYS A N 1
ATOM 1364 C CA . LYS A 1 168 ? -23.832 -24.586 49.091 1.00 82.56 168 LYS A CA 1
ATOM 1365 C C . LYS A 1 168 ? -24.523 -25.952 48.953 1.00 82.56 168 LYS A C 1
ATOM 1367 O O . LYS A 1 168 ? -23.852 -26.956 48.745 1.00 82.56 168 LYS A O 1
ATOM 1372 N N . ASP A 1 169 ? -25.857 -25.970 49.017 1.00 81.31 169 ASP A N 1
ATOM 1373 C CA . ASP A 1 169 ? -26.686 -27.181 48.940 1.00 81.31 169 ASP A CA 1
ATOM 1374 C C . ASP A 1 169 ? -27.251 -27.442 47.526 1.00 81.31 169 ASP A C 1
ATOM 1376 O O . ASP A 1 169 ? -27.914 -28.453 47.301 1.00 81.31 169 ASP A O 1
ATOM 1380 N N . ARG A 1 170 ? -27.009 -26.528 46.574 1.00 78.88 170 ARG A N 1
ATOM 1381 C CA . ARG A 1 170 ? -27.448 -26.580 45.165 1.00 78.88 170 ARG A CA 1
ATOM 1382 C C . ARG A 1 170 ? -26.337 -26.060 44.240 1.00 78.88 170 ARG A C 1
ATOM 1384 O O . ARG A 1 170 ? -26.475 -24.991 43.642 1.00 78.88 170 ARG A O 1
ATOM 1391 N N . PRO A 1 171 ? -25.190 -26.756 44.168 1.00 68.62 171 PRO A N 1
ATOM 1392 C CA . PRO A 1 171 ? -24.009 -26.266 43.455 1.00 68.62 171 PRO A CA 1
ATOM 1393 C C . PRO A 1 171 ? -24.232 -26.100 41.942 1.00 68.62 171 PRO A C 1
ATOM 1395 O O . PRO A 1 171 ? -23.544 -25.297 41.316 1.00 68.62 171 PRO A O 1
ATOM 1398 N N . ASP A 1 172 ? -25.212 -26.805 41.374 1.00 68.50 172 ASP A N 1
ATOM 1399 C CA . ASP A 1 172 ? -25.712 -26.690 39.998 1.00 68.50 172 ASP A CA 1
ATOM 1400 C C . ASP A 1 172 ? -26.480 -25.381 39.715 1.00 68.50 172 ASP A C 1
ATOM 1402 O O . ASP A 1 172 ? -26.598 -24.968 38.562 1.00 68.50 172 ASP A O 1
ATOM 1406 N N . GLU A 1 173 ? -26.930 -24.681 40.758 1.00 67.56 173 GLU A N 1
ATOM 1407 C CA . GLU A 1 173 ? -27.546 -23.346 40.682 1.00 67.56 173 GLU A CA 1
ATOM 1408 C C . GLU A 1 173 ? -26.573 -22.222 41.104 1.00 67.56 173 GLU A C 1
ATOM 1410 O O . GLU A 1 173 ? -26.910 -21.036 41.055 1.00 67.56 173 GLU A O 1
ATOM 1415 N N . GLY A 1 174 ? -25.356 -22.583 41.525 1.00 64.25 174 GLY A N 1
ATOM 1416 C CA . GLY A 1 174 ? -24.346 -21.661 42.037 1.00 64.25 174 GLY A CA 1
ATOM 1417 C C . GLY A 1 174 ? -23.480 -20.990 40.959 1.00 64.25 174 GLY A C 1
ATOM 1418 O O . GLY A 1 174 ? -23.527 -21.349 39.778 1.00 64.25 174 GLY A O 1
ATOM 1419 N N . PRO A 1 175 ? -22.610 -20.041 41.356 1.00 60.72 175 PRO A N 1
ATOM 1420 C CA . PRO A 1 175 ? -21.743 -19.296 40.434 1.00 60.72 175 PRO A CA 1
ATOM 1421 C C . PRO A 1 175 ? -20.857 -20.190 39.546 1.00 60.72 175 PRO A C 1
ATOM 1423 O O . PRO A 1 175 ? -20.517 -19.810 38.426 1.00 60.72 175 PRO A O 1
ATOM 1426 N N . GLY A 1 176 ? -20.487 -21.378 40.041 1.00 59.84 176 GLY A N 1
ATOM 1427 C CA . GLY A 1 176 ? -19.662 -22.354 39.324 1.00 59.84 176 GLY A CA 1
ATOM 1428 C C . GLY A 1 176 ? -20.385 -23.122 38.210 1.00 59.84 176 GLY A C 1
ATOM 1429 O O . GLY A 1 176 ? -19.728 -23.548 37.266 1.00 59.84 176 GLY A O 1
ATOM 1430 N N . ALA A 1 177 ? -21.710 -23.275 38.280 1.00 55.97 177 ALA A N 1
ATOM 1431 C CA . ALA A 1 177 ? -22.483 -24.076 37.326 1.00 55.97 177 ALA A CA 1
ATOM 1432 C C . ALA A 1 177 ? -23.097 -23.252 36.189 1.00 55.97 177 ALA A C 1
ATOM 1434 O O . ALA A 1 177 ? -23.178 -23.723 35.056 1.00 55.97 177 ALA A O 1
ATOM 1435 N N . ILE A 1 178 ? -23.439 -21.985 36.436 1.00 55.59 178 ILE A N 1
ATOM 1436 C CA . ILE A 1 178 ? -23.966 -21.080 35.400 1.00 55.59 178 ILE A CA 1
ATOM 1437 C C . ILE A 1 178 ? -22.829 -20.426 34.596 1.00 55.59 178 ILE A C 1
ATOM 1439 O O . ILE A 1 178 ? -22.961 -19.315 34.094 1.00 55.59 178 ILE A O 1
ATOM 1443 N N . GLY A 1 179 ? -21.678 -21.087 34.494 1.00 52.81 179 GLY A N 1
ATOM 1444 C CA . GLY A 1 179 ? -20.554 -20.592 33.717 1.00 52.81 179 GLY A CA 1
ATOM 1445 C C . GLY A 1 179 ? -19.994 -19.262 34.236 1.00 52.81 179 GLY A C 1
ATOM 1446 O O . GLY A 1 179 ? -19.874 -18.313 33.468 1.00 52.81 179 GLY A O 1
ATOM 1447 N N . GLY A 1 180 ? -19.603 -19.181 35.514 1.00 51.34 180 GLY A N 1
ATOM 1448 C CA . GLY A 1 180 ? -18.857 -18.017 36.026 1.00 51.34 180 GLY A CA 1
ATOM 1449 C C . GLY A 1 180 ? -19.679 -16.726 36.056 1.00 51.34 180 GLY A C 1
ATOM 1450 O O . GLY A 1 180 ? -19.162 -15.635 36.291 1.00 51.34 180 GLY A O 1
ATOM 1451 N N . LYS A 1 181 ? -20.989 -16.841 35.836 1.00 50.34 181 LYS A N 1
ATOM 1452 C CA . LYS A 1 181 ? -21.930 -15.740 35.897 1.00 50.34 181 LYS A CA 1
ATOM 1453 C C . LYS A 1 181 ? -22.047 -15.266 37.345 1.00 50.34 181 LYS A C 1
ATOM 1455 O O . LYS A 1 181 ? -22.859 -15.758 38.120 1.00 50.34 181 LYS A O 1
ATOM 1460 N N . HIS A 1 182 ? -21.327 -14.198 37.673 1.00 52.78 182 HIS A N 1
ATOM 1461 C CA . HIS A 1 182 ? -21.580 -13.361 38.853 1.00 52.78 182 HIS A CA 1
ATOM 1462 C C . HIS A 1 182 ? -22.982 -12.681 38.834 1.00 52.78 182 HIS A C 1
ATOM 1464 O O . HIS A 1 182 ? -23.303 -11.918 39.749 1.00 52.78 182 HIS A O 1
ATOM 1470 N N . LEU A 1 183 ? -23.828 -13.019 37.840 1.00 51.97 183 LEU A N 1
ATOM 1471 C CA . LEU A 1 183 ? -25.196 -12.555 37.536 1.00 51.97 183 LEU A CA 1
ATOM 1472 C C . LEU A 1 183 ? -26.274 -12.937 38.564 1.00 51.97 183 LEU A C 1
ATOM 1474 O O . LEU A 1 183 ? -27.457 -12.652 38.363 1.00 51.97 183 LEU A O 1
ATOM 1478 N N . LEU A 1 184 ? -25.907 -13.608 39.651 1.00 63.19 184 LEU A N 1
ATOM 1479 C CA . LEU A 1 184 ? -26.860 -13.958 40.694 1.00 63.19 184 LEU A CA 1
ATOM 1480 C C . LEU A 1 184 ? -27.158 -12.707 41.528 1.00 63.19 184 LEU A C 1
ATOM 1482 O O . LEU A 1 184 ? -26.266 -12.077 42.096 1.00 63.19 184 LEU A O 1
ATOM 1486 N N . LYS A 1 185 ? -28.433 -12.313 41.585 1.00 66.69 185 LYS A N 1
ATOM 1487 C CA . LYS A 1 185 ? -28.880 -11.258 42.499 1.00 66.69 185 LYS A CA 1
ATOM 1488 C C . LYS A 1 185 ? -28.865 -11.807 43.927 1.00 66.69 185 LYS A C 1
ATOM 1490 O O . LYS A 1 185 ? -29.493 -12.828 44.216 1.00 66.69 185 LYS A O 1
ATOM 1495 N N . TYR A 1 186 ? -28.163 -11.106 44.808 1.00 76.25 186 TYR A N 1
ATOM 1496 C CA . TYR A 1 186 ? -28.124 -11.397 46.237 1.00 76.25 186 TYR A CA 1
ATOM 1497 C C . TYR A 1 186 ? -28.919 -10.337 46.986 1.00 76.25 186 TYR A C 1
ATOM 1499 O O . TYR A 1 186 ? -28.881 -9.156 46.634 1.00 76.25 186 TYR A O 1
ATOM 1507 N N . THR A 1 187 ? -29.671 -10.779 47.983 1.00 75.44 187 THR A N 1
ATOM 1508 C CA . THR A 1 187 ? -30.325 -9.893 48.942 1.00 75.44 187 THR A CA 1
ATOM 1509 C C . THR A 1 187 ? -29.309 -9.408 49.976 1.00 75.44 187 THR A C 1
ATOM 1511 O O . THR A 1 187 ? -28.185 -9.912 50.054 1.00 75.44 187 THR A O 1
ATOM 1514 N N . ILE A 1 188 ? -29.704 -8.414 50.773 1.00 71.12 188 ILE A N 1
ATOM 1515 C CA . ILE A 1 188 ? -28.897 -7.953 51.910 1.00 71.12 188 ILE A CA 1
ATOM 1516 C C . ILE A 1 188 ? -28.694 -9.111 52.899 1.00 71.12 188 ILE A C 1
ATOM 1518 O O . ILE A 1 188 ? -27.556 -9.400 53.243 1.00 71.12 188 ILE A O 1
ATOM 1522 N N . GLY A 1 189 ? -29.757 -9.862 53.216 1.00 73.88 189 GLY A N 1
ATOM 1523 C CA . GLY A 1 189 ? -29.673 -11.033 54.097 1.00 73.88 189 GLY A CA 1
ATOM 1524 C C . GLY A 1 189 ? -28.709 -12.110 53.589 1.00 73.88 189 GLY A C 1
ATOM 1525 O O . GLY A 1 189 ? -27.862 -12.565 54.342 1.00 73.88 189 GLY A O 1
ATOM 1526 N N . ASP A 1 190 ? -28.730 -12.430 52.285 1.00 81.06 190 ASP A N 1
ATOM 1527 C CA . ASP A 1 190 ? -27.761 -13.382 51.704 1.00 81.06 190 ASP A CA 1
ATOM 1528 C C . ASP A 1 190 ? -26.299 -12.928 51.907 1.00 81.06 190 ASP A C 1
ATOM 1530 O O . ASP A 1 190 ? -25.388 -13.750 51.990 1.00 81.06 190 ASP A O 1
ATOM 1534 N N . THR A 1 191 ? -26.066 -11.612 51.919 1.00 83.00 191 THR A N 1
ATOM 1535 C CA . THR A 1 191 ? -24.733 -11.019 52.074 1.00 83.00 191 THR A CA 1
ATOM 1536 C C . THR A 1 191 ? -24.277 -11.070 53.531 1.00 83.00 191 THR A C 1
ATOM 1538 O O . THR A 1 191 ? -23.133 -11.437 53.791 1.00 83.00 191 THR A O 1
ATOM 1541 N N . GLU A 1 192 ? -25.167 -10.741 54.466 1.00 81.06 192 GLU A N 1
ATOM 1542 C CA . GLU A 1 192 ? -24.910 -10.779 55.912 1.00 81.06 192 GLU A CA 1
ATOM 1543 C C . GLU A 1 192 ? -24.721 -12.212 56.427 1.00 81.06 192 GLU A C 1
ATOM 1545 O O . GLU A 1 192 ? -23.847 -12.455 57.253 1.00 81.06 192 GLU A O 1
ATOM 1550 N N . ASP A 1 193 ? -25.458 -13.181 55.879 1.00 86.00 193 ASP A N 1
ATOM 1551 C CA . ASP A 1 193 ? -25.315 -14.596 56.242 1.00 86.00 193 ASP A CA 1
ATOM 1552 C C . ASP A 1 193 ? -23.968 -15.189 55.783 1.00 86.00 193 ASP A C 1
ATOM 1554 O O . ASP A 1 193 ? -23.429 -16.117 56.395 1.00 86.00 193 ASP A O 1
ATOM 1558 N N . ALA A 1 194 ? -23.413 -14.669 54.683 1.00 87.69 194 ALA A N 1
ATOM 1559 C CA . ALA A 1 194 ? -22.213 -15.209 54.050 1.00 87.69 194 ALA A CA 1
ATOM 1560 C C . ALA A 1 194 ? -20.895 -14.573 54.526 1.00 87.69 194 ALA A C 1
ATOM 1562 O O . ALA A 1 194 ? -19.830 -15.188 54.367 1.00 87.69 194 ALA A O 1
ATOM 1563 N N . LEU A 1 195 ? -20.941 -13.345 55.048 1.00 89.06 195 LEU A N 1
ATOM 1564 C CA . LEU A 1 195 ? -19.770 -12.535 55.393 1.00 89.06 195 LEU A CA 1
ATOM 1565 C C . LEU A 1 195 ? -19.719 -12.260 56.897 1.00 89.06 195 LEU A C 1
ATOM 1567 O O . LEU A 1 195 ? -20.734 -11.980 57.519 1.00 89.06 195 LEU A O 1
ATOM 1571 N N . ASN A 1 196 ? -18.522 -12.288 57.485 1.00 89.25 196 ASN A N 1
ATOM 1572 C CA . ASN A 1 196 ? -18.342 -11.789 58.853 1.00 89.25 196 ASN A CA 1
ATOM 1573 C C . ASN A 1 196 ? -18.280 -10.246 58.890 1.00 89.25 196 ASN A C 1
ATOM 1575 O O . ASN A 1 196 ? -18.154 -9.603 57.849 1.00 89.25 196 ASN A O 1
ATOM 1579 N N . ASP A 1 197 ? -18.300 -9.648 60.086 1.00 84.62 197 ASP A N 1
ATOM 1580 C CA . ASP A 1 197 ? -18.305 -8.185 60.267 1.00 84.62 197 ASP A CA 1
ATOM 1581 C C . ASP A 1 197 ? -17.143 -7.463 59.557 1.00 84.62 197 ASP A C 1
ATOM 1583 O O . ASP A 1 197 ? -17.325 -6.389 58.978 1.00 84.62 197 ASP A O 1
ATOM 1587 N N . GLU A 1 198 ? -15.934 -8.038 59.579 1.00 87.69 198 GLU A N 1
ATOM 1588 C CA . GLU A 1 198 ? -14.764 -7.446 58.917 1.00 87.69 198 GLU A CA 1
ATOM 1589 C C . GLU A 1 198 ? -14.891 -7.501 57.391 1.00 87.69 198 GLU A C 1
ATOM 1591 O O . GLU A 1 198 ? -14.581 -6.528 56.697 1.00 87.69 198 GLU A O 1
ATOM 1596 N N . GLU A 1 199 ? -15.381 -8.621 56.863 1.00 90.44 199 GLU A N 1
ATOM 1597 C CA . GLU A 1 199 ? -15.613 -8.832 55.436 1.00 90.44 199 GLU A CA 1
ATOM 1598 C C . GLU A 1 199 ? -16.760 -7.973 54.913 1.00 90.44 199 GLU A C 1
ATOM 1600 O O . GLU A 1 199 ? -16.638 -7.390 53.837 1.00 90.44 199 GLU A O 1
ATOM 1605 N N . LEU A 1 200 ? -17.841 -7.838 55.681 1.00 87.44 200 LEU A N 1
ATOM 1606 C CA . LEU A 1 200 ? -18.975 -6.983 55.349 1.00 87.44 200 LEU A CA 1
ATOM 1607 C C . LEU A 1 200 ? -18.551 -5.510 55.333 1.00 87.44 200 LEU A C 1
ATOM 1609 O O . LEU A 1 200 ? -18.812 -4.789 54.367 1.00 87.44 200 LEU A O 1
ATOM 1613 N N . LYS A 1 201 ? -17.783 -5.075 56.339 1.00 88.12 201 LYS A N 1
ATOM 1614 C CA . LYS A 1 201 ? -17.181 -3.736 56.357 1.00 88.12 201 LYS A CA 1
ATOM 1615 C C . LYS A 1 201 ? -16.269 -3.515 55.153 1.00 88.12 201 LYS A C 1
ATOM 1617 O O . LYS A 1 201 ? -16.298 -2.446 54.538 1.00 88.12 201 LYS A O 1
ATOM 1622 N N . ARG A 1 202 ? -15.452 -4.509 54.793 1.00 92.88 202 ARG A N 1
ATOM 1623 C CA . ARG A 1 202 ? -14.583 -4.425 53.616 1.00 92.88 202 ARG A CA 1
ATOM 1624 C C . ARG A 1 202 ? -15.390 -4.357 52.321 1.00 92.88 202 ARG A C 1
ATOM 1626 O O . ARG A 1 202 ? -15.061 -3.548 51.456 1.00 92.88 202 ARG A O 1
ATOM 1633 N N . TYR A 1 203 ? -16.460 -5.134 52.206 1.00 91.50 203 TYR A N 1
ATOM 1634 C CA . TYR A 1 203 ? -17.372 -5.106 51.067 1.00 91.50 203 TYR A CA 1
ATOM 1635 C C . TYR A 1 203 ? -17.993 -3.715 50.883 1.00 91.50 203 TYR A C 1
ATOM 1637 O O . TYR A 1 203 ? -17.884 -3.139 49.799 1.00 91.50 203 TYR A O 1
ATOM 1645 N N . ASN A 1 204 ? -18.504 -3.108 51.957 1.00 90.06 204 ASN A N 1
ATOM 1646 C CA . ASN A 1 204 ? -19.043 -1.743 51.932 1.00 90.06 204 ASN A CA 1
ATOM 1647 C C . ASN A 1 204 ? -17.972 -0.705 51.543 1.00 90.06 204 ASN A C 1
ATOM 1649 O O . ASN A 1 204 ? -18.237 0.216 50.771 1.00 90.06 204 ASN A O 1
ATOM 1653 N N . GLN A 1 205 ? -16.724 -0.864 52.004 1.00 92.44 205 GLN A N 1
ATOM 1654 C CA . GLN A 1 205 ? -15.603 -0.008 51.580 1.00 92.44 205 GLN A CA 1
ATOM 1655 C C . GLN A 1 205 ? -15.264 -0.145 50.091 1.00 92.44 205 GLN A C 1
ATOM 1657 O O . GLN A 1 205 ? -14.864 0.842 49.464 1.00 92.44 205 GLN A O 1
ATOM 1662 N N . VAL A 1 206 ? -15.359 -1.355 49.535 1.00 94.88 206 VAL A N 1
ATOM 1663 C CA . VAL A 1 206 ? -15.143 -1.607 48.105 1.00 94.88 206 VAL A CA 1
ATOM 1664 C C . VAL A 1 206 ? -16.270 -0.976 47.294 1.00 94.88 206 VAL A C 1
ATOM 1666 O O . VAL A 1 206 ? -15.972 -0.256 46.345 1.00 94.88 206 VAL A O 1
ATOM 1669 N N . LEU A 1 207 ? -17.532 -1.140 47.705 1.00 92.62 207 LEU A N 1
ATOM 1670 C CA . LEU A 1 207 ? -18.684 -0.495 47.066 1.00 92.62 207 LEU A CA 1
ATOM 1671 C C . LEU A 1 207 ? -18.556 1.032 47.080 1.00 92.62 207 LEU A C 1
ATOM 1673 O O . LEU A 1 207 ? -18.599 1.655 46.027 1.00 92.62 207 LEU A O 1
ATOM 1677 N N . ASN A 1 208 ? -18.265 1.638 48.232 1.00 93.56 208 ASN A N 1
ATOM 1678 C CA . ASN A 1 208 ? -18.039 3.083 48.335 1.00 93.56 208 ASN A CA 1
ATOM 1679 C C . ASN A 1 208 ? -16.908 3.585 47.418 1.00 93.56 208 ASN A C 1
ATOM 1681 O O . ASN A 1 208 ? -16.984 4.678 46.860 1.00 93.56 208 ASN A O 1
ATOM 1685 N N . GLN A 1 209 ? -15.837 2.805 47.247 1.00 95.75 209 GLN A N 1
ATOM 1686 C CA . GLN A 1 209 ? -14.800 3.147 46.274 1.00 95.75 209 GLN A CA 1
ATOM 1687 C C . GLN A 1 209 ? -15.298 2.958 44.837 1.00 95.75 209 GLN A C 1
ATOM 1689 O O . GLN A 1 209 ? -15.031 3.804 43.994 1.00 95.75 209 GLN A O 1
ATOM 1694 N N . LEU A 1 210 ? -16.046 1.902 44.533 1.00 95.50 210 LEU A N 1
ATOM 1695 C CA . LEU A 1 210 ? -16.617 1.703 43.202 1.00 95.50 210 LEU A CA 1
ATOM 1696 C C . LEU A 1 210 ? -17.656 2.776 42.837 1.00 95.50 210 LEU A C 1
ATOM 1698 O O . LEU A 1 210 ? -17.712 3.147 41.671 1.00 95.50 210 LEU A O 1
ATOM 1702 N N . GLU A 1 211 ? -18.377 3.378 43.786 1.00 94.44 211 GLU A N 1
ATOM 1703 C CA . GLU A 1 211 ? -19.185 4.580 43.509 1.00 94.44 211 GLU A CA 1
ATOM 1704 C C . GLU A 1 211 ? -18.305 5.718 42.980 1.00 94.44 211 GLU A C 1
ATOM 1706 O O . GLU A 1 211 ? -18.538 6.280 41.906 1.00 94.44 211 GLU A O 1
ATOM 1711 N N . LEU A 1 212 ? -17.207 6.009 43.682 1.00 95.25 212 LEU A N 1
ATOM 1712 C CA . LEU A 1 212 ? -16.281 7.069 43.293 1.00 95.25 212 LEU A CA 1
ATOM 1713 C C . LEU A 1 212 ? -15.582 6.798 41.955 1.00 95.25 212 LEU A C 1
ATOM 1715 O O . LEU A 1 212 ? -15.364 7.736 41.195 1.00 95.25 212 LEU A O 1
ATOM 1719 N N . TYR A 1 213 ? -15.215 5.549 41.664 1.00 95.62 213 TYR A N 1
ATOM 1720 C CA . TYR A 1 213 ? -14.440 5.218 40.466 1.00 95.62 213 TYR A CA 1
ATOM 1721 C C . TYR A 1 213 ? -15.334 4.794 39.292 1.00 95.62 213 TYR A C 1
ATOM 1723 O O . TYR A 1 213 ? -15.208 5.377 38.223 1.00 95.62 213 TYR A O 1
ATOM 1731 N N . ALA A 1 214 ? -16.281 3.873 39.476 1.00 93.88 214 ALA A N 1
ATOM 1732 C CA . ALA A 1 214 ? -17.145 3.328 38.419 1.00 93.88 214 ALA A CA 1
ATOM 1733 C C . ALA A 1 214 ? -18.491 4.060 38.243 1.00 93.88 214 ALA A C 1
ATOM 1735 O O . ALA A 1 214 ? -19.143 3.891 37.217 1.00 93.88 214 ALA A O 1
ATOM 1736 N N . GLY A 1 215 ? -18.910 4.869 39.220 1.00 90.25 215 GLY A N 1
ATOM 1737 C CA . GLY A 1 215 ? -19.998 5.858 39.091 1.00 90.25 215 GLY A CA 1
ATOM 1738 C C . GLY A 1 215 ? -21.363 5.360 39.508 1.00 90.25 215 GLY A C 1
ATOM 1739 O O . GLY A 1 215 ? -22.279 6.160 39.675 1.00 90.25 215 GLY A O 1
ATOM 1740 N N . ASN A 1 216 ? -21.484 4.048 39.661 1.00 86.50 216 ASN A N 1
ATOM 1741 C CA . ASN A 1 216 ? -22.680 3.369 40.107 1.00 86.50 216 ASN A CA 1
ATOM 1742 C C . ASN A 1 216 ? -22.274 1.969 40.587 1.00 86.50 216 ASN A C 1
ATOM 1744 O O . ASN A 1 216 ? -21.499 1.290 39.913 1.00 86.50 216 ASN A O 1
ATOM 1748 N N . THR A 1 217 ? -22.795 1.507 41.721 1.00 88.25 217 THR A N 1
ATOM 1749 C CA . THR A 1 217 ? -22.544 0.136 42.214 1.00 88.25 217 THR A CA 1
ATOM 1750 C C . THR A 1 217 ? -23.675 -0.852 41.955 1.00 88.25 217 THR A C 1
ATOM 1752 O O . THR A 1 217 ? -23.643 -1.991 42.430 1.00 88.25 217 THR A O 1
ATOM 1755 N N . SER A 1 218 ? -24.683 -0.457 41.177 1.00 85.69 218 SER A N 1
ATOM 1756 C CA . SER A 1 218 ? -25.758 -1.352 40.771 1.00 85.69 218 SER A CA 1
ATOM 1757 C C . SER A 1 218 ? -25.176 -2.604 40.125 1.00 85.69 218 SER A C 1
ATOM 1759 O O . SER A 1 218 ? -24.234 -2.559 39.329 1.00 85.69 218 SER A O 1
ATOM 1761 N N . HIS A 1 219 ? -25.755 -3.746 40.484 1.00 78.94 219 HIS A N 1
ATOM 1762 C CA . HIS A 1 219 ? -25.223 -5.037 40.078 1.00 78.94 219 HIS A CA 1
ATOM 1763 C C . HIS A 1 219 ? -25.052 -5.150 38.554 1.00 78.94 219 HIS A C 1
ATOM 1765 O O . HIS A 1 219 ? -24.004 -5.598 38.107 1.00 78.94 219 HIS A O 1
ATOM 1771 N N . GLY A 1 220 ? -26.040 -4.706 37.767 1.00 80.06 220 GLY A N 1
ATOM 1772 C CA . GLY A 1 220 ? -25.959 -4.751 36.304 1.00 80.06 220 GLY A CA 1
ATOM 1773 C C . GLY A 1 220 ? -24.815 -3.905 35.738 1.00 80.06 220 GLY A C 1
ATOM 1774 O O . GLY A 1 220 ? -24.131 -4.350 34.821 1.00 80.06 220 GLY A O 1
ATOM 1775 N N . HIS A 1 221 ? -24.561 -2.731 36.327 1.00 87.44 221 HIS A N 1
ATOM 1776 C CA . HIS A 1 221 ? -23.464 -1.851 35.922 1.00 87.44 221 HIS A CA 1
ATOM 1777 C C . HIS A 1 221 ? -22.106 -2.490 36.197 1.00 87.44 221 HIS A C 1
ATOM 1779 O O . HIS A 1 221 ? -21.322 -2.685 35.275 1.00 87.44 221 HIS A O 1
ATOM 1785 N N . LEU A 1 222 ? -21.849 -2.905 37.441 1.00 88.81 222 LEU A N 1
ATOM 1786 C CA . LEU A 1 222 ? -20.568 -3.521 37.806 1.00 88.81 222 LEU A CA 1
ATOM 1787 C C . LEU A 1 222 ? -20.327 -4.843 37.066 1.00 88.81 222 LEU A C 1
ATOM 1789 O O . LEU A 1 222 ? -19.200 -5.150 36.684 1.00 88.81 222 LEU A O 1
ATOM 1793 N N . GLN A 1 223 ? -21.389 -5.610 36.817 1.00 81.88 223 GLN A N 1
ATOM 1794 C CA . GLN A 1 223 ? -21.309 -6.859 36.068 1.00 81.88 223 GLN A CA 1
ATOM 1795 C C . GLN A 1 223 ? -20.870 -6.655 34.617 1.00 81.88 223 GLN A C 1
ATOM 1797 O O . GLN A 1 223 ? -20.192 -7.527 34.080 1.00 81.88 223 GLN A O 1
ATOM 1802 N N . SER A 1 224 ? -21.222 -5.527 33.992 1.00 84.19 224 SER A N 1
ATOM 1803 C CA . SER A 1 224 ? -20.840 -5.238 32.603 1.00 84.19 224 SER A CA 1
ATOM 1804 C C . SER A 1 224 ? -19.320 -5.161 32.394 1.00 84.19 224 SER A C 1
ATOM 1806 O O . SER A 1 224 ? -18.842 -5.347 31.276 1.00 84.19 224 SER A O 1
ATOM 1808 N N . PHE A 1 225 ? -18.555 -4.952 33.473 1.00 88.19 225 PHE A N 1
ATOM 1809 C CA . PHE A 1 225 ? -17.093 -4.887 33.450 1.00 88.19 225 PHE A CA 1
ATOM 1810 C C . PHE A 1 225 ? -16.394 -6.214 33.761 1.00 88.19 225 PHE A C 1
ATOM 1812 O O . PHE A 1 225 ? -15.170 -6.297 33.633 1.00 88.19 225 PHE A O 1
ATOM 1819 N N . ALA A 1 226 ? -17.128 -7.236 34.202 1.00 85.62 226 ALA A N 1
ATOM 1820 C CA . ALA A 1 226 ? -16.567 -8.563 34.429 1.00 85.62 226 ALA A CA 1
ATOM 1821 C C . ALA A 1 226 ? -16.388 -9.295 33.091 1.00 85.62 226 ALA A C 1
ATOM 1823 O O . ALA A 1 226 ? -17.228 -9.168 32.202 1.00 85.62 226 ALA A O 1
ATOM 1824 N N . MET A 1 227 ? -15.305 -10.061 32.958 1.00 82.12 227 MET A N 1
ATOM 1825 C CA . MET A 1 227 ? -15.059 -10.894 31.777 1.00 82.12 227 MET A CA 1
ATOM 1826 C C . MET A 1 227 ? -15.906 -12.166 31.853 1.00 82.12 227 MET A C 1
ATOM 1828 O O . MET A 1 227 ? -15.774 -12.928 32.817 1.00 82.12 227 MET A O 1
ATOM 1832 N N . ASP A 1 228 ? -16.746 -12.421 30.850 1.00 74.94 228 ASP A N 1
ATOM 1833 C CA . ASP A 1 228 ? -17.425 -13.714 30.714 1.00 74.94 228 ASP A CA 1
ATOM 1834 C C . ASP A 1 228 ? -16.559 -14.750 29.968 1.00 74.94 228 ASP A C 1
ATOM 1836 O O . ASP A 1 228 ? -15.465 -14.442 29.503 1.00 74.94 228 ASP A O 1
ATOM 1840 N N . TYR A 1 229 ? -17.015 -16.004 29.860 1.00 69.62 229 TYR A N 1
ATOM 1841 C CA . TYR A 1 229 ? -16.246 -17.051 29.169 1.00 69.62 229 TYR A CA 1
ATOM 1842 C C . TYR A 1 229 ? -15.930 -16.716 27.707 1.00 69.62 229 TYR A C 1
ATOM 1844 O O . TYR A 1 229 ? -14.849 -17.056 27.230 1.00 69.62 229 TYR A O 1
ATOM 1852 N N . SER A 1 230 ? -16.846 -16.043 27.009 1.00 70.50 230 SER A N 1
ATOM 1853 C CA . SER A 1 230 ? -16.638 -15.659 25.615 1.00 70.50 230 SER A CA 1
ATOM 1854 C C . SER A 1 230 ? -15.597 -14.547 25.499 1.00 70.50 230 SER A C 1
ATOM 1856 O O . SER A 1 230 ? -14.668 -14.670 24.699 1.00 70.50 230 SER A O 1
ATOM 1858 N N . ASP A 1 231 ? -15.668 -13.536 26.370 1.00 72.56 231 ASP A N 1
ATOM 1859 C CA . ASP A 1 231 ? -14.671 -12.471 26.477 1.00 72.56 231 ASP A CA 1
ATOM 1860 C C . ASP A 1 231 ? -13.287 -13.066 26.803 1.00 72.56 231 ASP A C 1
ATOM 1862 O O . ASP A 1 231 ? -12.272 -12.724 26.193 1.00 72.56 231 ASP A O 1
ATOM 1866 N N . GLN A 1 232 ? -13.239 -14.003 27.755 1.00 76.31 232 GLN A N 1
ATOM 1867 C CA . GLN A 1 232 ? -12.017 -14.680 28.189 1.00 76.31 2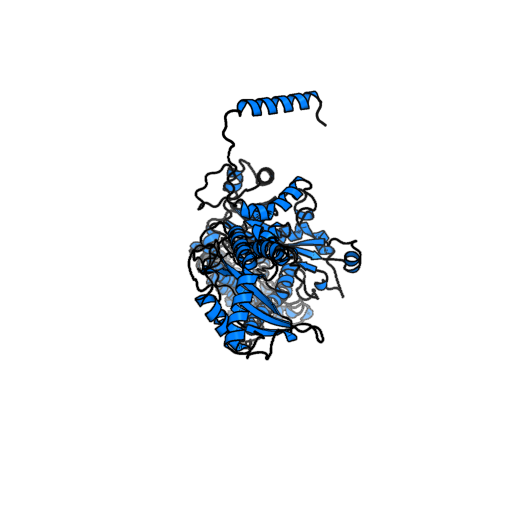32 GLN A CA 1
ATOM 1868 C C . GLN A 1 232 ? -11.374 -15.507 27.071 1.00 76.31 232 GLN A C 1
ATOM 1870 O O . GLN A 1 232 ? -10.148 -15.509 26.934 1.00 76.31 232 GLN A O 1
ATOM 1875 N N . ASP A 1 233 ? -12.172 -16.217 26.275 1.00 74.06 233 ASP A N 1
ATOM 1876 C CA . ASP A 1 233 ? -11.662 -17.019 25.165 1.00 74.06 233 ASP A CA 1
ATOM 1877 C C . ASP A 1 233 ? -11.188 -16.147 24.000 1.00 74.06 233 ASP A C 1
ATOM 1879 O O . ASP A 1 233 ? -10.105 -16.400 23.463 1.00 74.06 233 ASP A O 1
ATOM 1883 N N . GLN A 1 234 ? -11.908 -15.071 23.671 1.00 73.00 234 GLN A N 1
ATOM 1884 C CA . GLN A 1 234 ? -11.434 -14.073 22.706 1.00 73.00 234 GLN A CA 1
ATOM 1885 C C . GLN A 1 234 ? -10.106 -13.451 23.152 1.00 73.00 234 GLN A C 1
ATOM 1887 O O . GLN A 1 234 ? -9.180 -13.310 22.349 1.00 73.00 234 GLN A O 1
ATOM 1892 N N . TRP A 1 235 ? -9.970 -13.135 24.442 1.00 78.94 235 TRP A N 1
ATOM 1893 C CA . TRP A 1 235 ? -8.736 -12.584 24.993 1.00 78.94 235 TRP A CA 1
ATOM 1894 C C . TRP A 1 235 ? -7.560 -13.557 24.876 1.00 78.94 235 TRP A C 1
ATOM 1896 O O . TRP A 1 235 ? -6.482 -13.179 24.411 1.00 78.94 235 TRP A O 1
ATOM 1906 N N . LYS A 1 236 ? -7.766 -14.834 25.231 1.00 79.94 236 LYS A N 1
ATOM 1907 C CA . LYS A 1 236 ? -6.739 -15.877 25.060 1.00 79.94 236 LYS A CA 1
ATOM 1908 C C . LYS A 1 236 ? -6.290 -15.981 23.608 1.00 79.94 236 LYS A C 1
ATOM 1910 O O . LYS A 1 236 ? -5.093 -16.096 23.370 1.00 79.94 236 LYS A O 1
ATOM 1915 N N . GLN A 1 237 ? -7.226 -15.941 22.659 1.00 78.75 237 GLN A N 1
ATOM 1916 C CA . GLN A 1 237 ? -6.911 -16.022 21.231 1.00 78.75 237 GLN A CA 1
ATOM 1917 C C . GLN A 1 237 ? -6.070 -14.825 20.776 1.00 78.75 237 GLN A C 1
ATOM 1919 O O . GLN A 1 237 ? -5.026 -15.023 20.154 1.00 78.75 237 GLN A O 1
ATOM 1924 N N . LYS A 1 238 ? -6.459 -13.598 21.152 1.00 73.31 238 LYS A N 1
ATOM 1925 C CA . LYS A 1 238 ? -5.704 -12.373 20.834 1.00 73.31 238 LYS A CA 1
ATOM 1926 C C . LYS A 1 238 ? -4.290 -12.394 21.424 1.00 73.31 238 LYS A C 1
ATOM 1928 O O . LYS A 1 238 ? -3.318 -12.134 20.715 1.00 73.31 238 LYS A O 1
ATOM 1933 N N . GLU A 1 239 ? -4.151 -12.739 22.704 1.00 77.38 239 GLU A N 1
ATOM 1934 C CA . GLU A 1 239 ? -2.842 -12.792 23.370 1.00 77.38 239 GLU A CA 1
ATOM 1935 C C . GLU A 1 239 ? -1.968 -13.935 22.835 1.00 77.38 239 GLU A C 1
ATOM 1937 O O . GLU A 1 239 ? -0.755 -13.761 22.695 1.00 77.38 239 GLU A O 1
ATOM 1942 N N . GLN A 1 240 ? -2.555 -15.087 22.496 1.00 80.25 240 GLN A N 1
ATOM 1943 C CA . GLN A 1 240 ? -1.826 -16.182 21.856 1.00 80.25 240 GLN A CA 1
ATOM 1944 C C . GLN A 1 240 ? -1.319 -15.760 20.474 1.00 80.25 240 GLN A C 1
ATOM 1946 O O . GLN A 1 240 ? -0.129 -15.894 20.206 1.00 80.25 240 GLN A O 1
ATOM 1951 N N . HIS A 1 241 ? -2.169 -15.142 19.654 1.00 72.69 241 HIS A N 1
ATOM 1952 C CA . HIS A 1 241 ? -1.780 -14.641 18.338 1.00 72.69 241 HIS A CA 1
ATOM 1953 C C . HIS A 1 241 ? -0.632 -13.623 18.420 1.00 72.69 241 HIS A C 1
ATOM 1955 O O . HIS A 1 241 ? 0.357 -13.726 17.696 1.00 72.69 241 HIS A O 1
ATOM 1961 N N . ARG A 1 242 ? -0.700 -12.681 19.369 1.00 72.62 242 ARG A N 1
ATOM 1962 C CA . ARG A 1 242 ? 0.374 -11.707 19.618 1.00 72.62 242 ARG A CA 1
ATOM 1963 C C . ARG A 1 242 ? 1.696 -12.384 20.002 1.00 72.62 242 ARG A C 1
ATOM 1965 O O . ARG A 1 242 ? 2.769 -11.935 19.592 1.00 72.62 242 ARG A O 1
ATOM 1972 N N . ARG A 1 243 ? 1.644 -13.451 20.810 1.00 78.81 243 ARG A N 1
ATOM 1973 C CA . ARG A 1 243 ? 2.830 -14.256 21.157 1.00 78.81 243 ARG A CA 1
ATOM 1974 C C . ARG A 1 243 ? 3.382 -14.970 19.927 1.00 78.81 243 ARG A C 1
ATOM 1976 O O . ARG A 1 243 ? 4.589 -14.899 19.711 1.00 78.81 243 ARG A O 1
ATOM 1983 N N . ASP A 1 244 ? 2.514 -15.557 19.110 1.00 78.44 244 ASP A N 1
ATOM 1984 C CA . ASP A 1 244 ? 2.894 -16.288 17.899 1.00 78.44 244 ASP A CA 1
ATOM 1985 C C . ASP A 1 244 ? 3.558 -15.370 16.862 1.00 78.44 244 ASP A C 1
ATOM 1987 O O . ASP A 1 244 ? 4.604 -15.726 16.317 1.00 78.44 244 ASP A O 1
ATOM 1991 N N . GLN A 1 245 ? 3.025 -14.160 16.648 1.00 66.94 245 GLN A N 1
ATOM 1992 C CA . GLN A 1 245 ? 3.641 -13.144 15.784 1.00 66.94 245 GLN A CA 1
ATOM 1993 C C . GLN A 1 245 ? 5.033 -12.743 16.283 1.00 66.94 245 GLN A C 1
ATOM 1995 O O . GLN A 1 245 ? 5.986 -12.658 15.508 1.00 66.94 245 GLN A O 1
ATOM 2000 N N . GLN A 1 246 ? 5.178 -12.529 17.592 1.00 71.38 246 GLN A N 1
ATOM 2001 C CA . GLN A 1 246 ? 6.468 -12.180 18.178 1.00 71.38 246 GLN A CA 1
ATOM 2002 C C . GLN A 1 246 ? 7.481 -13.323 18.043 1.00 71.38 246 GLN A C 1
ATOM 2004 O O . GLN A 1 246 ? 8.642 -13.070 17.736 1.00 71.38 246 GLN A O 1
ATOM 2009 N N . ASP A 1 247 ? 7.049 -14.568 18.235 1.00 78.81 247 ASP A N 1
ATOM 2010 C CA . ASP A 1 247 ? 7.904 -15.747 18.095 1.00 78.81 247 ASP A CA 1
ATOM 2011 C C . ASP A 1 247 ? 8.248 -16.030 16.619 1.00 78.81 247 ASP A C 1
ATOM 2013 O O . ASP A 1 247 ? 9.322 -16.552 16.317 1.00 78.81 247 ASP A O 1
ATOM 2017 N N . ALA A 1 248 ? 7.365 -15.685 15.677 1.00 71.06 248 ALA A N 1
ATOM 2018 C CA . ALA A 1 248 ? 7.665 -15.689 14.245 1.00 71.06 248 ALA A CA 1
ATOM 2019 C C . ALA A 1 248 ? 8.716 -14.623 13.890 1.00 71.06 248 ALA A C 1
ATOM 2021 O O . ALA A 1 248 ? 9.682 -14.927 13.189 1.00 71.06 248 ALA A O 1
ATOM 2022 N N . GLY A 1 249 ? 8.587 -13.413 14.441 1.00 70.19 249 GLY A N 1
ATOM 2023 C CA . GLY A 1 249 ? 9.586 -12.353 14.312 1.00 70.19 249 GLY A CA 1
ATOM 2024 C C . GLY A 1 249 ? 10.938 -12.750 14.909 1.00 70.19 249 GLY A C 1
ATOM 2025 O O . GLY A 1 249 ? 11.958 -12.665 14.230 1.00 70.19 249 GLY A O 1
ATOM 2026 N N . ASP A 1 250 ? 10.962 -13.255 16.146 1.00 74.06 250 ASP A N 1
ATOM 2027 C CA . ASP A 1 250 ? 12.194 -13.706 16.805 1.00 74.06 250 ASP A CA 1
ATOM 2028 C C . ASP A 1 250 ? 12.879 -14.815 15.976 1.00 74.06 250 ASP A C 1
ATOM 2030 O O . ASP A 1 250 ? 14.081 -14.719 15.718 1.00 74.06 250 ASP A O 1
ATOM 2034 N N . ARG A 1 251 ? 12.124 -15.787 15.435 1.00 78.62 251 ARG A N 1
ATOM 2035 C CA . ARG A 1 251 ? 12.654 -16.804 14.503 1.00 78.62 251 ARG A CA 1
ATOM 2036 C C . ARG A 1 251 ? 13.252 -16.200 13.233 1.00 78.62 251 ARG A C 1
ATOM 2038 O O . ARG A 1 251 ? 14.343 -16.605 12.839 1.00 78.62 251 ARG A O 1
ATOM 2045 N N . ARG A 1 252 ? 12.579 -15.219 12.621 1.00 74.12 252 ARG A N 1
ATOM 2046 C CA . ARG A 1 252 ? 13.052 -14.526 11.407 1.00 74.12 252 ARG A CA 1
ATOM 2047 C C . ARG A 1 252 ? 14.403 -13.833 11.625 1.00 74.12 252 ARG A C 1
ATOM 2049 O O . ARG A 1 252 ? 15.221 -13.808 10.716 1.00 74.12 252 ARG A O 1
ATOM 2056 N N . TYR A 1 253 ? 14.666 -13.336 12.834 1.00 72.88 253 TYR A N 1
ATOM 2057 C CA . TYR A 1 253 ? 15.932 -12.685 13.196 1.00 72.88 253 TYR A CA 1
ATOM 2058 C C . TYR A 1 253 ? 16.939 -13.614 13.898 1.00 72.88 253 TYR A C 1
ATOM 2060 O O . TYR A 1 253 ? 17.873 -13.129 14.538 1.00 72.88 253 TYR A O 1
ATOM 2068 N N . GLY A 1 254 ? 16.746 -14.937 13.834 1.00 78.44 254 GLY A N 1
ATOM 2069 C CA . GLY A 1 254 ? 17.644 -15.914 14.462 1.00 78.44 254 GLY A CA 1
ATOM 2070 C C . GLY A 1 254 ? 17.692 -15.830 15.993 1.00 78.44 254 GLY A C 1
ATOM 2071 O O . GLY A 1 254 ? 18.641 -16.313 16.614 1.00 78.44 254 GLY A O 1
ATOM 2072 N N . LYS A 1 255 ? 16.691 -15.205 16.623 1.00 78.12 255 LYS A N 1
ATOM 2073 C CA . LYS A 1 255 ? 16.585 -15.093 18.079 1.00 78.12 255 LYS A CA 1
ATOM 2074 C C . LYS A 1 255 ? 15.897 -16.339 18.649 1.00 78.12 255 LYS A C 1
ATOM 2076 O O . LYS A 1 255 ? 14.914 -16.819 18.082 1.00 78.12 255 LYS A O 1
ATOM 2081 N N . PRO A 1 256 ? 16.373 -16.873 19.786 1.00 77.75 256 PRO A N 1
ATOM 2082 C CA . PRO A 1 256 ? 15.727 -18.004 20.437 1.00 77.75 256 PRO A CA 1
ATOM 2083 C C . PRO A 1 256 ? 14.328 -17.624 20.937 1.00 77.75 256 PRO A C 1
ATOM 2085 O O . PRO A 1 256 ? 14.141 -16.582 21.570 1.00 77.75 256 PRO A O 1
ATOM 2088 N N . VAL A 1 257 ? 13.355 -18.505 20.682 1.00 75.88 257 VAL A N 1
ATOM 2089 C CA . VAL A 1 257 ? 11.977 -18.357 21.169 1.00 75.88 257 VAL A CA 1
ATOM 2090 C C . VAL A 1 257 ? 11.974 -18.333 22.698 1.00 75.88 257 VAL A C 1
ATOM 2092 O O . VAL A 1 257 ? 12.645 -19.128 23.360 1.00 75.88 257 VAL A O 1
ATOM 2095 N N . ARG A 1 258 ? 11.219 -17.398 23.275 1.00 79.44 258 ARG A N 1
ATOM 2096 C CA . ARG A 1 258 ? 11.205 -17.156 24.721 1.00 79.44 258 ARG A CA 1
ATOM 2097 C C . ARG A 1 258 ? 10.389 -18.226 25.443 1.00 79.44 258 ARG A C 1
ATOM 2099 O O . ARG A 1 258 ? 9.241 -18.472 25.087 1.00 79.44 258 ARG A O 1
ATOM 2106 N N . THR A 1 259 ? 10.903 -18.767 26.545 1.00 79.19 259 THR A N 1
ATOM 2107 C CA . THR A 1 259 ? 10.094 -19.580 27.467 1.00 79.19 259 THR A CA 1
ATOM 2108 C C . THR A 1 259 ? 9.130 -18.670 28.232 1.00 79.19 259 THR A C 1
ATOM 2110 O O . THR A 1 259 ? 9.560 -17.848 29.044 1.00 79.19 259 THR A O 1
ATOM 2113 N N . ARG A 1 260 ? 7.820 -18.785 27.977 1.00 77.12 260 ARG A N 1
ATOM 2114 C CA . ARG A 1 260 ? 6.794 -17.923 28.594 1.00 77.12 260 ARG A CA 1
ATOM 2115 C C . ARG A 1 260 ? 5.947 -18.683 29.612 1.00 77.12 260 ARG A C 1
ATOM 2117 O O . ARG A 1 260 ? 5.704 -19.878 29.483 1.00 77.12 260 ARG A O 1
ATOM 2124 N N . LYS A 1 261 ? 5.459 -17.954 30.619 1.00 80.12 261 LYS A N 1
ATOM 2125 C CA . LYS A 1 261 ? 4.440 -18.456 31.552 1.00 80.12 261 LYS A CA 1
ATOM 2126 C C . LYS A 1 261 ? 3.097 -18.664 30.825 1.00 80.12 261 LYS A C 1
ATOM 2128 O O . LYS A 1 261 ? 2.854 -17.982 29.816 1.00 80.12 261 LYS A O 1
ATOM 2133 N N . PRO A 1 262 ? 2.218 -19.544 31.347 1.00 82.06 262 PRO A N 1
ATOM 2134 C CA . PRO A 1 262 ? 0.854 -19.691 30.848 1.00 82.06 262 PRO A CA 1
ATOM 2135 C C . PRO A 1 262 ? 0.141 -18.343 30.711 1.00 82.06 262 PRO A C 1
ATOM 2137 O O . PRO A 1 262 ? 0.401 -17.410 31.474 1.00 82.06 262 PRO A O 1
ATOM 2140 N N . ILE A 1 263 ? -0.731 -18.240 29.709 1.00 77.00 263 ILE A N 1
ATOM 2141 C CA . ILE A 1 263 ? -1.597 -17.078 29.511 1.00 77.00 263 ILE A CA 1
ATOM 2142 C C . ILE A 1 263 ? -2.520 -16.961 30.734 1.00 77.00 263 ILE A C 1
ATOM 2144 O O . ILE A 1 263 ? -3.282 -17.880 31.027 1.00 77.00 263 ILE A O 1
ATOM 2148 N N . VAL A 1 264 ? -2.415 -15.849 31.465 1.00 79.25 264 VAL A N 1
ATOM 2149 C CA . VAL A 1 264 ? -3.290 -15.532 32.601 1.00 79.25 264 VAL A CA 1
ATOM 2150 C C . VAL A 1 264 ? -4.374 -14.604 32.090 1.00 79.25 264 VAL A C 1
ATOM 2152 O O . VAL A 1 264 ? -4.071 -13.493 31.667 1.00 79.25 264 VAL A O 1
ATOM 2155 N N . VAL A 1 265 ? -5.612 -15.081 32.110 1.00 77.75 265 VAL A N 1
ATOM 2156 C CA . VAL A 1 265 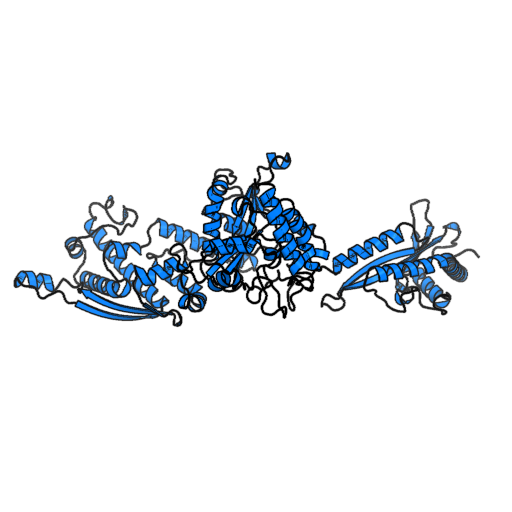? -6.769 -14.342 31.606 1.00 77.75 265 VAL A CA 1
ATOM 2157 C C . VAL A 1 265 ? -7.186 -13.279 32.624 1.00 77.75 265 VAL A C 1
ATOM 2159 O O . VAL A 1 265 ? -7.186 -13.575 33.822 1.00 77.75 265 VAL A O 1
ATOM 2162 N N . PRO A 1 266 ? -7.519 -12.054 32.194 1.00 82.62 266 PRO A N 1
ATOM 2163 C CA . PRO A 1 266 ? -8.025 -11.034 33.098 1.00 82.62 266 PRO A CA 1
ATOM 2164 C C . PRO A 1 266 ? -9.444 -11.369 33.586 1.00 82.62 266 PRO A C 1
ATOM 2166 O O . PRO A 1 266 ? -10.261 -11.907 32.845 1.00 82.62 266 PRO A O 1
ATOM 2169 N N . ASP A 1 267 ? -9.748 -10.999 34.833 1.00 81.88 267 ASP A N 1
ATOM 2170 C CA . ASP A 1 267 ? -11.098 -11.125 35.408 1.00 81.88 267 ASP A CA 1
ATOM 2171 C C . ASP A 1 267 ? -12.025 -9.964 34.990 1.00 81.88 267 ASP A C 1
ATOM 2173 O O . ASP A 1 267 ? -13.246 -10.045 35.131 1.00 81.88 267 ASP A O 1
ATOM 2177 N N . THR A 1 268 ? -11.449 -8.853 34.513 1.00 88.69 268 THR A N 1
ATOM 2178 C CA . THR A 1 268 ? -12.168 -7.608 34.206 1.00 88.69 268 THR A CA 1
ATOM 2179 C C . THR A 1 268 ? -11.722 -7.006 32.876 1.00 88.69 268 THR A C 1
ATOM 2181 O O . THR A 1 268 ? -10.573 -7.172 32.460 1.00 88.69 268 THR A O 1
ATOM 2184 N N . LYS A 1 269 ? -12.617 -6.235 32.250 1.00 86.81 269 LYS A N 1
ATOM 2185 C CA . LYS A 1 269 ? -12.364 -5.506 30.994 1.00 86.81 269 LYS A CA 1
ATOM 2186 C C . LYS A 1 269 ? -11.398 -4.322 31.165 1.00 86.81 269 LYS A C 1
ATOM 2188 O O . LYS A 1 269 ? -10.876 -3.793 30.188 1.00 86.81 269 LYS A O 1
ATOM 2193 N N . PHE A 1 270 ? -11.107 -3.904 32.401 1.00 90.19 270 PHE A N 1
ATOM 2194 C CA . PHE A 1 270 ? -10.273 -2.726 32.672 1.00 90.19 270 PHE A CA 1
ATOM 2195 C C . PHE A 1 270 ? -8.790 -2.924 32.337 1.00 90.19 270 PHE A C 1
ATOM 2197 O O . PHE A 1 270 ? -8.089 -1.943 32.079 1.00 90.19 270 PHE A O 1
ATOM 2204 N N . ILE A 1 271 ? -8.305 -4.170 32.299 1.00 83.88 271 ILE A N 1
ATOM 2205 C CA . ILE A 1 271 ? -6.934 -4.469 31.863 1.00 83.88 271 ILE A CA 1
ATOM 2206 C C . ILE A 1 271 ? -6.754 -4.144 30.380 1.00 83.88 271 ILE A C 1
ATOM 2208 O O . ILE A 1 271 ? -5.759 -3.509 30.019 1.00 83.88 271 ILE A O 1
ATOM 2212 N N . ASP A 1 272 ? -7.724 -4.511 29.543 1.00 81.06 272 ASP A N 1
ATOM 2213 C CA . ASP A 1 272 ? -7.696 -4.212 28.110 1.00 81.06 272 ASP A CA 1
ATOM 2214 C C . ASP A 1 272 ? -7.762 -2.704 27.878 1.00 81.06 272 ASP A C 1
ATOM 2216 O O . ASP A 1 272 ? -6.949 -2.158 27.137 1.00 81.06 272 ASP A O 1
ATOM 2220 N N . MET A 1 273 ? -8.617 -1.994 28.617 1.00 86.81 273 MET A N 1
ATOM 2221 C CA . MET A 1 273 ? -8.690 -0.531 28.543 1.00 86.81 273 MET A CA 1
ATOM 2222 C C . MET A 1 273 ? -7.386 0.164 28.954 1.00 86.81 273 MET A C 1
ATOM 2224 O O . MET A 1 273 ? -6.973 1.142 28.326 1.00 86.81 273 MET A O 1
ATOM 2228 N N . GLY A 1 274 ? -6.730 -0.327 30.010 1.00 87.31 274 GLY A N 1
ATOM 2229 C CA . GLY A 1 274 ? -5.437 0.189 30.456 1.00 87.31 274 GLY A CA 1
ATOM 2230 C C . GLY A 1 274 ? -4.317 -0.105 29.459 1.00 87.31 274 GLY A C 1
ATOM 2231 O O . GLY A 1 274 ? -3.447 0.742 29.246 1.00 87.31 274 GLY A O 1
ATOM 2232 N N . THR A 1 275 ? -4.360 -1.276 28.823 1.00 82.75 275 THR A N 1
ATOM 2233 C CA . THR A 1 275 ? -3.406 -1.692 27.787 1.00 82.75 275 THR A CA 1
ATOM 2234 C C . THR A 1 275 ? -3.604 -0.877 26.511 1.00 82.75 275 THR A C 1
ATOM 2236 O O . THR A 1 275 ? -2.626 -0.392 25.946 1.00 82.75 275 THR A O 1
ATOM 2239 N N . TYR A 1 276 ? -4.854 -0.627 26.112 1.00 83.00 276 TYR A N 1
ATOM 2240 C CA . TYR A 1 276 ? -5.188 0.252 24.995 1.00 83.00 276 TYR A CA 1
ATOM 2241 C C . TYR A 1 276 ? -4.625 1.660 25.211 1.00 83.00 276 TYR A C 1
ATOM 2243 O O . TYR A 1 276 ? -3.929 2.185 24.344 1.00 83.00 276 TYR A O 1
ATOM 2251 N N . TRP A 1 277 ? -4.826 2.247 26.398 1.00 86.75 277 TRP A N 1
ATOM 2252 C CA . TRP A 1 277 ? -4.204 3.531 26.737 1.00 86.75 277 TRP A CA 1
ATOM 2253 C C . TRP A 1 277 ? -2.678 3.468 26.663 1.00 86.75 277 TRP A C 1
ATOM 2255 O O . TRP A 1 277 ? -2.058 4.352 26.083 1.00 86.75 277 TRP A O 1
ATOM 2265 N N . LEU A 1 278 ? -2.051 2.438 27.237 1.00 82.19 278 LEU A N 1
ATOM 2266 C CA . LEU A 1 278 ? -0.592 2.315 27.242 1.00 82.19 278 LEU A CA 1
ATOM 2267 C C . LEU A 1 278 ? -0.014 2.330 25.820 1.00 82.19 278 LEU A C 1
ATOM 2269 O O . LEU A 1 278 ? 0.981 3.014 25.583 1.00 82.19 278 LEU A O 1
ATOM 2273 N N . ASN A 1 279 ? -0.665 1.626 24.895 1.00 77.56 279 ASN A N 1
ATOM 2274 C CA . ASN A 1 279 ? -0.204 1.474 23.518 1.00 77.56 279 ASN A CA 1
ATOM 2275 C C . ASN A 1 279 ? -0.504 2.702 22.646 1.00 77.56 279 ASN A C 1
ATOM 2277 O O . ASN A 1 279 ? 0.282 3.011 21.757 1.00 77.56 279 ASN A O 1
ATOM 2281 N N . ASN A 1 280 ? -1.597 3.420 22.924 1.00 76.75 280 ASN A N 1
ATOM 2282 C CA . ASN A 1 280 ? -2.088 4.507 22.069 1.00 76.75 280 ASN A CA 1
ATOM 2283 C C . ASN A 1 280 ? -1.938 5.907 22.693 1.00 76.75 280 ASN A C 1
ATOM 2285 O O . ASN A 1 280 ? -2.307 6.899 22.074 1.00 76.75 280 ASN A O 1
ATOM 2289 N N . SER A 1 281 ? -1.407 6.026 23.918 1.00 79.62 281 SER A N 1
ATOM 2290 C CA . SER A 1 281 ? -1.438 7.293 24.673 1.00 79.62 281 SER A CA 1
ATOM 2291 C C . SER A 1 281 ? -0.731 8.466 24.008 1.00 79.62 281 SER A C 1
ATOM 2293 O O . SER A 1 281 ? -1.064 9.591 24.343 1.00 79.62 281 SER A O 1
ATOM 2295 N N . LYS A 1 282 ? 0.247 8.249 23.123 1.00 74.88 282 LYS A N 1
ATOM 2296 C CA . LYS A 1 282 ? 0.865 9.358 22.387 1.00 74.88 282 LYS A CA 1
ATOM 2297 C C . LYS A 1 282 ? -0.139 9.936 21.384 1.00 74.88 282 LYS A C 1
ATOM 2299 O O . LYS A 1 282 ? -0.564 11.071 21.542 1.00 74.88 282 LYS A O 1
ATOM 2304 N N . THR A 1 283 ? -0.598 9.090 20.469 1.00 68.31 283 THR A N 1
ATOM 2305 C CA . THR A 1 283 ? -1.591 9.399 19.435 1.00 68.31 283 THR A CA 1
ATOM 2306 C C . THR A 1 283 ? -2.876 9.979 20.022 1.00 68.31 283 THR A C 1
ATOM 2308 O O . THR A 1 283 ? -3.327 11.037 19.615 1.00 68.31 283 THR A O 1
ATOM 2311 N N . ILE A 1 284 ? -3.425 9.363 21.075 1.00 75.06 284 ILE A N 1
ATOM 2312 C CA . ILE A 1 284 ? -4.665 9.842 21.706 1.00 75.06 284 ILE A CA 1
ATOM 2313 C C . ILE A 1 284 ? -4.513 11.264 22.268 1.00 75.06 284 ILE A C 1
ATOM 2315 O O . ILE A 1 284 ? -5.460 12.039 22.219 1.00 75.06 284 ILE A O 1
ATOM 2319 N N . ARG A 1 285 ? -3.349 11.617 22.827 1.00 73.12 285 ARG A N 1
ATOM 2320 C CA . ARG A 1 285 ? -3.124 12.954 23.405 1.00 73.12 285 ARG A CA 1
ATOM 2321 C C . ARG A 1 285 ? -2.991 14.040 22.355 1.00 73.12 285 ARG A C 1
ATOM 2323 O O . ARG A 1 285 ? -3.348 15.174 22.645 1.00 73.12 285 ARG A O 1
ATOM 2330 N N . GLU A 1 286 ? -2.421 13.684 21.213 1.00 66.94 286 GLU A N 1
ATOM 2331 C CA . GLU A 1 286 ? -2.186 14.590 20.092 1.00 66.94 286 GLU A CA 1
ATOM 2332 C C . GLU A 1 286 ? -3.490 14.795 19.307 1.00 66.94 286 GLU A C 1
ATOM 2334 O O . GLU A 1 286 ? -3.856 15.933 19.035 1.00 66.94 286 GLU A O 1
ATOM 2339 N N . ASP A 1 287 ? -4.244 13.719 19.060 1.00 61.97 287 ASP A N 1
ATOM 2340 C CA . ASP A 1 287 ? -5.373 13.753 18.130 1.00 61.97 287 ASP A CA 1
ATOM 2341 C C . ASP A 1 287 ? -6.729 13.999 18.821 1.00 61.97 287 ASP A C 1
ATOM 2343 O O . ASP A 1 287 ? -7.524 14.790 18.340 1.00 61.97 287 ASP A O 1
ATOM 2347 N N . VAL A 1 288 ? -7.034 13.393 19.979 1.00 64.56 288 VAL A N 1
ATOM 2348 C CA . VAL A 1 288 ? -8.399 13.437 20.572 1.00 64.56 288 VAL A CA 1
ATOM 2349 C C . VAL A 1 288 ? -8.889 14.804 21.090 1.00 64.56 288 VAL A C 1
ATOM 2351 O O . VAL A 1 288 ? -10.088 15.060 20.949 1.00 64.56 288 VAL A O 1
ATOM 2354 N N . PRO A 1 289 ? -8.061 15.695 21.681 1.00 58.25 289 PRO A N 1
ATOM 2355 C CA . PRO A 1 289 ? -8.549 16.959 22.243 1.00 58.25 289 PRO A CA 1
ATOM 2356 C C . PRO A 1 289 ? -9.252 17.898 21.241 1.00 58.25 289 PRO A C 1
ATOM 2358 O O . PRO A 1 289 ? -10.000 18.763 21.692 1.00 58.25 289 PRO A O 1
ATOM 2361 N N . GLY A 1 290 ? -9.024 17.736 19.928 1.00 55.47 290 GLY A N 1
ATOM 2362 C CA . GLY A 1 290 ? -9.582 18.585 18.862 1.00 55.47 290 GLY A CA 1
ATOM 2363 C C . GLY A 1 290 ? -10.651 17.934 17.976 1.00 55.47 290 GLY A C 1
ATOM 2364 O O . GLY A 1 290 ? -11.133 18.583 17.058 1.00 55.47 290 GLY A O 1
ATOM 2365 N N . LEU A 1 291 ? -11.026 16.672 18.220 1.00 56.94 291 LEU A N 1
ATOM 2366 C CA . LEU A 1 291 ? -11.885 15.925 17.293 1.00 56.94 291 LEU A CA 1
ATOM 2367 C C . LEU A 1 291 ? -13.367 16.045 17.646 1.00 56.94 291 LEU A C 1
ATOM 2369 O O . LEU A 1 291 ? -13.827 15.548 18.686 1.00 56.94 291 LEU A O 1
ATOM 2373 N N . GLU A 1 292 ? -14.126 16.658 16.748 1.00 59.09 292 GLU A N 1
ATOM 2374 C CA . GLU A 1 292 ? -15.573 16.487 16.657 1.00 59.09 292 GLU A CA 1
ATOM 2375 C C . GLU A 1 292 ? -15.892 15.268 15.768 1.00 59.09 292 GLU A C 1
ATOM 2377 O O . GLU A 1 292 ? -15.009 14.650 15.174 1.00 59.09 292 GLU A O 1
ATOM 2382 N N . ASN A 1 293 ? -17.150 14.820 15.754 1.00 63.91 293 ASN A N 1
ATOM 2383 C CA . ASN A 1 293 ? -17.539 13.625 14.987 1.00 63.91 293 ASN A CA 1
ATOM 2384 C C . ASN A 1 293 ? -17.560 13.855 13.468 1.00 63.91 293 ASN A C 1
ATOM 2386 O O . ASN A 1 293 ? -17.738 12.909 12.713 1.00 63.91 293 ASN A O 1
ATOM 2390 N N . ASP A 1 294 ? -17.437 15.091 13.023 1.00 70.06 294 ASP A N 1
ATOM 2391 C CA . ASP A 1 294 ? -17.568 15.538 11.640 1.00 70.06 294 ASP A CA 1
ATOM 2392 C C . ASP A 1 294 ? -16.310 16.250 11.131 1.00 70.06 294 ASP A C 1
ATOM 2394 O O . ASP A 1 294 ? -16.286 16.678 9.982 1.00 70.06 294 ASP A O 1
ATOM 2398 N N . THR A 1 295 ? -15.238 16.309 11.934 1.00 81.69 295 THR A N 1
ATOM 2399 C CA . THR A 1 295 ? -13.970 16.956 11.557 1.00 81.69 295 THR A CA 1
ATOM 2400 C C . THR A 1 295 ? -13.378 16.386 10.267 1.00 81.69 295 THR A C 1
ATOM 2402 O O . THR A 1 295 ? -12.865 17.142 9.450 1.00 81.69 295 THR A O 1
ATOM 2405 N N . TYR A 1 296 ? -13.477 15.071 10.056 1.00 89.44 296 TYR A N 1
ATOM 2406 C CA . TYR A 1 296 ? -12.880 14.408 8.900 1.00 89.44 296 TYR A CA 1
ATOM 2407 C C . TYR A 1 296 ? -13.889 13.622 8.069 1.00 89.44 296 TYR A C 1
ATOM 2409 O O . TYR A 1 296 ? -14.862 13.053 8.578 1.00 89.44 296 TYR A O 1
ATOM 2417 N N . SER A 1 297 ? -13.564 13.510 6.786 1.00 94.06 297 SER A N 1
ATOM 2418 C CA . SER A 1 297 ? -14.202 12.616 5.826 1.00 94.06 297 SER A CA 1
ATOM 2419 C C . SER A 1 297 ? -13.150 11.705 5.197 1.00 94.06 297 SER A C 1
ATOM 2421 O O . SER A 1 297 ? -11.966 12.043 5.144 1.00 94.06 297 SER A O 1
ATOM 2423 N N . ILE A 1 298 ? -13.568 10.520 4.746 1.00 96.44 298 ILE A N 1
ATOM 2424 C CA . ILE A 1 298 ? -12.701 9.611 3.990 1.00 96.44 298 ILE A CA 1
ATOM 2425 C C . ILE A 1 298 ? -13.111 9.656 2.522 1.00 96.44 298 ILE A C 1
ATOM 2427 O O . ILE A 1 298 ? -14.251 9.324 2.195 1.00 96.44 298 ILE A O 1
ATOM 2431 N N . ILE A 1 299 ? -12.162 9.992 1.652 1.00 98.06 299 ILE A N 1
ATOM 2432 C CA . ILE A 1 299 ? -12.278 9.823 0.204 1.00 98.06 299 ILE A CA 1
ATOM 2433 C C . ILE A 1 299 ? -11.706 8.448 -0.144 1.00 98.06 299 ILE A C 1
ATOM 2435 O O . ILE A 1 299 ? -10.501 8.209 -0.049 1.00 98.06 299 ILE A O 1
ATOM 2439 N N . LEU A 1 300 ? -12.583 7.525 -0.524 1.00 98.06 300 LEU A N 1
ATOM 2440 C CA . LEU A 1 300 ? -12.211 6.260 -1.144 1.00 98.06 300 LEU A CA 1
ATOM 2441 C C . LEU A 1 300 ? -12.044 6.512 -2.637 1.00 98.06 300 LEU A C 1
ATOM 2443 O O . LEU A 1 300 ? -12.986 6.957 -3.279 1.00 98.06 300 LEU A O 1
ATOM 2447 N N . THR A 1 301 ? -10.880 6.213 -3.198 1.00 97.31 301 THR A N 1
ATOM 2448 C CA . THR A 1 301 ? -10.593 6.454 -4.613 1.00 97.31 301 THR A CA 1
ATOM 2449 C C . THR A 1 301 ? -9.929 5.252 -5.262 1.00 97.31 301 THR A C 1
ATOM 2451 O O . THR A 1 301 ? -9.018 4.640 -4.701 1.00 97.31 301 THR A O 1
ATOM 2454 N N . ARG A 1 302 ? -10.409 4.919 -6.457 1.00 95.81 302 ARG A N 1
ATOM 2455 C CA . ARG A 1 302 ? -9.769 4.019 -7.423 1.00 95.81 302 ARG A CA 1
ATOM 2456 C C . ARG A 1 302 ? -9.327 4.775 -8.682 1.00 95.81 302 ARG A C 1
ATOM 2458 O O . ARG A 1 302 ? -8.961 4.143 -9.666 1.00 95.81 302 ARG A O 1
ATOM 2465 N N . HIS A 1 303 ? -9.393 6.110 -8.672 1.00 95.00 303 HIS A N 1
ATOM 2466 C CA . HIS A 1 303 ? -8.972 6.927 -9.803 1.00 95.00 303 HIS A CA 1
ATOM 2467 C C . HIS A 1 303 ? -7.459 6.742 -10.044 1.00 95.00 303 HIS A C 1
ATOM 2469 O O . HIS A 1 303 ? -6.686 6.909 -9.095 1.00 95.00 303 HIS A O 1
ATOM 2475 N N . PRO A 1 304 ? -7.004 6.414 -11.272 1.00 93.88 304 PRO A N 1
ATOM 2476 C CA . PRO A 1 304 ? -5.600 6.081 -11.538 1.00 93.88 304 PRO A CA 1
ATOM 2477 C C . PRO A 1 304 ? -4.600 7.140 -11.066 1.00 93.88 304 PRO A C 1
ATOM 2479 O O . PRO A 1 304 ? -3.579 6.800 -10.474 1.00 93.88 304 PRO A O 1
ATOM 2482 N N . VAL A 1 305 ? -4.921 8.425 -11.257 1.00 91.50 305 VAL A N 1
ATOM 2483 C CA . VAL A 1 305 ? -4.088 9.547 -10.791 1.00 91.50 305 VAL A CA 1
ATOM 2484 C C . VAL A 1 305 ? -3.943 9.535 -9.267 1.00 91.50 305 VAL A C 1
ATOM 2486 O O . VAL A 1 305 ? -2.825 9.564 -8.757 1.00 91.50 305 VAL A O 1
ATOM 2489 N N . ASP A 1 306 ? -5.044 9.404 -8.526 1.00 93.62 306 ASP A N 1
ATOM 2490 C CA . ASP A 1 306 ? -5.017 9.426 -7.061 1.00 93.62 306 ASP A CA 1
ATOM 2491 C C . ASP A 1 306 ? -4.282 8.208 -6.480 1.00 93.62 306 ASP A C 1
ATOM 2493 O O . ASP A 1 306 ? -3.621 8.309 -5.443 1.00 93.62 306 ASP A O 1
ATOM 2497 N N . VAL A 1 307 ? -4.410 7.043 -7.131 1.00 94.88 307 VAL A N 1
ATOM 2498 C CA . VAL A 1 307 ? -3.725 5.803 -6.737 1.00 94.88 307 VAL A CA 1
ATOM 2499 C C . VAL A 1 307 ? -2.227 5.916 -7.019 1.00 94.88 307 VAL A C 1
ATOM 2501 O O . VAL A 1 307 ? -1.420 5.630 -6.135 1.00 94.88 307 VAL A O 1
ATOM 2504 N N . MET A 1 308 ? -1.834 6.390 -8.203 1.00 92.06 308 MET A N 1
ATOM 2505 C CA . MET A 1 308 ? -0.426 6.598 -8.557 1.00 92.06 308 MET A CA 1
ATOM 2506 C C . MET A 1 308 ? 0.252 7.601 -7.613 1.00 92.06 308 MET A C 1
ATOM 2508 O O . MET A 1 308 ? 1.405 7.413 -7.226 1.00 92.06 308 MET A O 1
ATOM 2512 N N . ARG A 1 309 ? -0.487 8.626 -7.172 1.00 90.38 309 ARG A N 1
ATOM 2513 C CA . ARG A 1 309 ? -0.029 9.639 -6.210 1.00 90.38 309 ARG A CA 1
ATOM 2514 C C . ARG A 1 309 ? -0.174 9.223 -4.745 1.00 90.38 309 ARG A C 1
ATOM 2516 O O . ARG A 1 309 ? -0.045 10.063 -3.861 1.00 90.38 309 ARG A O 1
ATOM 2523 N N . MET A 1 310 ? -0.338 7.930 -4.439 1.00 92.12 310 MET A N 1
ATOM 2524 C CA . MET A 1 310 ? -0.486 7.426 -3.061 1.00 92.12 310 MET A CA 1
ATOM 2525 C C . MET A 1 310 ? 0.580 7.851 -2.062 1.00 92.12 310 MET A C 1
ATOM 2527 O O . MET A 1 310 ? 0.426 7.603 -0.871 1.00 92.12 310 MET A O 1
ATOM 2531 N N . SER A 1 311 ? 1.710 8.407 -2.471 1.00 89.00 311 SER A N 1
ATOM 2532 C CA . SER A 1 311 ? 2.716 8.901 -1.532 1.00 89.00 311 SER A CA 1
ATOM 2533 C C . SER A 1 311 ? 3.333 10.222 -1.975 1.00 89.00 311 SER A C 1
ATOM 2535 O O . SER A 1 311 ? 4.515 10.454 -1.731 1.00 89.00 311 SER A O 1
ATOM 2537 N N . ASP A 1 312 ? 2.553 11.060 -2.652 1.00 86.81 312 ASP A N 1
ATOM 2538 C CA . ASP A 1 312 ? 2.990 12.351 -3.186 1.00 86.81 312 ASP A CA 1
ATOM 2539 C C . ASP A 1 312 ? 2.513 13.546 -2.340 1.00 86.81 312 ASP A C 1
ATOM 2541 O O . ASP A 1 312 ? 2.225 14.603 -2.886 1.00 86.81 312 ASP A O 1
ATOM 2545 N N . PHE A 1 313 ? 2.426 13.383 -1.012 1.00 86.50 313 PHE A N 1
ATOM 2546 C CA . PHE A 1 313 ? 1.952 14.440 -0.106 1.00 86.50 313 PHE A CA 1
ATOM 2547 C C . PHE A 1 313 ? 2.923 14.689 1.057 1.00 86.50 313 PHE A C 1
ATOM 2549 O O . PHE A 1 313 ? 3.626 13.766 1.495 1.00 86.50 313 PHE A O 1
ATOM 2556 N N . GLU A 1 314 ? 2.944 15.909 1.601 1.00 78.19 314 GLU A N 1
ATOM 2557 C CA . GLU A 1 314 ? 3.831 16.337 2.696 1.00 78.19 314 GLU A CA 1
ATOM 2558 C C . GLU A 1 314 ? 3.772 15.368 3.881 1.00 78.19 314 GLU A C 1
ATOM 2560 O O . GLU A 1 314 ? 4.795 14.848 4.336 1.00 78.19 314 GLU A O 1
ATOM 2565 N N . MET A 1 315 ? 2.558 15.053 4.331 1.00 78.94 315 MET A N 1
ATOM 2566 C CA . MET A 1 315 ? 2.335 14.145 5.456 1.00 78.94 315 MET A CA 1
ATOM 2567 C C . MET A 1 315 ? 2.401 12.670 5.038 1.00 78.94 315 MET A C 1
ATOM 2569 O O . MET A 1 315 ? 2.670 11.791 5.862 1.00 78.94 315 MET A O 1
ATOM 2573 N N . ILE A 1 316 ? 2.192 12.369 3.756 1.00 85.94 316 ILE A N 1
ATOM 2574 C CA . ILE A 1 316 ? 2.094 11.011 3.215 1.00 85.94 316 ILE A CA 1
ATOM 2575 C C . ILE A 1 316 ? 3.208 10.798 2.183 1.00 85.94 316 ILE A C 1
ATOM 2577 O O . ILE A 1 316 ? 2.970 10.758 0.983 1.00 85.94 316 ILE A O 1
ATOM 2581 N N . THR A 1 317 ? 4.438 10.599 2.661 1.00 81.19 317 THR A N 1
ATOM 2582 C CA . THR A 1 317 ? 5.602 10.251 1.826 1.00 81.19 317 THR A CA 1
ATOM 2583 C C . THR A 1 317 ? 6.084 8.829 2.146 1.00 81.19 317 THR A C 1
ATOM 2585 O O . THR A 1 317 ? 6.109 8.408 3.308 1.00 81.19 317 THR A O 1
ATOM 2588 N N . SER A 1 318 ? 6.451 8.050 1.124 1.00 80.50 318 SER A N 1
ATOM 2589 C CA . SER A 1 318 ? 6.948 6.676 1.281 1.00 80.50 318 SER A CA 1
ATOM 2590 C C . SER A 1 318 ? 7.836 6.271 0.102 1.00 80.50 318 SER A C 1
ATOM 2592 O O . SER A 1 318 ? 8.153 7.085 -0.751 1.00 80.50 318 SER A O 1
ATOM 2594 N N . CYS A 1 319 ? 8.234 5.003 0.013 1.00 75.25 319 CYS A N 1
ATOM 2595 C CA . CYS A 1 319 ? 8.998 4.539 -1.141 1.00 75.25 319 CYS A CA 1
ATOM 2596 C C . CYS A 1 319 ? 8.169 4.395 -2.443 1.00 75.25 319 CYS A C 1
ATOM 2598 O O . CYS A 1 319 ? 8.700 3.984 -3.467 1.00 75.25 319 CYS A O 1
ATOM 2600 N N . HIS A 1 320 ? 6.870 4.718 -2.391 1.00 84.19 320 HIS A N 1
ATOM 2601 C CA . HIS A 1 320 ? 5.946 4.790 -3.535 1.00 84.19 320 HIS A CA 1
ATOM 2602 C C . HIS A 1 320 ? 5.808 6.214 -4.095 1.00 84.19 320 HIS A C 1
ATOM 2604 O O . HIS A 1 320 ? 4.911 6.489 -4.884 1.00 84.19 320 HIS A O 1
ATOM 2610 N N . THR A 1 321 ? 6.617 7.150 -3.607 1.00 84.12 321 THR A N 1
ATOM 2611 C CA . THR A 1 321 ? 6.584 8.547 -4.030 1.00 84.12 321 THR A CA 1
ATOM 2612 C C . THR A 1 321 ? 7.010 8.688 -5.502 1.00 84.12 321 THR A C 1
ATOM 2614 O O . THR A 1 321 ? 7.998 8.053 -5.878 1.00 84.12 321 THR A O 1
ATOM 2617 N N . PRO A 1 322 ? 6.315 9.513 -6.314 1.00 81.00 322 PRO A N 1
ATOM 2618 C CA . PRO A 1 322 ? 6.679 9.748 -7.710 1.00 81.00 322 PRO A CA 1
ATOM 2619 C C . PRO A 1 322 ? 8.069 10.384 -7.893 1.00 81.00 322 PRO A C 1
ATOM 2621 O O . PRO A 1 322 ? 8.471 11.200 -7.054 1.00 81.00 322 PRO A O 1
ATOM 2624 N N . PRO A 1 323 ? 8.793 10.066 -8.985 1.00 76.75 323 PRO A N 1
ATOM 2625 C CA . PRO A 1 323 ? 10.120 10.608 -9.259 1.00 76.75 323 PRO A CA 1
ATOM 2626 C C . PRO A 1 323 ? 10.189 12.132 -9.353 1.00 76.75 323 PRO A C 1
ATOM 2628 O O . PRO A 1 323 ? 11.214 12.718 -9.010 1.00 76.75 323 PRO A O 1
ATOM 2631 N N . SER A 1 324 ? 9.101 12.790 -9.762 1.00 74.94 324 SER A N 1
ATOM 2632 C CA . SER A 1 324 ? 9.024 14.254 -9.835 1.00 74.94 324 SER A CA 1
ATOM 2633 C C . SER A 1 324 ? 9.136 14.951 -8.472 1.00 74.94 324 SER A C 1
ATOM 2635 O O . SER A 1 324 ? 9.339 16.166 -8.427 1.00 74.94 324 SER A O 1
ATOM 2637 N N . ARG A 1 325 ? 9.020 14.215 -7.355 1.00 73.62 325 ARG A N 1
ATOM 2638 C CA . ARG A 1 325 ? 9.222 14.746 -6.001 1.00 73.62 325 ARG A CA 1
ATOM 2639 C C . ARG A 1 325 ? 10.685 14.606 -5.570 1.00 73.62 325 ARG A C 1
ATOM 2641 O O . ARG A 1 325 ? 11.193 13.494 -5.406 1.00 73.62 325 ARG A O 1
ATOM 2648 N N . ASP A 1 326 ? 11.323 15.746 -5.309 1.00 62.44 326 ASP A N 1
ATOM 2649 C CA . ASP A 1 326 ? 12.713 15.841 -4.847 1.00 62.44 326 ASP A CA 1
ATOM 2650 C C . ASP A 1 326 ? 12.941 15.116 -3.497 1.00 62.44 326 ASP A C 1
ATOM 2652 O O . ASP A 1 326 ? 12.083 15.122 -2.609 1.00 62.44 326 ASP A O 1
ATOM 2656 N N . GLY A 1 327 ? 14.100 14.466 -3.340 1.00 55.50 327 GLY A N 1
ATOM 2657 C CA . GLY A 1 327 ? 14.497 13.739 -2.122 1.00 55.50 327 GLY A CA 1
ATOM 2658 C C . GLY A 1 327 ? 13.793 12.394 -1.863 1.00 55.50 327 GLY A C 1
ATOM 2659 O O . GLY A 1 327 ? 13.861 11.871 -0.743 1.00 55.50 327 GLY A O 1
ATOM 2660 N N . SER A 1 328 ? 13.109 11.823 -2.857 1.00 54.88 328 SER A N 1
ATOM 2661 C CA . SER A 1 328 ? 12.325 10.588 -2.726 1.00 54.88 328 SER A CA 1
ATOM 2662 C C . SER A 1 328 ? 13.161 9.302 -2.859 1.00 54.88 328 SER A C 1
ATOM 2664 O O . SER A 1 328 ? 14.115 9.214 -3.625 1.00 54.88 328 SER A O 1
ATOM 2666 N N . LYS A 1 329 ? 12.793 8.258 -2.100 1.00 53.38 329 LYS A N 1
ATOM 2667 C CA . LYS A 1 329 ? 13.329 6.896 -2.274 1.00 53.38 329 LYS A CA 1
ATOM 2668 C C . LYS A 1 329 ? 12.415 6.141 -3.230 1.00 53.38 329 LYS A C 1
ATOM 2670 O O . LYS A 1 329 ? 11.444 5.548 -2.786 1.00 53.38 329 LYS A O 1
ATOM 2675 N N . GLN A 1 330 ? 12.699 6.181 -4.523 1.00 62.09 330 GLN A N 1
ATOM 2676 C CA . GLN A 1 330 ? 11.785 5.748 -5.595 1.00 62.09 330 GLN A CA 1
ATOM 2677 C C . GLN A 1 330 ? 11.682 4.214 -5.766 1.00 62.09 330 GLN A C 1
ATOM 2679 O O . GLN A 1 330 ? 11.121 3.727 -6.742 1.00 62.09 330 GLN A O 1
ATOM 2684 N N . GLU A 1 331 ? 12.189 3.437 -4.799 1.00 63.59 331 GLU A N 1
ATOM 2685 C CA . GLU A 1 331 ? 12.364 1.975 -4.867 1.00 63.59 331 GLU A CA 1
ATOM 2686 C C . GLU A 1 331 ? 11.080 1.188 -5.204 1.00 63.59 331 GLU A C 1
ATOM 2688 O O . GLU A 1 331 ? 11.164 0.083 -5.740 1.00 63.59 331 GLU A O 1
ATOM 2693 N N . TYR A 1 332 ? 9.895 1.731 -4.898 1.00 71.75 332 TYR A N 1
ATOM 2694 C CA . TYR A 1 332 ? 8.602 1.078 -5.133 1.00 71.75 332 TYR A CA 1
ATOM 2695 C C . TYR A 1 332 ? 7.600 1.974 -5.879 1.00 71.75 332 TYR A C 1
ATOM 2697 O O . TYR A 1 332 ? 6.401 1.693 -5.846 1.00 71.75 332 TYR A O 1
ATOM 2705 N N . TYR A 1 333 ? 8.041 3.026 -6.582 1.00 84.38 333 TYR A N 1
ATOM 2706 C CA . TYR A 1 333 ? 7.124 3.836 -7.403 1.00 84.38 333 TYR A CA 1
ATOM 2707 C C . TYR A 1 333 ? 6.426 2.987 -8.473 1.00 84.38 333 TYR A C 1
ATOM 2709 O O . TYR A 1 333 ? 5.212 3.082 -8.647 1.00 84.38 333 TYR A O 1
ATOM 2717 N N . LYS A 1 334 ? 7.154 2.039 -9.076 1.00 85.12 334 LYS A N 1
ATOM 2718 C CA . LYS A 1 334 ? 6.574 1.030 -9.972 1.00 85.12 334 LYS A CA 1
ATOM 2719 C C . LYS A 1 334 ? 5.377 0.298 -9.362 1.00 85.12 334 LYS A C 1
ATOM 2721 O O . LYS A 1 334 ? 4.384 0.078 -10.039 1.00 85.12 334 LYS A O 1
ATOM 2726 N N . CYS A 1 335 ? 5.406 -0.010 -8.066 1.00 89.12 335 CYS A N 1
ATOM 2727 C CA . CYS A 1 335 ? 4.290 -0.677 -7.401 1.00 89.12 335 CYS A CA 1
ATOM 2728 C C . CYS A 1 335 ? 3.053 0.233 -7.325 1.00 89.12 335 CYS A C 1
ATOM 2730 O O . CYS A 1 335 ? 1.934 -0.269 -7.383 1.00 89.12 335 CYS A O 1
ATOM 2732 N N . ALA A 1 336 ? 3.232 1.555 -7.211 1.00 91.19 336 ALA A N 1
ATOM 2733 C CA . ALA A 1 336 ? 2.126 2.509 -7.252 1.00 91.19 336 ALA A CA 1
ATOM 2734 C C . ALA A 1 336 ? 1.524 2.626 -8.657 1.00 91.19 336 ALA A C 1
ATOM 2736 O O . ALA A 1 336 ? 0.301 2.633 -8.785 1.00 91.19 336 ALA A O 1
ATOM 2737 N N . VAL A 1 337 ? 2.364 2.647 -9.699 1.00 90.75 337 VAL A N 1
ATOM 2738 C CA . VAL A 1 337 ? 1.918 2.647 -11.105 1.00 90.75 337 VAL A CA 1
ATOM 2739 C C . VAL A 1 337 ? 1.183 1.347 -11.451 1.00 90.75 337 VAL A C 1
ATOM 2741 O O . VAL A 1 337 ? 0.122 1.397 -12.073 1.00 90.75 337 VAL A O 1
ATOM 2744 N N . ALA A 1 338 ? 1.678 0.198 -10.977 1.00 91.56 338 ALA A N 1
ATOM 2745 C CA . ALA A 1 338 ? 1.010 -1.094 -11.131 1.00 91.56 338 ALA A CA 1
ATOM 2746 C C . ALA A 1 338 ? -0.353 -1.116 -10.427 1.00 91.56 338 ALA A C 1
ATOM 2748 O O . ALA A 1 338 ? -1.337 -1.572 -11.000 1.00 91.56 338 ALA A O 1
ATOM 2749 N N . GLU A 1 339 ? -0.454 -0.583 -9.204 1.00 93.81 339 GLU A N 1
ATOM 2750 C CA . GLU A 1 339 ? -1.745 -0.456 -8.513 1.00 93.81 339 GLU A CA 1
ATOM 2751 C C . GLU A 1 339 ? -2.721 0.440 -9.300 1.00 93.81 339 GLU A C 1
ATOM 2753 O O . GLU A 1 339 ? -3.911 0.127 -9.409 1.00 93.81 339 GLU A O 1
ATOM 2758 N N . ALA A 1 340 ? -2.206 1.527 -9.887 1.00 93.62 340 ALA A N 1
ATOM 2759 C CA . ALA A 1 340 ? -2.964 2.501 -10.667 1.00 93.62 340 ALA A CA 1
ATOM 2760 C C . ALA A 1 340 ? -3.485 1.962 -12.010 1.00 93.62 340 ALA A C 1
ATOM 2762 O O . ALA A 1 340 ? -4.403 2.557 -12.569 1.00 93.62 340 ALA A O 1
ATOM 2763 N N . GLN A 1 341 ? -3.009 0.798 -12.478 1.00 91.75 341 GLN A N 1
ATOM 2764 C CA . GLN A 1 341 ? -3.590 0.081 -13.628 1.00 91.75 341 GLN A CA 1
ATOM 2765 C C . GLN A 1 341 ? -4.981 -0.517 -13.348 1.00 91.75 341 GLN A C 1
ATOM 2767 O O . GLN A 1 341 ? -5.515 -1.259 -14.169 1.00 91.75 341 GLN A O 1
ATOM 2772 N N . GLY A 1 342 ? -5.580 -0.202 -12.196 1.00 88.19 342 GLY A N 1
ATOM 2773 C CA . GLY A 1 342 ? -6.913 -0.652 -11.816 1.00 88.19 342 GLY A CA 1
ATOM 2774 C C . GLY A 1 342 ? -6.908 -1.864 -10.893 1.00 88.19 342 GLY A C 1
ATOM 2775 O O . GLY A 1 342 ? -7.861 -2.635 -10.931 1.00 88.19 342 GLY A O 1
ATOM 2776 N N . HIS A 1 343 ? -5.872 -2.032 -10.063 1.00 89.94 343 HIS A N 1
ATOM 2777 C CA . HIS A 1 343 ? -5.720 -3.173 -9.149 1.00 89.94 343 HIS A CA 1
ATOM 2778 C C . HIS A 1 343 ? -5.906 -2.845 -7.664 1.00 89.94 343 HIS A C 1
ATOM 2780 O O . HIS A 1 343 ? -5.774 -3.717 -6.810 1.00 89.94 343 HIS A O 1
ATOM 2786 N N . GLY A 1 344 ? -6.214 -1.603 -7.310 1.00 90.25 344 GLY A N 1
ATOM 2787 C CA . GLY A 1 344 ? -6.412 -1.239 -5.915 1.00 90.25 344 GLY A CA 1
ATOM 2788 C C . GLY A 1 344 ? -7.129 0.083 -5.748 1.00 90.25 344 GLY A C 1
ATOM 2789 O O . GLY A 1 344 ? -7.414 0.795 -6.708 1.00 90.25 344 GLY A O 1
ATOM 2790 N N . ALA A 1 345 ? -7.435 0.393 -4.495 1.00 96.50 345 ALA A N 1
ATOM 2791 C CA . ALA A 1 345 ? -8.027 1.660 -4.105 1.00 96.50 345 ALA A CA 1
ATOM 2792 C C . ALA A 1 345 ? -7.311 2.215 -2.873 1.00 96.50 345 ALA A C 1
ATOM 2794 O O . ALA A 1 345 ? -6.685 1.485 -2.100 1.00 96.50 345 ALA A O 1
ATOM 2795 N N . ILE A 1 346 ? -7.426 3.518 -2.666 1.00 97.56 346 ILE A N 1
ATOM 2796 C CA . ILE A 1 346 ? -6.865 4.229 -1.522 1.00 97.56 346 ILE A CA 1
ATOM 2797 C C . ILE A 1 346 ? -8.006 4.861 -0.731 1.00 97.56 346 ILE A C 1
ATOM 2799 O O . ILE A 1 346 ? -8.975 5.349 -1.301 1.00 97.56 346 ILE A O 1
ATOM 2803 N N . ALA A 1 347 ? -7.893 4.844 0.592 1.00 97.94 347 ALA A N 1
ATOM 2804 C CA . ALA A 1 347 ? -8.737 5.614 1.492 1.00 97.94 347 ALA A CA 1
ATOM 2805 C C . ALA A 1 347 ? -7.913 6.779 2.042 1.00 97.94 347 ALA A C 1
ATOM 2807 O O . ALA A 1 347 ? -7.071 6.550 2.912 1.00 97.94 347 ALA A O 1
ATOM 2808 N N . TYR A 1 348 ? -8.144 7.991 1.544 1.00 97.62 348 TYR A N 1
ATOM 2809 C CA . TYR A 1 348 ? -7.546 9.223 2.059 1.00 97.62 348 TYR A CA 1
ATOM 2810 C C . TYR A 1 348 ? -8.448 9.871 3.099 1.00 97.62 348 TYR A C 1
ATOM 2812 O O . TYR A 1 348 ? -9.666 9.839 2.962 1.00 97.62 348 TYR A O 1
ATOM 2820 N N . VAL A 1 349 ? -7.855 10.479 4.120 1.00 94.62 349 VAL A N 1
ATOM 2821 C CA . VAL A 1 349 ? -8.561 11.313 5.096 1.00 94.62 349 VAL A CA 1
ATOM 2822 C C . VAL A 1 349 ? -8.285 12.773 4.782 1.00 94.62 349 VAL A C 1
ATOM 2824 O O . VAL A 1 349 ? -7.120 13.152 4.677 1.00 94.62 349 VAL A O 1
ATOM 2827 N N . VAL A 1 350 ? -9.349 13.565 4.685 1.00 93.69 350 VAL A N 1
ATOM 2828 C CA . VAL A 1 350 ? -9.314 15.022 4.495 1.00 93.69 350 VAL A CA 1
ATOM 2829 C C . VAL A 1 350 ? -10.176 15.700 5.554 1.00 93.69 350 VAL A C 1
ATOM 2831 O O . VAL A 1 350 ? -11.106 15.080 6.090 1.00 93.69 350 VAL A O 1
ATOM 2834 N N . GLU A 1 351 ? -9.886 16.963 5.858 1.00 90.38 351 GLU A N 1
ATOM 2835 C CA . GLU A 1 351 ? -10.778 17.791 6.671 1.00 90.38 351 GLU A CA 1
ATOM 2836 C C . GLU A 1 351 ? -12.111 17.988 5.939 1.00 90.38 351 GLU A C 1
ATOM 2838 O O . GLU A 1 351 ? -12.157 18.285 4.744 1.00 90.38 351 GLU A O 1
ATOM 2843 N N . THR A 1 352 ? -13.225 17.771 6.642 1.00 91.88 352 THR A N 1
ATOM 2844 C CA . THR A 1 352 ? -14.559 17.907 6.038 1.00 91.88 352 THR A CA 1
ATOM 2845 C C . THR A 1 352 ? -14.832 19.355 5.642 1.00 91.88 352 THR A C 1
ATOM 2847 O O . THR A 1 352 ? -15.484 19.589 4.631 1.00 91.88 352 THR A O 1
ATOM 2850 N N . GLU A 1 353 ? -14.343 20.326 6.418 1.00 89.56 353 GLU A N 1
ATOM 2851 C CA . GLU A 1 353 ? -14.496 21.750 6.099 1.00 89.56 353 GLU A CA 1
ATOM 2852 C C . GLU A 1 353 ? -13.819 22.093 4.766 1.00 89.56 353 GLU A C 1
ATOM 2854 O O . GLU A 1 353 ? -14.474 22.662 3.892 1.00 89.56 353 GLU A O 1
ATOM 2859 N N . ASP A 1 354 ? -12.575 21.647 4.570 1.00 90.81 354 ASP A N 1
ATOM 2860 C CA . ASP A 1 354 ? -11.835 21.828 3.318 1.00 90.81 354 ASP A CA 1
ATOM 2861 C C . ASP A 1 354 ? -12.528 21.126 2.148 1.00 90.81 354 ASP A C 1
ATOM 2863 O O . ASP A 1 354 ? -12.749 21.741 1.107 1.00 90.81 354 ASP A O 1
ATOM 2867 N N . LEU A 1 355 ? -12.975 19.876 2.331 1.00 94.00 355 LEU A N 1
ATOM 2868 C CA . LEU A 1 355 ? -13.727 19.146 1.305 1.00 94.00 355 LEU A CA 1
ATOM 2869 C C . LEU A 1 355 ? -14.949 19.933 0.817 1.00 94.00 355 LEU A C 1
ATOM 2871 O O . LEU A 1 355 ? -15.183 20.040 -0.388 1.00 94.00 355 LEU A O 1
ATOM 2875 N N . LEU A 1 356 ? -15.745 20.473 1.740 1.00 93.31 356 LEU A N 1
ATOM 2876 C CA . LEU A 1 356 ? -16.957 21.221 1.401 1.00 93.31 356 LEU A CA 1
ATOM 2877 C C . LEU A 1 356 ? -16.642 22.600 0.812 1.00 93.31 356 LEU A C 1
ATOM 2879 O O . LEU A 1 356 ? -17.338 23.038 -0.105 1.00 93.31 356 LEU A O 1
ATOM 2883 N N . SER A 1 357 ? -15.601 23.265 1.317 1.00 90.38 357 SER A N 1
ATOM 2884 C CA . SER A 1 357 ? -15.127 24.562 0.827 1.00 90.38 357 SER A CA 1
ATOM 2885 C C . SER A 1 357 ? -14.622 24.467 -0.612 1.00 90.38 357 SER A C 1
ATOM 2887 O O . SER A 1 357 ? -15.119 25.184 -1.480 1.00 90.38 357 SER A O 1
ATOM 2889 N N . GLU A 1 358 ? -13.692 23.547 -0.878 1.00 88.62 358 GLU A N 1
ATOM 2890 C CA . GLU A 1 358 ? -13.054 23.379 -2.189 1.00 88.62 358 GLU A CA 1
ATOM 2891 C C . GLU A 1 358 ? -14.059 22.918 -3.247 1.00 88.62 358 GLU A C 1
ATOM 2893 O O . GLU A 1 358 ? -14.076 23.440 -4.358 1.00 88.62 358 GLU A O 1
ATOM 2898 N N . THR A 1 359 ? -14.972 22.007 -2.893 1.00 88.44 359 THR A N 1
ATOM 2899 C CA . THR A 1 359 ? -16.049 21.581 -3.807 1.00 88.44 359 THR A CA 1
ATOM 2900 C C . THR A 1 359 ? -17.199 22.590 -3.898 1.00 88.44 359 THR A C 1
ATOM 2902 O O . THR A 1 359 ? -18.111 22.418 -4.703 1.00 88.44 359 THR A O 1
ATOM 2905 N N . ASN A 1 360 ? -17.196 23.647 -3.075 1.00 90.75 360 ASN A N 1
ATOM 2906 C CA . ASN A 1 360 ? -18.285 24.619 -2.957 1.00 90.75 360 ASN A CA 1
ATOM 2907 C C . ASN A 1 360 ? -19.663 23.948 -2.746 1.00 90.75 360 ASN A C 1
ATOM 2909 O O . ASN A 1 360 ? -20.673 24.303 -3.367 1.00 90.75 360 ASN A O 1
ATOM 2913 N N . THR A 1 361 ? -19.713 22.958 -1.852 1.00 92.50 361 THR A N 1
ATOM 2914 C CA . THR A 1 361 ? -20.921 22.178 -1.552 1.00 92.50 361 THR A CA 1
ATOM 2915 C C . THR A 1 361 ? -21.344 22.286 -0.087 1.00 92.50 361 THR A C 1
ATOM 2917 O O . THR A 1 361 ? -20.617 22.757 0.780 1.00 92.50 361 THR A O 1
ATOM 2920 N N . GLY A 1 362 ? -22.586 21.883 0.204 1.00 88.19 362 GLY A N 1
ATOM 2921 C CA . GLY A 1 362 ? -23.151 21.951 1.558 1.00 88.19 362 GLY A CA 1
ATOM 2922 C C . GLY A 1 362 ? -23.140 20.633 2.340 1.00 88.19 362 GLY A C 1
ATOM 2923 O O . GLY A 1 362 ? -23.598 20.619 3.480 1.00 88.19 362 GLY A O 1
ATOM 2924 N N . ASN A 1 363 ? -22.734 19.520 1.723 1.00 91.31 363 ASN A N 1
ATOM 2925 C CA . ASN A 1 363 ? -22.699 18.186 2.332 1.00 91.31 363 ASN A CA 1
ATOM 2926 C C . ASN A 1 363 ? -21.807 17.233 1.519 1.00 91.31 363 ASN A C 1
ATOM 2928 O O . ASN A 1 363 ? -21.522 17.486 0.347 1.00 91.31 363 ASN A O 1
ATOM 2932 N N . ILE A 1 364 ? -21.405 16.125 2.145 1.00 93.44 364 ILE A N 1
ATOM 2933 C CA . ILE A 1 364 ? -20.468 15.160 1.561 1.00 93.44 364 ILE A CA 1
ATOM 2934 C C . ILE A 1 364 ? -21.037 14.427 0.341 1.00 93.44 364 ILE A C 1
ATOM 2936 O O . ILE A 1 364 ? -20.275 14.051 -0.542 1.00 93.44 364 ILE A O 1
ATOM 2940 N N . GLU A 1 365 ? -22.359 14.246 0.244 1.00 93.56 365 GLU A N 1
ATOM 2941 C CA . GLU A 1 365 ? -22.987 13.595 -0.910 1.00 93.56 365 GLU A CA 1
ATOM 2942 C C . GLU A 1 365 ? -22.928 14.466 -2.171 1.00 93.56 365 GLU A C 1
ATOM 2944 O O . GLU A 1 365 ? -22.812 13.947 -3.282 1.00 93.56 365 GLU A O 1
ATOM 2949 N N . SER A 1 366 ? -23.026 15.788 -2.008 1.00 93.50 366 SER A N 1
ATOM 2950 C CA . SER A 1 366 ? -22.801 16.758 -3.078 1.00 93.50 366 SER A CA 1
ATOM 2951 C C . SER A 1 366 ? -21.314 16.874 -3.408 1.00 93.50 366 SER A C 1
ATOM 2953 O O . SER A 1 366 ? -20.977 16.869 -4.587 1.00 93.50 366 SER A O 1
ATOM 2955 N N . ALA A 1 367 ? -20.435 16.898 -2.399 1.00 93.88 367 ALA A N 1
ATOM 2956 C CA . ALA A 1 367 ? -18.989 16.899 -2.619 1.00 93.88 367 ALA A CA 1
ATOM 2957 C C . ALA A 1 367 ? -18.539 15.668 -3.423 1.00 93.88 367 ALA A C 1
ATOM 2959 O O . ALA A 1 367 ? -17.805 15.806 -4.392 1.00 93.88 367 ALA A O 1
ATOM 2960 N N . GLU A 1 368 ? -19.041 14.471 -3.091 1.00 95.88 368 GLU A N 1
ATOM 2961 C CA . GLU A 1 368 ? -18.747 13.229 -3.824 1.00 95.88 368 GLU A CA 1
ATOM 2962 C C . GLU A 1 368 ? -19.078 13.327 -5.319 1.00 95.88 368 GLU A C 1
ATOM 2964 O O . GLU A 1 368 ? -18.382 12.735 -6.136 1.00 95.88 368 GLU A O 1
ATOM 2969 N N . GLN A 1 369 ? -20.148 14.039 -5.685 1.00 93.44 369 GLN A N 1
ATOM 2970 C CA . GLN A 1 369 ? -20.512 14.232 -7.092 1.00 93.44 369 GLN A CA 1
ATOM 2971 C C . GLN A 1 369 ? -19.552 15.196 -7.787 1.00 93.44 369 GLN A C 1
ATOM 2973 O O . GLN A 1 369 ? -19.145 14.922 -8.909 1.00 93.44 369 GLN A O 1
ATOM 2978 N N . GLU A 1 370 ? -19.174 16.279 -7.108 1.00 92.31 370 GLU A N 1
ATOM 2979 C CA . GLU A 1 370 ? -18.255 17.284 -7.646 1.00 92.31 370 GLU A CA 1
ATOM 2980 C C . GLU A 1 370 ? -16.852 16.706 -7.891 1.00 92.31 370 GLU A C 1
ATOM 2982 O O . GLU A 1 370 ? -16.231 17.000 -8.906 1.00 92.31 370 GLU A O 1
ATOM 2987 N N . LEU A 1 371 ? -16.369 15.816 -7.014 1.00 91.81 371 LEU A N 1
ATOM 2988 C CA . LEU A 1 371 ? -15.049 15.180 -7.143 1.00 91.81 371 LEU A CA 1
ATOM 2989 C C . LEU A 1 371 ? -14.855 14.372 -8.442 1.00 91.81 371 LEU A C 1
ATOM 2991 O O . LEU A 1 371 ? -13.714 14.110 -8.820 1.00 91.81 371 LEU A O 1
ATOM 2995 N N . GLU A 1 372 ? -15.925 13.928 -9.108 1.00 89.75 372 GLU A N 1
ATOM 2996 C CA . GLU A 1 372 ? -15.824 13.182 -10.375 1.00 89.75 372 GLU A CA 1
ATOM 2997 C C . GLU A 1 372 ? -15.541 14.091 -11.582 1.00 89.75 372 GLU A C 1
ATOM 2999 O O . GLU A 1 372 ? -15.113 13.595 -12.619 1.00 89.75 372 GLU A O 1
ATOM 3004 N N . GLU A 1 373 ? -15.740 15.408 -11.463 1.00 86.69 373 GLU A N 1
ATOM 3005 C CA . GLU A 1 373 ? -15.495 16.369 -12.552 1.00 86.69 373 GLU A CA 1
ATOM 3006 C C . GLU A 1 373 ? -14.002 16.729 -12.707 1.00 86.69 373 GLU A C 1
ATOM 3008 O O . GLU A 1 373 ? -13.624 17.453 -13.629 1.00 86.69 373 GLU A O 1
ATOM 3013 N N . TYR A 1 374 ? -13.143 16.220 -11.817 1.00 84.56 374 TYR A N 1
ATOM 3014 C CA . TYR A 1 374 ? -11.719 16.545 -11.749 1.00 84.56 374 TYR A CA 1
ATOM 3015 C C . TYR A 1 374 ? -10.843 15.297 -11.908 1.00 84.56 374 TYR A C 1
ATOM 3017 O O . TYR A 1 374 ? -10.992 14.316 -11.179 1.00 84.56 374 TYR A O 1
ATOM 3025 N N . ASP A 1 375 ? -9.851 15.357 -12.800 1.00 79.50 375 ASP A N 1
ATOM 3026 C CA . ASP A 1 375 ? -8.845 14.291 -12.939 1.00 79.50 375 ASP A CA 1
ATOM 3027 C C . ASP A 1 375 ? -7.923 14.217 -11.706 1.00 79.50 375 ASP A C 1
ATOM 3029 O O . ASP A 1 375 ? -7.531 13.133 -11.270 1.00 79.50 375 ASP A O 1
ATOM 3033 N N . GLU A 1 376 ? -7.600 15.370 -11.118 1.00 81.88 376 GLU A N 1
ATOM 3034 C CA . GLU A 1 376 ? -6.690 15.524 -9.982 1.00 81.88 376 GLU A CA 1
ATOM 3035 C C . GLU A 1 376 ? -7.358 16.388 -8.906 1.00 81.88 376 GLU A C 1
ATOM 3037 O O . GLU A 1 376 ? -7.681 17.552 -9.143 1.00 81.88 376 GLU A O 1
ATOM 3042 N N . ILE A 1 377 ? -7.599 15.794 -7.734 1.00 87.31 377 ILE A N 1
ATOM 3043 C CA . ILE A 1 377 ? -8.353 16.424 -6.633 1.00 87.31 377 ILE A CA 1
ATOM 3044 C C . ILE A 1 377 ? -7.481 16.840 -5.445 1.00 87.31 377 ILE A C 1
ATOM 3046 O O . ILE A 1 377 ? -7.983 17.484 -4.529 1.00 87.31 377 ILE A O 1
ATOM 3050 N N . PHE A 1 378 ? -6.211 16.429 -5.433 1.00 88.00 378 PHE A N 1
ATOM 3051 C CA . PHE A 1 378 ? -5.275 16.690 -4.344 1.00 88.00 378 PHE A CA 1
ATOM 3052 C C . PHE A 1 378 ? -4.124 17.571 -4.814 1.00 88.00 378 PHE A C 1
ATOM 3054 O O . PHE A 1 378 ? -3.644 17.428 -5.942 1.00 88.00 378 PHE A O 1
ATOM 3061 N N . THR A 1 379 ? -3.626 18.408 -3.915 1.00 76.50 379 THR A N 1
ATOM 3062 C CA . THR A 1 379 ? -2.477 19.287 -4.146 1.00 76.50 379 THR A CA 1
ATOM 3063 C C . THR A 1 379 ? -1.363 18.995 -3.153 1.00 76.50 379 THR A C 1
ATOM 3065 O O . THR A 1 379 ? -1.597 18.512 -2.045 1.00 76.50 379 THR A O 1
ATOM 3068 N N . GLU A 1 380 ? -0.133 19.314 -3.541 1.00 68.94 380 GLU A N 1
ATOM 3069 C CA . GLU A 1 380 ? 1.022 19.294 -2.657 1.00 68.94 380 GLU A CA 1
ATOM 3070 C C . GLU A 1 380 ? 1.497 20.722 -2.382 1.00 68.94 380 GLU A C 1
ATOM 3072 O O . GLU A 1 380 ? 2.123 21.369 -3.225 1.00 68.94 380 GLU A O 1
ATOM 3077 N N . GLN A 1 381 ? 1.282 21.188 -1.150 1.00 59.59 381 GLN A N 1
ATOM 3078 C CA . GLN A 1 381 ? 1.517 22.581 -0.733 1.00 59.59 381 GLN A CA 1
ATOM 3079 C C . GLN A 1 381 ? 2.966 23.069 -0.942 1.00 59.59 381 GLN A C 1
ATOM 3081 O O . GLN A 1 381 ? 3.219 24.273 -1.023 1.00 59.59 381 GLN A O 1
ATOM 3086 N N . ASN A 1 382 ? 3.932 22.149 -1.041 1.00 55.47 382 ASN A N 1
ATOM 3087 C CA . ASN A 1 382 ? 5.351 22.461 -1.239 1.00 55.47 382 ASN A CA 1
ATOM 3088 C C . ASN A 1 382 ? 5.802 22.480 -2.711 1.00 55.47 382 ASN A C 1
ATOM 3090 O O . ASN A 1 382 ? 6.945 22.864 -2.986 1.00 55.47 382 ASN A O 1
ATOM 3094 N N . ARG A 1 383 ? 4.946 22.108 -3.673 1.00 62.25 383 ARG A N 1
ATOM 3095 C CA . ARG A 1 383 ? 5.204 22.377 -5.095 1.00 62.25 383 ARG A CA 1
ATOM 3096 C C . ARG A 1 383 ? 4.730 23.804 -5.385 1.00 62.25 383 ARG A C 1
ATOM 3098 O O . ARG A 1 383 ? 3.595 24.168 -5.120 1.00 62.25 383 ARG A O 1
ATOM 3105 N N . TRP A 1 384 ? 5.612 24.654 -5.909 1.00 49.91 384 TRP A N 1
ATOM 3106 C CA . TRP A 1 384 ? 5.378 26.090 -6.161 1.00 49.91 384 TRP A CA 1
ATOM 3107 C C . TRP A 1 384 ? 4.485 26.345 -7.392 1.00 49.91 384 TRP A C 1
ATOM 3109 O O . TRP A 1 384 ? 4.768 27.197 -8.235 1.00 49.91 384 TRP A O 1
ATOM 3119 N N . MET A 1 385 ? 3.394 25.592 -7.500 1.00 52.09 385 MET A N 1
ATOM 3120 C CA . MET A 1 385 ? 2.491 25.544 -8.641 1.00 52.09 385 MET A CA 1
ATOM 3121 C C . MET A 1 385 ? 1.113 26.085 -8.233 1.00 52.09 385 MET A C 1
ATOM 3123 O O . MET A 1 385 ? 0.497 25.596 -7.298 1.00 52.09 385 MET A O 1
ATOM 3127 N N . SER A 1 386 ? 0.631 27.130 -8.913 1.00 44.75 386 SER A N 1
ATOM 3128 C CA . SER A 1 386 ? -0.678 27.755 -8.656 1.00 44.75 386 SER A CA 1
ATOM 3129 C C . SER A 1 386 ? -1.680 27.380 -9.751 1.00 44.75 386 SER A C 1
ATOM 3131 O O . SER A 1 386 ? -1.600 27.939 -10.848 1.00 44.75 386 SER A O 1
ATOM 3133 N N . GLY A 1 387 ? -2.572 26.420 -9.480 1.00 51.97 387 GLY A N 1
ATOM 3134 C CA . GLY A 1 387 ? -3.498 25.830 -10.460 1.00 51.97 387 GLY A CA 1
ATOM 3135 C C . GLY A 1 387 ? -4.977 26.104 -10.181 1.00 51.97 387 GLY A C 1
ATOM 3136 O O . GLY A 1 387 ? -5.314 26.800 -9.229 1.00 51.97 387 GLY A O 1
ATOM 3137 N N . THR A 1 388 ? -5.853 25.559 -11.032 1.00 48.75 388 THR A N 1
ATOM 3138 C CA . THR A 1 388 ? -7.325 25.681 -10.954 1.00 48.75 388 THR A CA 1
ATOM 3139 C C . THR A 1 388 ? -8.027 24.432 -10.393 1.00 48.75 388 THR A C 1
ATOM 3141 O O . THR A 1 388 ? -9.255 24.379 -10.415 1.00 48.75 388 THR A O 1
ATOM 3144 N N . ASN A 1 389 ? -7.280 23.414 -9.947 1.00 62.78 389 ASN A N 1
ATOM 3145 C CA . ASN A 1 389 ? -7.838 22.180 -9.373 1.00 62.78 389 ASN A CA 1
ATOM 3146 C C . ASN A 1 389 ? -8.241 22.375 -7.900 1.00 62.78 389 ASN A C 1
ATOM 3148 O O . ASN A 1 389 ? -7.849 23.361 -7.275 1.00 62.78 389 ASN A O 1
ATOM 3152 N N . LEU A 1 390 ? -9.007 21.422 -7.354 1.00 75.69 390 LEU A N 1
ATOM 3153 C CA . LEU A 1 390 ? -9.354 21.380 -5.929 1.00 75.69 390 LEU A CA 1
ATOM 3154 C C . LEU A 1 390 ? -8.081 21.316 -5.074 1.00 75.69 390 LEU A C 1
ATOM 3156 O O . LEU A 1 390 ? -7.202 20.496 -5.335 1.00 75.69 390 LEU A O 1
ATOM 3160 N N . ASN A 1 391 ? -7.993 22.155 -4.043 1.00 79.50 391 ASN A N 1
ATOM 3161 C CA . ASN A 1 391 ? -6.835 22.237 -3.155 1.00 79.50 391 ASN A CA 1
ATOM 3162 C C . ASN A 1 391 ? -7.031 21.380 -1.893 1.00 79.50 391 ASN A C 1
ATOM 3164 O O . ASN A 1 391 ? -7.002 21.892 -0.775 1.00 79.50 391 ASN A O 1
ATOM 3168 N N . LEU A 1 392 ? -7.273 20.076 -2.066 1.00 87.62 392 LEU A N 1
ATOM 3169 C CA . LEU A 1 392 ? -7.411 19.148 -0.939 1.00 87.62 392 LEU A CA 1
ATOM 3170 C C . LEU A 1 392 ? -6.050 18.584 -0.520 1.00 87.62 392 LEU A C 1
ATOM 3172 O O . LEU A 1 392 ? -5.321 18.040 -1.348 1.00 87.62 392 LEU A O 1
ATOM 3176 N N . ASP A 1 393 ? -5.760 18.629 0.781 1.00 87.44 393 ASP A N 1
ATOM 3177 C CA . ASP A 1 393 ? -4.555 18.042 1.375 1.00 87.44 393 ASP A CA 1
ATOM 3178 C C . ASP A 1 393 ? -4.914 16.804 2.225 1.00 87.44 393 ASP A C 1
ATOM 3180 O O . ASP A 1 393 ? -5.586 16.918 3.260 1.00 87.44 393 ASP A O 1
ATOM 3184 N N . PRO A 1 394 ? -4.534 15.585 1.800 1.00 92.62 394 PRO A N 1
ATOM 3185 C CA . PRO A 1 394 ? -4.817 14.386 2.566 1.00 92.62 394 PRO A CA 1
ATOM 3186 C C . PRO A 1 394 ? -3.849 14.228 3.750 1.00 92.62 394 PRO A C 1
ATOM 3188 O O . PRO A 1 394 ? -2.647 14.010 3.601 1.00 92.62 394 PRO A O 1
ATOM 3191 N N . VAL A 1 395 ? -4.398 14.186 4.964 1.00 88.50 395 VAL A N 1
ATOM 3192 C CA . VAL A 1 395 ? -3.609 14.087 6.208 1.00 88.50 395 VAL A CA 1
ATOM 3193 C C . VAL A 1 395 ? -3.263 12.649 6.601 1.00 88.50 395 VAL A C 1
ATOM 3195 O O . VAL A 1 395 ? -2.326 12.399 7.366 1.00 88.50 395 VAL A O 1
ATOM 3198 N N . SER A 1 396 ? -4.019 11.668 6.105 1.00 91.50 396 SER A N 1
ATOM 3199 C CA . SER A 1 396 ? -3.834 10.249 6.418 1.00 91.50 396 SER A CA 1
ATOM 3200 C C . SER A 1 396 ? -4.312 9.362 5.276 1.00 91.50 396 SER A C 1
ATOM 3202 O O . SER A 1 396 ? -5.176 9.761 4.498 1.00 91.50 396 SER A O 1
ATOM 3204 N N . ARG A 1 397 ? -3.794 8.131 5.185 1.00 95.50 397 ARG A N 1
ATOM 3205 C CA . ARG A 1 397 ? -4.362 7.125 4.279 1.00 95.50 397 ARG A CA 1
ATOM 3206 C C . ARG A 1 397 ? -4.187 5.684 4.731 1.00 95.50 397 ARG A C 1
ATOM 3208 O O . ARG A 1 397 ? -3.254 5.352 5.465 1.00 95.50 397 ARG A O 1
ATOM 3215 N N . THR A 1 398 ? -5.000 4.803 4.160 1.00 95.69 398 THR A N 1
ATOM 3216 C CA . THR A 1 398 ? -4.746 3.356 4.093 1.00 95.69 398 THR A CA 1
ATOM 3217 C C . THR A 1 398 ? -5.094 2.810 2.703 1.00 95.69 398 THR A C 1
ATOM 3219 O O . THR A 1 398 ? -5.744 3.496 1.916 1.00 95.69 398 THR A O 1
ATOM 3222 N N . ARG A 1 399 ? -4.618 1.609 2.361 1.00 95.88 399 ARG A N 1
ATOM 3223 C CA . ARG A 1 399 ? -4.841 0.981 1.045 1.00 95.88 399 ARG A CA 1
ATOM 3224 C C . ARG A 1 399 ? -5.942 -0.070 1.124 1.00 95.88 399 ARG A C 1
ATOM 3226 O O . ARG A 1 399 ? -6.119 -0.693 2.166 1.00 95.88 399 ARG A O 1
ATOM 3233 N N . LEU A 1 400 ? -6.638 -0.303 0.019 1.00 97.06 400 LEU A N 1
ATOM 3234 C CA . LEU A 1 400 ? -7.516 -1.448 -0.197 1.00 97.06 400 LEU A CA 1
ATOM 3235 C C . LEU A 1 400 ? -6.945 -2.265 -1.354 1.00 97.06 400 LEU A C 1
ATOM 3237 O O . LEU A 1 400 ? -6.928 -1.811 -2.496 1.00 97.06 400 LEU A O 1
ATOM 3241 N N . ARG A 1 401 ? -6.473 -3.469 -1.037 1.00 96.50 401 ARG A N 1
ATOM 3242 C CA . ARG A 1 401 ? -5.845 -4.394 -1.983 1.00 96.50 401 ARG A CA 1
ATOM 3243 C C . ARG A 1 401 ? -6.914 -5.173 -2.739 1.00 96.50 401 ARG A C 1
ATOM 3245 O O . ARG A 1 401 ? -7.899 -5.598 -2.126 1.00 96.50 401 ARG A O 1
ATOM 3252 N N . GLN A 1 402 ? -6.710 -5.409 -4.032 1.00 96.38 402 GLN A N 1
ATOM 3253 C CA . GLN A 1 402 ? -7.570 -6.299 -4.810 1.00 96.38 402 GLN A CA 1
ATOM 3254 C C . GLN A 1 402 ? -7.133 -7.742 -4.611 1.00 96.38 402 GLN A C 1
ATOM 3256 O O . GLN A 1 402 ? -6.068 -8.175 -5.050 1.00 96.38 402 GLN A O 1
ATOM 3261 N N . PHE A 1 403 ? -8.003 -8.498 -3.961 1.00 97.00 403 PHE A N 1
ATOM 3262 C CA . PHE A 1 403 ? -7.977 -9.946 -4.008 1.00 97.00 403 PHE A CA 1
ATOM 3263 C C . PHE A 1 403 ? -8.997 -10.385 -5.055 1.00 97.00 403 PHE A C 1
ATOM 3265 O O . PHE A 1 403 ? -10.052 -9.767 -5.183 1.00 97.00 403 PHE A O 1
ATOM 3272 N N . LYS A 1 404 ? -8.715 -11.456 -5.788 1.00 95.62 404 LYS A N 1
ATOM 3273 C CA . LYS A 1 404 ? -9.729 -12.171 -6.567 1.00 95.62 404 LYS A CA 1
ATOM 3274 C C . LYS A 1 404 ? -9.713 -13.629 -6.174 1.00 95.62 404 LYS A C 1
ATOM 3276 O O . LYS A 1 404 ? -8.642 -14.153 -5.880 1.00 95.62 404 LYS A O 1
ATOM 3281 N N . PHE A 1 405 ? -10.873 -14.268 -6.168 1.00 95.31 405 PHE A N 1
ATOM 3282 C CA . PHE A 1 405 ? -10.947 -15.722 -6.105 1.00 95.31 405 PHE A CA 1
ATOM 3283 C C . PHE A 1 405 ? -11.601 -16.298 -7.350 1.00 95.31 405 PHE A C 1
ATOM 3285 O O . PHE A 1 405 ? -12.442 -15.641 -7.968 1.00 95.31 405 PHE A O 1
ATOM 3292 N N . PHE A 1 406 ? -11.207 -17.521 -7.685 1.00 92.62 406 PHE A N 1
ATOM 3293 C CA . PHE A 1 406 ? -11.549 -18.178 -8.939 1.00 92.62 406 PHE A CA 1
ATOM 3294 C C . PHE A 1 406 ? -12.153 -19.553 -8.693 1.00 92.62 406 PHE A C 1
ATOM 3296 O O . PHE A 1 406 ? -11.776 -20.264 -7.762 1.00 92.62 406 PHE A O 1
ATOM 3303 N N . ASP A 1 407 ? -13.054 -19.948 -9.582 1.00 87.94 407 ASP A N 1
ATOM 3304 C CA . ASP A 1 407 ? -13.323 -21.352 -9.853 1.00 87.94 407 ASP A CA 1
ATOM 3305 C C . ASP A 1 407 ? -12.304 -21.823 -10.900 1.00 87.94 407 ASP A C 1
ATOM 3307 O O . ASP A 1 407 ? -12.485 -21.580 -12.094 1.00 87.94 407 ASP A O 1
ATOM 3311 N N . TRP A 1 408 ? -11.206 -22.451 -10.464 1.00 82.19 408 TRP A N 1
ATOM 3312 C CA . TRP A 1 408 ? -10.087 -22.797 -11.355 1.00 82.19 408 TRP A CA 1
ATOM 3313 C C . TRP A 1 408 ? -10.494 -23.651 -12.555 1.00 82.19 408 TRP A C 1
ATOM 3315 O O . TRP A 1 408 ? -9.957 -23.455 -13.641 1.00 82.19 408 TRP A O 1
ATOM 3325 N N . GLU A 1 409 ? -11.477 -24.547 -12.405 1.00 81.50 409 GLU A N 1
ATOM 3326 C CA . GLU A 1 409 ? -11.961 -25.353 -13.533 1.00 81.50 409 GLU A CA 1
ATOM 3327 C C . GLU A 1 409 ? -12.586 -24.475 -14.627 1.00 81.50 409 GLU A C 1
ATOM 3329 O O . GLU A 1 409 ? -12.434 -24.758 -15.816 1.00 81.50 409 GLU A O 1
ATOM 3334 N N . LYS A 1 410 ? -13.276 -23.398 -14.236 1.00 82.50 410 LYS A N 1
ATOM 3335 C CA . LYS A 1 410 ? -13.860 -22.431 -15.174 1.00 82.50 410 LYS A CA 1
ATOM 3336 C C . LYS A 1 410 ? -12.848 -21.407 -15.657 1.00 82.50 410 LYS A C 1
ATOM 3338 O O . LYS A 1 410 ? -12.903 -21.019 -16.819 1.00 82.50 410 LYS A O 1
ATOM 3343 N N . TYR A 1 411 ? -11.927 -20.987 -14.798 1.00 82.44 411 TYR A N 1
ATOM 3344 C CA . TYR A 1 411 ? -10.850 -20.078 -15.171 1.00 82.44 411 TYR A CA 1
ATOM 3345 C C . TYR A 1 411 ? -9.974 -20.688 -16.271 1.00 82.44 411 TYR A C 1
ATOM 3347 O O . TYR A 1 411 ? -9.779 -20.065 -17.311 1.00 82.44 411 TYR A O 1
ATOM 3355 N N . ASP A 1 412 ? -9.551 -21.946 -16.105 1.00 80.94 412 ASP A N 1
ATOM 3356 C CA . ASP A 1 412 ? -8.754 -22.672 -17.102 1.00 80.94 412 ASP A CA 1
ATOM 3357 C C . ASP A 1 412 ? -9.515 -22.873 -18.426 1.00 80.94 412 ASP A C 1
ATOM 3359 O O . ASP A 1 412 ? -8.910 -22.993 -19.494 1.00 80.94 412 ASP A O 1
ATOM 3363 N N . ALA A 1 413 ? -10.851 -22.888 -18.376 1.00 77.25 413 ALA A N 1
ATOM 3364 C CA . ALA A 1 413 ? -11.721 -22.916 -19.551 1.00 77.25 413 ALA A CA 1
ATOM 3365 C C . ALA A 1 413 ? -11.955 -21.526 -20.185 1.00 77.25 413 ALA A C 1
ATOM 3367 O O . ALA A 1 413 ? -12.532 -21.447 -21.270 1.00 77.25 413 ALA A O 1
ATOM 3368 N N . GLY A 1 414 ? -11.498 -20.445 -19.542 1.00 78.19 414 GLY A N 1
ATOM 3369 C CA . GLY A 1 414 ? -11.723 -19.052 -19.949 1.00 78.19 414 GLY A CA 1
ATOM 3370 C C . GLY A 1 414 ? -13.101 -18.491 -19.575 1.00 78.19 414 GLY A C 1
ATOM 3371 O O . GLY A 1 414 ? -13.463 -17.404 -20.025 1.00 78.19 414 GLY A O 1
ATOM 3372 N N . ASP A 1 415 ? -13.868 -19.215 -18.758 1.00 77.69 415 ASP A N 1
ATOM 3373 C CA . ASP A 1 415 ? -15.264 -18.922 -18.410 1.00 77.69 415 ASP A CA 1
ATOM 3374 C C . ASP A 1 415 ? -15.420 -18.141 -17.089 1.00 77.69 415 ASP A C 1
ATOM 3376 O O . ASP A 1 415 ? -16.520 -17.681 -16.772 1.00 77.69 415 ASP A O 1
ATOM 3380 N N . ASP A 1 416 ? -14.345 -17.986 -16.310 1.00 80.44 416 ASP A N 1
ATOM 3381 C CA . ASP A 1 416 ? -14.319 -17.209 -15.066 1.00 80.44 416 ASP A CA 1
ATOM 3382 C C . ASP A 1 416 ? -13.236 -16.124 -15.129 1.00 80.44 416 ASP A C 1
ATOM 3384 O O . ASP A 1 416 ? -12.100 -16.388 -15.504 1.00 80.44 416 ASP A O 1
ATOM 3388 N N . GLN A 1 417 ? -13.601 -14.895 -14.767 1.00 81.94 417 GLN A N 1
ATOM 3389 C CA . GLN A 1 417 ? -12.703 -13.730 -14.710 1.00 81.94 417 GLN A CA 1
ATOM 3390 C C . GLN A 1 417 ? -12.322 -13.368 -13.261 1.00 81.94 417 GLN A C 1
ATOM 3392 O O . GLN A 1 417 ? -11.628 -12.378 -13.014 1.00 81.94 417 GLN A O 1
ATOM 3397 N N . GLY A 1 418 ? -12.772 -14.183 -12.303 1.00 90.50 418 GLY A N 1
ATOM 3398 C CA . GLY A 1 418 ? -12.539 -14.015 -10.880 1.00 90.50 418 GLY A CA 1
ATOM 3399 C C . GLY A 1 418 ? -13.538 -13.072 -10.223 1.00 90.50 418 GLY A C 1
ATOM 3400 O O . GLY A 1 418 ? -13.999 -12.087 -10.801 1.00 90.50 418 GLY A O 1
ATOM 3401 N N . THR A 1 419 ? -13.850 -13.361 -8.964 1.00 93.75 419 THR A N 1
ATOM 3402 C CA . THR A 1 419 ? -14.673 -12.489 -8.121 1.00 93.75 419 THR A CA 1
ATOM 3403 C C . THR A 1 419 ? -13.782 -11.604 -7.264 1.00 93.75 419 THR A C 1
ATOM 3405 O O . THR A 1 419 ? -12.968 -12.099 -6.486 1.00 93.75 419 THR A O 1
ATOM 3408 N N . GLU A 1 420 ? -13.946 -10.290 -7.395 1.00 94.94 420 GLU A N 1
ATOM 3409 C CA . GLU A 1 420 ? -13.113 -9.298 -6.715 1.00 94.94 420 GLU A CA 1
ATOM 3410 C C . GLU A 1 420 ? -13.522 -9.075 -5.256 1.00 94.94 420 GLU A C 1
ATOM 3412 O O . GLU A 1 420 ? -14.705 -9.038 -4.915 1.00 94.94 420 GLU A O 1
ATOM 3417 N N . VAL A 1 421 ? -12.520 -8.862 -4.407 1.00 96.81 421 VAL A N 1
ATOM 3418 C CA . VAL A 1 421 ? -12.654 -8.547 -2.988 1.00 96.81 421 VAL A CA 1
ATOM 3419 C C . VAL A 1 421 ? -11.708 -7.394 -2.651 1.00 96.81 421 VAL A C 1
ATOM 3421 O O . VAL A 1 421 ? -10.488 -7.528 -2.746 1.00 96.81 421 VAL A O 1
ATOM 3424 N N . ALA A 1 422 ? -12.264 -6.259 -2.233 1.00 97.31 422 ALA A N 1
ATOM 3425 C CA . ALA A 1 422 ? -11.513 -5.130 -1.697 1.00 97.31 422 ALA A CA 1
ATOM 3426 C C . ALA A 1 422 ? -11.139 -5.413 -0.239 1.00 97.31 422 ALA A C 1
ATOM 3428 O O . ALA A 1 422 ? -12.016 -5.471 0.632 1.00 97.31 422 ALA A O 1
ATOM 3429 N N . VAL A 1 423 ? -9.844 -5.586 0.028 1.00 97.62 423 VAL A N 1
ATOM 3430 C CA . VAL A 1 423 ? -9.324 -5.953 1.350 1.00 97.62 423 VAL A CA 1
ATOM 3431 C C . VAL A 1 423 ? -8.465 -4.815 1.915 1.00 97.62 423 VAL A C 1
ATOM 3433 O O . VAL A 1 423 ? -7.361 -4.583 1.420 1.00 97.62 423 VAL A O 1
ATOM 3436 N N . PRO A 1 424 ? -8.938 -4.088 2.945 1.00 96.88 424 PRO A N 1
ATOM 3437 C CA . PRO A 1 424 ? -8.173 -2.995 3.544 1.00 96.88 424 PRO A CA 1
ATOM 3438 C C . PRO A 1 424 ? -6.897 -3.463 4.249 1.00 96.88 424 PRO A C 1
ATOM 3440 O O . PRO A 1 424 ? -6.905 -4.458 4.975 1.00 96.88 424 PRO A O 1
ATOM 3443 N N . GLU A 1 425 ? -5.814 -2.714 4.064 1.00 95.75 425 GLU A N 1
ATOM 3444 C CA . GLU A 1 425 ? -4.536 -2.897 4.748 1.00 95.75 425 GLU A CA 1
ATOM 3445 C C . GLU A 1 425 ? -4.612 -2.498 6.225 1.00 95.75 425 GLU A C 1
ATOM 3447 O O . GLU A 1 425 ? -5.457 -1.717 6.664 1.00 95.75 425 GLU A O 1
ATOM 3452 N N . LYS A 1 426 ? -3.667 -3.012 7.015 1.00 89.62 426 LYS A N 1
ATOM 3453 C CA . LYS A 1 426 ? -3.538 -2.652 8.437 1.00 89.62 426 LYS A CA 1
ATOM 3454 C C . LYS A 1 426 ? -2.746 -1.371 8.660 1.00 89.62 426 LYS A C 1
ATOM 3456 O O . LYS A 1 426 ? -2.836 -0.768 9.731 1.00 89.62 426 LYS A O 1
ATOM 3461 N N . PHE A 1 427 ? -1.898 -1.016 7.701 1.00 86.38 427 PHE A N 1
ATOM 3462 C CA . PHE A 1 427 ? -0.981 0.099 7.846 1.00 86.38 427 PHE A CA 1
ATOM 3463 C C . PHE A 1 427 ? -1.666 1.419 7.488 1.00 86.38 427 PHE A C 1
ATOM 3465 O O . PHE A 1 427 ? -2.499 1.495 6.583 1.00 86.38 427 PHE A O 1
ATOM 3472 N N . VAL A 1 428 ? -1.298 2.464 8.224 1.00 88.00 428 VAL A N 1
ATOM 3473 C CA . VAL A 1 428 ? -1.762 3.836 8.012 1.00 88.00 428 VAL A CA 1
ATOM 3474 C C . VAL A 1 428 ? -0.548 4.688 7.687 1.00 88.00 428 VAL A C 1
ATOM 3476 O O . VAL A 1 428 ? 0.437 4.638 8.425 1.00 88.00 428 VAL A O 1
ATOM 3479 N N . TYR A 1 429 ? -0.616 5.495 6.635 1.00 87.38 429 TYR A N 1
ATOM 3480 C CA . TYR A 1 429 ? 0.378 6.520 6.299 1.00 87.38 429 TYR A CA 1
ATOM 3481 C C . TYR A 1 429 ? -0.141 7.910 6.683 1.00 87.38 429 TYR A C 1
ATOM 3483 O O . TYR A 1 429 ? -1.337 8.073 6.893 1.00 87.38 429 TYR A O 1
ATOM 3491 N N . GLY A 1 430 ? 0.756 8.885 6.846 1.00 87.00 430 GLY A N 1
ATOM 3492 C CA . GLY A 1 430 ? 0.396 10.189 7.405 1.00 87.00 430 GLY A CA 1
ATOM 3493 C C . GLY A 1 430 ? 0.067 10.149 8.891 1.00 87.00 430 GLY A C 1
ATOM 3494 O O . GLY A 1 430 ? 0.573 9.287 9.636 1.00 87.00 430 GLY A O 1
ATOM 3495 N N . GLN A 1 431 ? -0.776 11.090 9.311 1.00 81.69 431 GLN A N 1
ATOM 3496 C CA . GLN A 1 431 ? -1.279 11.218 10.671 1.00 81.69 431 GLN A CA 1
ATOM 3497 C C . GLN A 1 431 ? -1.989 9.930 11.099 1.00 81.69 431 GLN A C 1
ATOM 3499 O O . GLN A 1 431 ? -2.726 9.304 10.335 1.00 81.69 431 GLN A O 1
ATOM 3504 N N . LYS A 1 432 ? -1.745 9.483 12.333 1.00 74.25 432 LYS A N 1
ATOM 3505 C CA . LYS A 1 432 ? -2.251 8.199 12.840 1.00 74.25 432 LYS A CA 1
ATOM 3506 C C . LYS A 1 432 ? -3.635 8.350 13.461 1.00 74.25 432 LYS A C 1
ATOM 3508 O O . LYS A 1 432 ? -3.818 7.989 14.617 1.00 74.25 432 LYS A O 1
ATOM 3513 N N . ILE A 1 433 ? -4.601 8.829 12.679 1.00 73.12 433 ILE A N 1
ATOM 3514 C CA . ILE A 1 433 ? -5.963 9.076 13.161 1.00 73.12 433 ILE A CA 1
ATOM 3515 C C . ILE A 1 433 ? -6.606 7.738 13.568 1.00 73.12 433 ILE A C 1
ATOM 3517 O O . ILE A 1 433 ? -6.798 6.856 12.717 1.00 73.12 433 ILE A O 1
ATOM 3521 N N . PRO A 1 434 ? -6.912 7.521 14.862 1.00 70.38 434 PRO A N 1
ATOM 3522 C CA . PRO A 1 434 ? -7.406 6.226 15.305 1.00 70.38 434 PRO A CA 1
ATOM 3523 C C . PRO A 1 434 ? -8.776 5.904 14.702 1.00 70.38 434 PRO A C 1
ATOM 3525 O O . PRO A 1 434 ? -9.629 6.769 14.548 1.00 70.38 434 PRO A O 1
ATOM 3528 N N . GLY A 1 435 ? -9.002 4.627 14.396 1.00 75.00 435 GLY A N 1
ATOM 3529 C CA . GLY A 1 435 ? -10.266 4.151 13.834 1.00 75.00 435 GLY A CA 1
ATOM 3530 C C . GLY A 1 435 ? -10.319 4.106 12.306 1.00 75.00 435 GLY A C 1
ATOM 3531 O O . GLY A 1 435 ? -11.162 3.376 11.799 1.00 75.00 435 GLY A O 1
ATOM 3532 N N . LEU A 1 436 ? -9.393 4.751 11.580 1.00 85.00 436 LEU A N 1
ATOM 3533 C CA . LEU A 1 436 ? -9.393 4.796 10.106 1.00 85.00 436 LEU A CA 1
ATOM 3534 C C . LEU A 1 436 ? -9.549 3.407 9.461 1.00 85.00 436 LEU A C 1
ATOM 3536 O O . LEU A 1 436 ? -10.528 3.146 8.765 1.00 85.00 436 LEU A O 1
ATOM 3540 N N . VAL A 1 437 ? -8.623 2.485 9.747 1.00 88.44 437 VAL A N 1
ATOM 3541 C CA . VAL A 1 437 ? -8.654 1.117 9.192 1.00 88.44 437 VAL A CA 1
ATOM 3542 C C . VAL A 1 437 ? -9.938 0.386 9.585 1.00 88.44 437 VAL A C 1
ATOM 3544 O O . VAL A 1 437 ? -10.515 -0.334 8.772 1.00 88.44 437 VAL A O 1
ATOM 3547 N N . GLY A 1 438 ? -10.418 0.587 10.8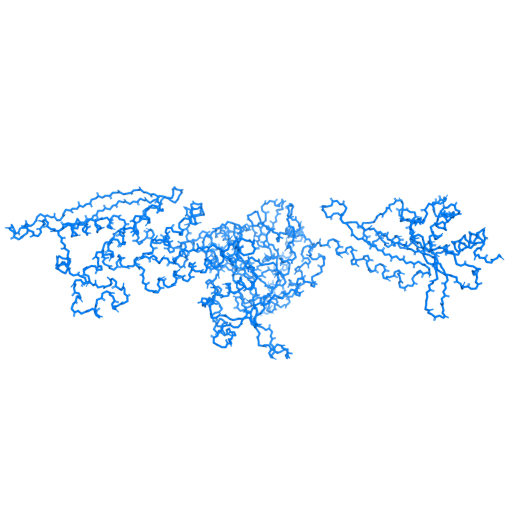15 1.00 82.06 438 GLY A N 1
ATOM 3548 C CA . GLY A 1 438 ? -11.660 -0.017 11.299 1.00 82.06 438 GLY A CA 1
ATOM 3549 C C . GLY A 1 438 ? -12.885 0.465 10.520 1.00 82.06 438 GLY A C 1
ATOM 3550 O O . GLY A 1 438 ? -13.696 -0.359 10.096 1.00 82.06 438 GLY A O 1
ATOM 3551 N N . THR A 1 439 ? -12.986 1.774 10.277 1.00 86.38 439 THR A N 1
ATOM 3552 C CA . THR A 1 439 ? -14.059 2.401 9.492 1.00 86.38 439 THR A CA 1
ATOM 3553 C C . THR A 1 439 ? -14.058 1.890 8.054 1.00 86.38 439 THR A C 1
ATOM 3555 O O . THR A 1 439 ? -15.089 1.414 7.575 1.00 86.38 439 THR A O 1
ATOM 3558 N N . VAL A 1 440 ? -12.895 1.884 7.395 1.00 93.75 440 VAL A N 1
ATOM 3559 C CA . VAL A 1 440 ? -12.748 1.390 6.015 1.00 93.75 440 VAL A CA 1
ATOM 3560 C C . VAL A 1 440 ? -13.055 -0.111 5.927 1.00 93.75 440 VAL A C 1
ATOM 3562 O O . VAL A 1 440 ? -13.789 -0.535 5.040 1.00 93.75 440 VAL A O 1
ATOM 3565 N N . THR A 1 441 ? -12.581 -0.920 6.881 1.00 93.06 441 THR A N 1
ATOM 3566 C CA . THR A 1 441 ? -12.869 -2.369 6.945 1.00 93.06 441 THR A CA 1
ATOM 3567 C C . THR A 1 441 ? -14.350 -2.652 7.135 1.00 93.06 441 THR A C 1
ATOM 3569 O O . THR A 1 441 ? -14.902 -3.535 6.479 1.00 93.06 441 THR A O 1
ATOM 3572 N N . LYS A 1 442 ? -15.018 -1.901 8.014 1.00 87.19 442 LYS A N 1
ATOM 3573 C CA . LYS A 1 442 ? -16.459 -2.031 8.234 1.00 87.19 442 LYS A CA 1
ATOM 3574 C C . LYS A 1 442 ? -17.240 -1.678 6.971 1.00 87.19 442 LYS A C 1
ATOM 3576 O O . LYS A 1 442 ? -18.108 -2.454 6.578 1.00 87.19 442 LYS A O 1
ATOM 3581 N N . TRP A 1 443 ? -16.906 -0.555 6.335 1.00 93.88 443 TRP A N 1
ATOM 3582 C CA . TRP A 1 443 ? -17.514 -0.143 5.072 1.00 93.88 443 TRP A CA 1
ATOM 3583 C C . TRP A 1 443 ? -17.316 -1.208 3.983 1.00 93.88 443 TRP A C 1
ATOM 3585 O O . TRP A 1 443 ? -18.294 -1.673 3.396 1.00 93.88 443 TRP A O 1
ATOM 3595 N N . ALA A 1 444 ? -16.079 -1.678 3.791 1.00 95.62 444 ALA A N 1
ATOM 3596 C CA . ALA A 1 444 ? -15.744 -2.684 2.785 1.00 95.62 444 ALA A CA 1
ATOM 3597 C C . ALA A 1 444 ? -16.484 -4.005 3.036 1.00 95.62 444 ALA A C 1
ATOM 3599 O O . ALA A 1 444 ? -16.993 -4.609 2.096 1.00 95.62 444 ALA A O 1
ATOM 3600 N N . ARG A 1 445 ? -16.597 -4.444 4.296 1.00 94.19 445 ARG A N 1
ATOM 3601 C CA . ARG A 1 445 ? -17.353 -5.648 4.670 1.00 94.19 445 ARG A CA 1
ATOM 3602 C C . ARG A 1 445 ? -18.835 -5.511 4.334 1.00 94.19 445 ARG A C 1
ATOM 3604 O O . ARG A 1 445 ? -19.394 -6.405 3.712 1.00 94.19 445 ARG A O 1
ATOM 3611 N N . GLN A 1 446 ? -19.458 -4.399 4.728 1.00 91.44 446 GLN A N 1
ATOM 3612 C CA . GLN A 1 446 ? -20.888 -4.148 4.503 1.00 91.44 446 GLN A CA 1
ATOM 3613 C C . GLN A 1 446 ? -21.236 -4.087 3.012 1.00 91.44 446 GLN A C 1
ATOM 3615 O O . GLN A 1 446 ? -22.276 -4.585 2.593 1.00 91.44 446 GLN A O 1
ATOM 3620 N N . LYS A 1 447 ? -20.356 -3.502 2.193 1.00 95.12 447 LYS A N 1
ATOM 3621 C CA . LYS A 1 447 ? -20.548 -3.425 0.738 1.00 95.12 447 LYS A CA 1
ATOM 3622 C C . LYS A 1 447 ? -20.304 -4.748 0.013 1.00 95.12 447 LYS A C 1
ATOM 3624 O O . LYS A 1 447 ? -20.706 -4.878 -1.135 1.00 95.12 447 LYS A O 1
ATOM 3629 N N . GLN A 1 448 ? -19.686 -5.725 0.675 1.00 95.25 448 GLN A N 1
ATOM 3630 C CA . GLN A 1 448 ? -19.281 -6.999 0.079 1.00 95.25 448 GLN A CA 1
ATOM 3631 C C . GLN A 1 448 ? -19.915 -8.212 0.777 1.00 95.25 448 GLN A C 1
ATOM 3633 O O . GLN A 1 448 ? -19.392 -9.316 0.666 1.00 95.25 448 GLN A O 1
ATOM 3638 N N . GLU A 1 449 ? -21.035 -8.050 1.494 1.00 94.12 449 GLU A N 1
ATOM 3639 C CA . GLU A 1 449 ? -21.670 -9.147 2.250 1.00 94.12 449 GLU A CA 1
ATOM 3640 C C . GLU A 1 449 ? -21.994 -10.370 1.378 1.00 94.12 449 GLU A C 1
ATOM 3642 O O . GLU A 1 449 ? -21.725 -11.502 1.781 1.00 94.12 449 GLU A O 1
ATOM 3647 N N . GLU A 1 450 ? -22.518 -10.153 0.168 1.00 93.81 450 GLU A N 1
ATOM 3648 C CA . GLU A 1 450 ? -22.830 -11.232 -0.777 1.00 93.81 450 GLU A CA 1
ATOM 3649 C C . GLU A 1 450 ? -21.567 -11.947 -1.275 1.00 93.81 450 GLU A C 1
ATOM 3651 O O . GLU A 1 450 ? -21.526 -13.176 -1.327 1.00 93.81 450 GLU A O 1
ATOM 3656 N N . VAL A 1 451 ? -20.506 -11.196 -1.576 1.00 94.56 451 VAL A N 1
ATOM 3657 C CA . VAL A 1 451 ? -19.212 -11.759 -1.986 1.00 94.56 451 VAL A CA 1
ATOM 3658 C C . VAL A 1 451 ? -18.607 -12.585 -0.846 1.00 94.56 451 VAL A C 1
ATOM 3660 O O . VAL A 1 451 ? -18.185 -13.721 -1.051 1.00 94.56 451 VAL A O 1
ATOM 3663 N N . ILE A 1 452 ? -18.641 -12.059 0.382 1.00 95.44 452 ILE A N 1
ATOM 3664 C CA . ILE A 1 452 ? -18.127 -12.726 1.587 1.00 95.44 452 ILE A CA 1
ATOM 3665 C C . ILE A 1 452 ? -18.912 -14.011 1.898 1.00 95.44 452 ILE A C 1
ATOM 3667 O O . ILE A 1 452 ? -18.336 -15.005 2.349 1.00 95.44 452 ILE A O 1
ATOM 3671 N N . ALA A 1 453 ? -20.223 -14.032 1.649 1.00 93.88 453 ALA A N 1
ATOM 3672 C CA . ALA A 1 453 ? -21.037 -15.231 1.836 1.00 93.88 453 ALA A CA 1
ATOM 3673 C C . ALA A 1 453 ? -20.637 -16.373 0.881 1.00 93.88 453 ALA A C 1
ATOM 3675 O O . ALA A 1 453 ? -20.751 -17.547 1.253 1.00 93.88 453 ALA A O 1
ATOM 3676 N N . ASN A 1 454 ? -20.131 -16.019 -0.303 1.00 94.19 454 ASN A N 1
ATOM 3677 C CA . ASN A 1 454 ? -19.796 -16.928 -1.399 1.00 94.19 454 ASN A CA 1
ATOM 3678 C C . ASN A 1 454 ? -18.291 -17.224 -1.535 1.00 94.19 454 ASN A C 1
ATOM 3680 O O . ASN A 1 454 ? -17.881 -17.782 -2.549 1.00 94.19 454 ASN A O 1
ATOM 3684 N N . LEU A 1 455 ? -17.471 -16.892 -0.529 1.00 95.50 455 LEU A N 1
ATOM 3685 C CA . LEU A 1 455 ? -16.039 -17.221 -0.544 1.00 95.50 455 LEU A CA 1
ATOM 3686 C C . LEU A 1 455 ? -15.819 -18.730 -0.761 1.00 95.50 455 LEU A C 1
ATOM 3688 O O . LEU A 1 455 ? -16.579 -19.537 -0.200 1.00 95.50 455 LEU A O 1
ATOM 3692 N N . PRO A 1 456 ? -14.772 -19.120 -1.511 1.00 94.25 456 PRO A N 1
ATOM 3693 C CA . PRO A 1 456 ? -14.499 -20.513 -1.831 1.00 94.25 456 PRO A CA 1
ATOM 3694 C C . PRO A 1 456 ? -14.179 -21.291 -0.558 1.00 94.25 456 PRO A C 1
ATOM 3696 O O . PRO A 1 456 ? -13.530 -20.784 0.364 1.00 94.25 456 PRO A O 1
ATOM 3699 N N . LYS A 1 457 ? -14.683 -22.526 -0.473 1.00 93.81 457 LYS A N 1
ATOM 3700 C CA . LYS A 1 457 ? -14.536 -23.370 0.715 1.00 93.81 457 LYS A CA 1
ATOM 3701 C C . LYS A 1 457 ? -14.105 -24.780 0.360 1.00 93.81 457 LYS A C 1
ATOM 3703 O O . LYS A 1 457 ? -14.763 -25.458 -0.422 1.00 93.81 457 LYS A O 1
ATOM 3708 N N . SER A 1 458 ? -13.111 -25.269 1.091 1.00 90.75 458 SER A N 1
ATOM 3709 C CA . SER A 1 458 ? -12.640 -26.649 1.053 1.00 90.75 458 SER A CA 1
ATOM 3710 C C . SER A 1 458 ? -12.631 -27.227 2.466 1.00 90.75 458 SER A C 1
ATOM 3712 O O . SER A 1 458 ? -12.153 -26.613 3.423 1.00 90.75 458 SER A O 1
ATOM 3714 N N . GLY A 1 459 ? -13.268 -28.387 2.651 1.00 87.31 459 GLY A N 1
ATOM 3715 C CA . GLY A 1 459 ? -13.390 -29.017 3.973 1.00 87.31 459 GLY A CA 1
ATOM 3716 C C . GLY A 1 459 ? -14.101 -28.155 5.032 1.00 87.31 459 GLY A C 1
ATOM 3717 O O . GLY A 1 459 ? -13.834 -28.306 6.222 1.00 87.31 459 GLY A O 1
ATOM 3718 N N . GLY A 1 460 ? -14.981 -27.236 4.613 1.00 90.44 460 GLY A N 1
ATOM 3719 C CA . GLY A 1 460 ? -15.703 -26.311 5.498 1.00 90.44 460 GLY A CA 1
ATOM 3720 C C . GLY A 1 460 ? -14.910 -25.072 5.934 1.00 90.44 460 GLY A C 1
ATOM 3721 O O . GLY A 1 460 ? -15.442 -24.265 6.693 1.00 90.44 460 GLY A O 1
ATOM 3722 N N . LYS A 1 461 ? -13.676 -24.907 5.448 1.00 95.50 461 LYS A N 1
ATOM 3723 C CA . LYS A 1 461 ? -12.814 -23.739 5.672 1.00 95.50 461 LYS A CA 1
ATOM 3724 C C . LYS A 1 461 ? -12.702 -22.917 4.398 1.00 95.50 461 LYS A C 1
ATOM 3726 O O . LYS A 1 461 ? -12.832 -23.487 3.323 1.00 95.50 461 LYS A O 1
ATOM 3731 N N . VAL A 1 462 ? -12.447 -21.617 4.515 1.00 96.88 462 VAL A N 1
ATOM 3732 C CA . VAL A 1 462 ? -12.145 -20.773 3.351 1.00 96.88 462 VAL A CA 1
ATOM 3733 C C . VAL A 1 462 ? -10.833 -21.242 2.731 1.00 96.88 462 VAL A C 1
ATOM 3735 O O . VAL A 1 462 ? -9.836 -21.378 3.448 1.00 96.88 462 VAL A O 1
ATOM 3738 N N . ASP A 1 463 ? -10.851 -21.523 1.433 1.00 96.56 463 ASP A N 1
ATOM 3739 C CA . ASP A 1 463 ? -9.676 -21.997 0.706 1.00 96.56 463 ASP A CA 1
ATOM 3740 C C . ASP A 1 463 ? -8.917 -20.823 0.094 1.00 96.56 463 ASP A C 1
ATOM 3742 O O . ASP A 1 463 ? -9.448 -20.104 -0.743 1.00 96.56 463 ASP A O 1
ATOM 3746 N N . LEU A 1 464 ? -7.695 -20.582 0.563 1.00 96.62 464 LEU A N 1
ATOM 3747 C CA . LEU A 1 464 ? -6.866 -19.475 0.097 1.00 96.62 464 LEU A CA 1
ATOM 3748 C C . LEU A 1 464 ? -6.100 -19.808 -1.185 1.00 96.62 464 LEU A C 1
ATOM 3750 O O . LEU A 1 464 ? -5.657 -18.870 -1.842 1.00 96.62 464 LEU A O 1
ATOM 3754 N N . ASP A 1 465 ? -5.966 -21.089 -1.548 1.00 94.56 465 ASP A N 1
ATOM 3755 C CA . ASP A 1 465 ? -5.298 -21.493 -2.798 1.00 94.56 465 ASP A CA 1
ATOM 3756 C C . ASP A 1 465 ? -6.090 -21.005 -4.036 1.00 94.56 465 ASP A C 1
ATOM 3758 O O . ASP A 1 465 ? -5.518 -20.766 -5.107 1.00 94.56 465 ASP A O 1
ATOM 3762 N N . ASP A 1 466 ? -7.391 -20.749 -3.845 1.00 94.56 466 ASP A N 1
ATOM 3763 C CA . ASP A 1 466 ? -8.324 -20.188 -4.828 1.00 94.56 466 ASP A CA 1
ATOM 3764 C C . ASP A 1 466 ? -8.215 -18.676 -5.014 1.00 94.56 466 ASP A C 1
ATOM 3766 O O . ASP A 1 466 ? -8.869 -18.119 -5.893 1.00 94.56 466 ASP A O 1
ATOM 3770 N N . PHE A 1 467 ? -7.383 -17.996 -4.222 1.00 96.75 467 PHE A N 1
ATOM 3771 C CA . PHE A 1 467 ? -7.213 -16.551 -4.301 1.00 96.75 467 PHE A CA 1
ATOM 3772 C C . PHE A 1 467 ? -5.917 -16.143 -4.999 1.00 96.75 467 PHE A C 1
ATOM 3774 O O . PHE A 1 467 ? -4.869 -16.786 -4.876 1.00 96.75 467 PHE A O 1
ATOM 3781 N N . ARG A 1 468 ? -5.965 -14.973 -5.631 1.00 95.25 468 ARG A N 1
ATOM 3782 C CA . ARG A 1 468 ? -4.805 -14.179 -6.036 1.00 95.25 468 ARG A CA 1
ATOM 3783 C C . ARG A 1 468 ? -4.926 -12.758 -5.497 1.00 95.25 468 ARG A C 1
ATOM 3785 O O . ARG A 1 468 ? -6.034 -12.243 -5.353 1.00 95.25 468 ARG A O 1
ATOM 3792 N N . ILE A 1 469 ? -3.795 -12.134 -5.181 1.00 95.56 469 ILE A N 1
ATOM 3793 C CA . ILE A 1 469 ? -3.696 -10.697 -4.886 1.00 95.56 469 ILE A CA 1
ATOM 3794 C C . ILE A 1 469 ? -3.008 -9.992 -6.059 1.00 95.56 469 ILE A C 1
ATOM 3796 O O . ILE A 1 469 ? -1.996 -10.490 -6.544 1.00 95.56 469 ILE A O 1
ATOM 3800 N N . TYR A 1 470 ? -3.556 -8.856 -6.489 1.00 94.44 470 TYR A N 1
ATOM 3801 C CA . TYR A 1 470 ? -3.124 -8.106 -7.674 1.00 94.44 470 TYR A CA 1
ATOM 3802 C C . TYR A 1 470 ? -2.501 -6.749 -7.317 1.00 94.44 470 TYR A C 1
ATOM 3804 O O . TYR A 1 470 ? -2.556 -6.310 -6.163 1.00 94.44 470 TYR A O 1
ATOM 3812 N N . GLY A 1 471 ? -1.937 -6.088 -8.332 1.00 90.56 471 GLY A N 1
ATOM 3813 C CA . GLY A 1 471 ? -1.376 -4.741 -8.251 1.00 90.56 471 GLY A CA 1
ATOM 3814 C C . GLY A 1 471 ? 0.106 -4.737 -7.904 1.00 90.56 471 GLY A C 1
ATOM 3815 O O . GLY A 1 471 ? 0.845 -5.654 -8.256 1.00 90.56 471 GLY A O 1
ATOM 3816 N N . GLY A 1 472 ? 0.553 -3.697 -7.204 1.00 86.75 472 GLY A N 1
ATOM 3817 C CA . GLY A 1 472 ? 1.955 -3.557 -6.823 1.00 86.75 472 GLY A CA 1
ATOM 3818 C C . GLY A 1 472 ? 2.431 -4.708 -5.936 1.00 86.75 472 GLY A C 1
ATOM 3819 O O . GLY A 1 472 ? 1.732 -5.136 -5.011 1.00 86.75 472 GLY A O 1
ATOM 3820 N N . SER A 1 473 ? 3.646 -5.193 -6.179 1.00 87.62 473 SER A N 1
ATOM 3821 C CA . SER A 1 473 ? 4.220 -6.341 -5.477 1.00 87.62 473 SER A CA 1
ATOM 3822 C C . SER A 1 473 ? 4.528 -6.055 -4.000 1.00 87.62 473 SER A C 1
ATOM 3824 O O . SER A 1 473 ? 4.536 -6.978 -3.181 1.00 87.62 473 SER A O 1
ATOM 3826 N N . TYR A 1 474 ? 4.715 -4.784 -3.626 1.00 84.56 474 TYR A N 1
ATOM 3827 C CA . TYR A 1 474 ? 4.965 -4.367 -2.247 1.00 84.56 474 TYR A CA 1
ATOM 3828 C C . TYR A 1 474 ? 3.740 -4.523 -1.330 1.00 84.56 474 TYR A C 1
ATOM 3830 O O . TYR A 1 474 ? 2.696 -3.891 -1.516 1.00 84.56 474 TYR A O 1
ATOM 3838 N N . GLU A 1 475 ? 3.916 -5.282 -0.248 1.00 84.62 475 GLU A N 1
ATOM 3839 C CA . GLU A 1 475 ? 2.889 -5.532 0.767 1.00 84.62 475 GLU A CA 1
ATOM 3840 C C . GLU A 1 475 ? 3.228 -4.846 2.096 1.00 84.62 475 GLU A C 1
ATOM 3842 O O . GLU A 1 475 ? 4.314 -5.058 2.647 1.00 84.62 475 GLU A O 1
ATOM 3847 N N . ASP A 1 476 ? 2.271 -4.097 2.661 1.00 85.19 476 ASP A N 1
ATOM 3848 C CA . ASP A 1 476 ? 2.402 -3.576 4.031 1.00 85.19 476 ASP A CA 1
ATOM 3849 C C . ASP A 1 476 ? 2.275 -4.722 5.040 1.00 85.19 476 ASP A C 1
ATOM 3851 O O . ASP A 1 476 ? 3.072 -4.863 5.975 1.00 85.19 476 ASP A O 1
ATOM 3855 N N . THR A 1 477 ? 1.280 -5.586 4.818 1.00 88.69 477 THR A N 1
ATOM 3856 C CA . THR A 1 477 ? 1.029 -6.781 5.625 1.00 88.69 477 THR A CA 1
ATOM 3857 C C . THR A 1 477 ? 1.574 -8.023 4.912 1.00 88.69 477 THR A C 1
ATOM 3859 O O . THR A 1 477 ? 0.850 -8.767 4.258 1.00 88.69 477 THR A O 1
ATOM 3862 N N . GLN A 1 478 ? 2.883 -8.245 5.045 1.00 84.00 478 GLN A N 1
ATOM 3863 C CA . GLN A 1 478 ? 3.651 -9.148 4.178 1.00 84.00 478 GLN A CA 1
ATOM 3864 C C . GLN A 1 478 ? 3.333 -10.651 4.281 1.00 84.00 478 GLN A C 1
ATOM 3866 O O . GLN A 1 478 ? 3.269 -11.232 5.373 1.00 84.00 478 GLN A O 1
ATOM 3871 N N . GLY A 1 479 ? 3.340 -11.305 3.113 1.00 87.31 479 GLY A N 1
ATOM 3872 C CA . GLY A 1 479 ? 3.414 -12.757 2.948 1.00 87.31 479 GLY A CA 1
ATOM 3873 C C . GLY A 1 479 ? 2.128 -13.503 3.304 1.00 87.31 479 GLY A C 1
ATOM 3874 O O . GLY A 1 479 ? 1.141 -12.924 3.749 1.00 87.31 479 GLY A O 1
ATOM 3875 N N . TYR A 1 480 ? 2.143 -14.832 3.156 1.00 90.88 480 TYR A N 1
ATOM 3876 C CA . TYR A 1 480 ? 0.938 -15.664 3.294 1.00 90.88 480 TYR A CA 1
ATOM 3877 C C . TYR A 1 480 ? 0.192 -15.480 4.623 1.00 90.88 480 TYR A C 1
ATOM 3879 O O . TYR A 1 480 ? -1.036 -15.436 4.652 1.00 90.88 480 TYR A O 1
ATOM 3887 N N . GLY A 1 481 ? 0.926 -15.344 5.734 1.00 91.19 481 GLY A N 1
ATOM 3888 C CA . GLY A 1 481 ? 0.327 -15.095 7.047 1.00 91.19 481 GLY A CA 1
ATOM 3889 C C . GLY A 1 481 ? -0.356 -13.728 7.146 1.00 91.19 481 GLY A C 1
ATOM 3890 O O . GLY 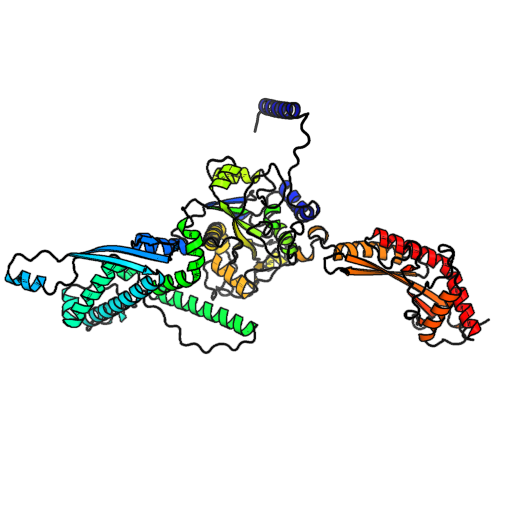A 1 481 ? -1.409 -13.627 7.773 1.00 91.19 481 GLY A O 1
ATOM 3891 N N . GLY A 1 482 ? 0.218 -12.710 6.501 1.00 91.00 482 GLY A N 1
ATOM 3892 C CA . GLY A 1 482 ? -0.333 -11.363 6.432 1.00 91.00 482 GLY A CA 1
ATOM 3893 C C . GLY A 1 482 ? -1.591 -11.290 5.572 1.00 91.00 482 GLY A C 1
ATOM 3894 O O . GLY A 1 482 ? -2.632 -10.857 6.056 1.00 91.00 482 GLY A O 1
ATOM 3895 N N . ARG A 1 483 ? -1.542 -11.835 4.351 1.00 95.44 483 ARG A N 1
ATOM 3896 C CA . ARG A 1 483 ? -2.699 -11.944 3.437 1.00 95.44 483 ARG A CA 1
ATOM 3897 C C . ARG A 1 483 ? -3.891 -12.639 4.105 1.00 95.44 483 ARG A C 1
ATOM 3899 O O . ARG A 1 483 ? -5.026 -12.173 4.025 1.00 95.44 483 ARG A O 1
ATOM 3906 N N . LYS A 1 484 ? -3.616 -13.719 4.845 1.00 96.62 484 LYS A N 1
ATOM 3907 C CA . LYS A 1 484 ? -4.607 -14.438 5.656 1.00 96.62 484 LYS A CA 1
ATOM 3908 C C . LYS A 1 484 ? -5.210 -13.565 6.761 1.00 96.62 484 LYS A C 1
ATOM 3910 O O . LYS A 1 484 ? -6.418 -13.598 6.974 1.00 96.62 484 LYS A O 1
ATOM 3915 N N . GLU A 1 485 ? -4.381 -12.786 7.455 1.00 93.81 485 GLU A N 1
ATOM 3916 C CA . GLU A 1 485 ? -4.828 -11.858 8.499 1.00 93.81 485 GLU A CA 1
ATOM 3917 C C . GLU A 1 485 ? -5.732 -10.756 7.931 1.00 93.81 485 GLU A C 1
ATOM 3919 O O . GLU A 1 485 ? -6.761 -10.445 8.530 1.00 93.81 485 GLU A O 1
ATOM 3924 N N . LEU A 1 486 ? -5.397 -10.208 6.760 1.00 96.31 486 LEU A N 1
ATOM 3925 C CA . LEU A 1 486 ? -6.219 -9.207 6.079 1.00 96.31 486 LEU A CA 1
ATOM 3926 C C . LEU A 1 486 ? -7.623 -9.747 5.753 1.00 96.31 486 LEU A C 1
ATOM 3928 O O . LEU A 1 486 ? -8.625 -9.120 6.102 1.00 96.31 486 LEU A O 1
ATOM 3932 N N . LEU A 1 487 ? -7.711 -10.949 5.173 1.00 97.25 487 LEU A N 1
ATOM 3933 C CA . LEU A 1 487 ? -8.994 -11.599 4.879 1.00 97.25 487 LEU A CA 1
ATOM 3934 C C . LEU A 1 487 ? -9.785 -11.939 6.149 1.00 97.25 487 LEU A C 1
ATOM 3936 O O . LEU A 1 487 ? -11.002 -11.746 6.186 1.00 97.25 487 LEU A O 1
ATOM 3940 N N . ALA A 1 488 ? -9.125 -12.401 7.213 1.00 93.56 488 ALA A N 1
ATOM 3941 C CA . ALA A 1 488 ? -9.786 -12.644 8.495 1.00 93.56 488 ALA A CA 1
ATOM 3942 C C . ALA A 1 488 ? -10.356 -11.351 9.099 1.00 93.56 488 ALA A C 1
ATOM 3944 O O . ALA A 1 488 ? -11.494 -11.340 9.570 1.00 93.56 488 ALA A O 1
ATOM 3945 N N . ASN A 1 489 ? -9.615 -10.242 9.016 1.00 90.00 489 ASN A N 1
ATOM 3946 C CA . ASN A 1 489 ? -10.078 -8.933 9.478 1.00 90.00 489 ASN A CA 1
ATOM 3947 C C . ASN A 1 489 ? -11.281 -8.435 8.666 1.00 90.00 489 ASN A C 1
ATOM 3949 O O . ASN A 1 489 ? -12.268 -7.978 9.250 1.00 90.00 489 ASN A O 1
ATOM 3953 N N . LEU A 1 490 ? -11.246 -8.564 7.336 1.00 95.44 490 LEU A N 1
ATOM 3954 C CA . LEU A 1 490 ? -12.371 -8.184 6.480 1.00 95.44 490 LEU A CA 1
ATOM 3955 C C . LEU A 1 490 ? -13.613 -9.032 6.767 1.00 95.44 490 LEU A C 1
ATOM 3957 O O . LEU A 1 490 ? -14.700 -8.484 6.901 1.00 95.44 490 LEU A O 1
ATOM 3961 N N . THR A 1 491 ? -13.473 -10.350 6.888 1.00 93.81 491 THR A N 1
ATOM 3962 C CA . THR A 1 491 ? -14.614 -11.286 6.944 1.00 93.81 491 THR A CA 1
ATOM 3963 C C . THR A 1 491 ? -15.133 -11.554 8.355 1.00 93.81 491 THR A C 1
ATOM 3965 O O . THR A 1 491 ? -16.248 -12.044 8.515 1.00 93.81 491 THR A O 1
ATOM 3968 N N . ASN A 1 492 ? -14.341 -11.234 9.385 1.00 88.25 492 ASN A N 1
ATOM 3969 C CA . ASN A 1 492 ? -14.572 -11.643 10.773 1.00 88.25 492 ASN A CA 1
ATOM 3970 C C . ASN A 1 492 ? -14.619 -13.178 10.964 1.00 88.25 492 ASN A C 1
ATOM 3972 O O . ASN A 1 492 ? -15.237 -13.680 11.905 1.00 88.25 492 ASN A O 1
ATOM 3976 N N . ILE A 1 493 ? -13.974 -13.930 10.066 1.00 88.50 493 ILE A N 1
ATOM 3977 C CA . ILE A 1 493 ? -13.798 -15.384 10.163 1.00 88.50 493 ILE A CA 1
ATOM 3978 C C . ILE A 1 493 ? -12.544 -15.678 10.994 1.00 88.50 493 ILE A C 1
ATOM 3980 O O . ILE A 1 493 ? -11.540 -14.968 10.912 1.00 88.50 493 ILE A O 1
ATOM 3984 N N . SER A 1 494 ? -12.576 -16.739 11.807 1.00 90.00 494 SER A N 1
ATOM 3985 C CA . SER A 1 494 ? -11.405 -17.140 12.591 1.00 90.00 494 SER A CA 1
ATOM 3986 C C . SER A 1 494 ? -10.245 -17.529 11.676 1.00 90.00 494 SER A C 1
ATOM 3988 O O . SER A 1 494 ? -10.426 -18.299 10.741 1.00 90.00 494 SER A O 1
ATOM 3990 N N . MET A 1 495 ? -9.019 -17.117 12.013 1.00 88.12 495 MET A N 1
ATOM 3991 C CA . MET A 1 495 ? -7.793 -17.527 11.305 1.00 88.12 495 MET A CA 1
ATOM 3992 C C . MET A 1 495 ? -7.638 -19.058 11.168 1.00 88.12 495 MET A C 1
ATOM 3994 O O . MET A 1 495 ? -6.954 -19.535 10.258 1.00 88.12 495 MET A O 1
ATOM 3998 N N . ASN A 1 496 ? -8.259 -19.837 12.063 1.00 89.56 496 ASN A N 1
ATOM 3999 C CA . ASN A 1 496 ? -8.242 -21.304 12.037 1.00 89.56 496 ASN A CA 1
ATOM 4000 C C . ASN A 1 496 ? -9.187 -21.915 10.987 1.00 89.56 496 ASN A C 1
ATOM 4002 O O . ASN A 1 496 ? -9.016 -23.087 10.630 1.00 89.56 496 ASN A O 1
ATOM 4006 N N . ASP A 1 497 ? -10.134 -21.127 10.482 1.00 93.69 497 ASP A N 1
ATOM 4007 C CA . ASP A 1 497 ? -11.160 -21.521 9.511 1.00 93.69 497 ASP A CA 1
ATOM 4008 C C . ASP A 1 497 ? -10.763 -21.165 8.071 1.00 93.69 497 ASP A C 1
ATOM 4010 O O . ASP A 1 497 ? -11.597 -21.122 7.173 1.00 93.69 497 ASP A O 1
ATOM 4014 N N . PHE A 1 498 ? -9.465 -20.967 7.849 1.00 94.81 498 PHE A N 1
ATOM 4015 C CA . PHE A 1 498 ? -8.843 -20.765 6.545 1.00 94.81 498 PHE A CA 1
ATOM 4016 C C . PHE A 1 498 ? -7.754 -21.823 6.312 1.00 94.81 498 PHE A C 1
ATOM 4018 O O . PHE A 1 498 ? -6.968 -22.123 7.226 1.00 94.81 498 PHE A O 1
ATOM 4025 N N . THR A 1 499 ? -7.657 -22.325 5.085 1.00 94.69 499 THR A N 1
ATOM 4026 C CA . THR A 1 499 ? -6.620 -23.247 4.585 1.00 94.69 499 THR A CA 1
ATOM 4027 C C . THR A 1 499 ? -5.922 -22.648 3.359 1.00 94.69 499 THR A C 1
ATOM 4029 O O . THR A 1 499 ? -6.399 -21.645 2.853 1.00 94.69 499 THR A O 1
ATOM 4032 N N . GLY A 1 500 ? -4.797 -23.209 2.915 1.00 93.50 500 GLY A N 1
ATOM 4033 C CA . GLY A 1 500 ? -4.098 -22.743 1.710 1.00 93.50 500 GLY A CA 1
ATOM 4034 C C . GLY A 1 500 ? -3.298 -21.445 1.880 1.00 93.50 500 GLY A C 1
ATOM 4035 O O . GLY A 1 500 ? -3.066 -20.972 3.007 1.00 93.50 500 GLY A O 1
ATOM 4036 N N . GLN A 1 501 ? -2.866 -20.880 0.753 1.00 94.62 501 GLN A N 1
ATOM 4037 C CA . GLN A 1 501 ? -2.050 -19.675 0.633 1.00 94.62 501 GLN A CA 1
ATOM 4038 C C . GLN A 1 501 ? -2.496 -18.814 -0.557 1.00 94.62 501 GLN A C 1
ATOM 4040 O O . GLN A 1 501 ? -2.579 -19.285 -1.682 1.00 94.62 501 GLN A O 1
ATOM 4045 N N . VAL A 1 502 ? -2.713 -17.518 -0.312 1.00 95.31 502 VAL A N 1
ATOM 4046 C CA . VAL A 1 502 ? -2.984 -16.558 -1.392 1.00 95.31 502 VAL A CA 1
ATOM 4047 C C . VAL A 1 502 ? -1.680 -16.254 -2.112 1.00 95.31 502 VAL A C 1
ATOM 4049 O O . VAL A 1 502 ? -0.777 -15.701 -1.480 1.00 95.31 502 VAL A O 1
ATOM 4052 N N . GLU A 1 503 ? -1.590 -16.560 -3.403 1.00 93.62 503 GLU A N 1
ATOM 4053 C CA . GLU A 1 503 ? -0.455 -16.177 -4.251 1.00 93.62 503 GLU A CA 1
ATOM 4054 C C . GLU A 1 503 ? -0.603 -14.759 -4.805 1.00 93.62 503 GLU A C 1
ATOM 4056 O O . GLU A 1 503 ? -1.706 -14.221 -4.889 1.00 93.62 503 GLU A O 1
ATOM 4061 N N . GLN A 1 504 ? 0.523 -14.136 -5.149 1.00 93.44 504 GLN A N 1
ATOM 4062 C CA . GLN A 1 504 ? 0.540 -12.789 -5.718 1.00 93.44 504 GLN A CA 1
ATOM 4063 C C . GLN A 1 504 ? 0.739 -12.854 -7.223 1.00 93.44 504 GLN A C 1
ATOM 4065 O O . GLN A 1 504 ? 1.689 -13.478 -7.690 1.00 93.44 504 GLN A O 1
ATOM 4070 N N . ASP A 1 505 ? -0.144 -12.172 -7.937 1.00 91.88 505 ASP A N 1
ATOM 4071 C CA . ASP A 1 505 ? 0.010 -11.876 -9.349 1.00 91.88 505 ASP A CA 1
ATOM 4072 C C . ASP A 1 505 ? 0.891 -10.630 -9.499 1.00 91.88 505 ASP A C 1
ATOM 4074 O O . ASP A 1 505 ? 0.671 -9.620 -8.823 1.00 91.88 505 ASP A O 1
ATOM 4078 N N . LYS A 1 506 ? 1.935 -10.738 -10.320 1.00 88.56 506 LYS A N 1
ATOM 4079 C CA . LYS A 1 506 ? 2.908 -9.668 -10.574 1.00 88.56 506 LYS A CA 1
ATOM 4080 C C . LYS A 1 506 ? 2.992 -9.295 -12.046 1.00 88.56 506 LYS A C 1
ATOM 4082 O O . LYS A 1 506 ? 3.809 -8.443 -12.376 1.00 88.56 506 LYS A O 1
ATOM 4087 N N . GLU A 1 507 ? 2.169 -9.898 -12.902 1.00 87.81 507 GLU A N 1
ATOM 4088 C CA . GLU A 1 507 ? 2.240 -9.736 -14.357 1.00 87.81 507 GLU A CA 1
ATOM 4089 C C . GLU A 1 507 ? 2.149 -8.256 -14.732 1.00 87.81 507 GLU A C 1
ATOM 4091 O O . GLU A 1 507 ? 3.045 -7.730 -15.384 1.00 87.81 507 GLU A O 1
ATOM 4096 N N . THR A 1 508 ? 1.173 -7.535 -14.170 1.00 87.44 508 THR A N 1
ATOM 4097 C CA . THR A 1 508 ? 1.039 -6.091 -14.393 1.00 87.44 508 THR A CA 1
ATOM 4098 C C . THR A 1 508 ? 2.288 -5.310 -13.998 1.00 87.44 508 THR A C 1
ATOM 4100 O O . THR A 1 508 ? 2.635 -4.365 -14.688 1.00 87.44 508 THR A O 1
ATOM 4103 N N . GLU A 1 509 ? 2.973 -5.661 -12.903 1.00 85.56 509 GLU A N 1
ATOM 4104 C CA . GLU A 1 509 ? 4.197 -4.950 -12.514 1.00 85.56 509 GLU A CA 1
ATOM 4105 C C . GLU A 1 509 ? 5.393 -5.322 -13.409 1.00 85.56 509 GLU A C 1
ATOM 4107 O O . GLU A 1 509 ? 6.217 -4.467 -13.726 1.00 85.56 509 GLU A O 1
ATOM 4112 N N . GLU A 1 510 ? 5.513 -6.593 -13.787 1.00 82.75 510 GLU A N 1
ATOM 4113 C CA . GLU A 1 510 ? 6.649 -7.126 -14.548 1.00 82.75 510 GLU A CA 1
ATOM 4114 C C . GLU A 1 510 ? 6.593 -6.754 -16.038 1.00 82.75 510 GLU A C 1
ATOM 4116 O O . GLU A 1 510 ? 7.639 -6.616 -16.670 1.00 82.75 510 GLU A O 1
ATOM 4121 N N . GLU A 1 511 ? 5.396 -6.542 -16.591 1.00 83.94 511 GLU A N 1
ATOM 4122 C CA . GLU A 1 511 ? 5.186 -6.153 -17.992 1.00 83.94 511 GLU A CA 1
ATOM 4123 C C . GLU A 1 511 ? 5.151 -4.631 -18.221 1.00 83.94 511 GLU A C 1
ATOM 4125 O O . GLU A 1 511 ? 5.010 -4.177 -19.361 1.00 83.94 511 GLU A O 1
ATOM 4130 N N . MET A 1 512 ? 5.274 -3.819 -17.162 1.00 81.31 512 MET A N 1
ATOM 4131 C CA . MET A 1 512 ? 5.218 -2.360 -17.289 1.00 81.31 512 MET A CA 1
ATOM 4132 C C . MET A 1 512 ? 6.373 -1.806 -18.131 1.00 81.31 512 MET A C 1
ATOM 4134 O O . MET A 1 512 ? 7.538 -2.131 -17.884 1.00 81.31 512 MET A O 1
ATOM 4138 N N . PRO A 1 513 ? 6.082 -0.885 -19.064 1.00 77.88 513 PRO A N 1
ATOM 4139 C CA . PRO A 1 513 ? 7.121 -0.176 -19.790 1.00 77.88 513 PRO A CA 1
ATOM 4140 C C . PRO A 1 513 ? 8.013 0.672 -18.854 1.00 77.88 513 PRO A C 1
ATOM 4142 O O . PRO A 1 513 ? 7.480 1.419 -18.027 1.00 77.88 513 PRO A O 1
ATOM 4145 N N . PRO A 1 514 ? 9.353 0.633 -19.005 1.00 72.25 514 PRO A N 1
ATOM 4146 C CA . PRO A 1 514 ? 10.297 1.451 -18.228 1.00 72.25 514 PRO A CA 1
ATOM 4147 C C . PRO A 1 514 ? 9.971 2.952 -18.230 1.00 72.25 514 PRO A C 1
ATOM 4149 O O . PRO A 1 514 ? 10.100 3.636 -17.212 1.00 72.25 514 PRO A O 1
ATOM 4152 N N . GLU A 1 515 ? 9.467 3.455 -19.359 1.00 71.75 515 GLU A N 1
ATOM 4153 C CA . GLU A 1 515 ? 9.048 4.843 -19.547 1.00 71.75 515 GLU A CA 1
ATOM 4154 C C . GLU A 1 515 ? 7.930 5.302 -18.596 1.00 71.75 515 GLU A C 1
ATOM 4156 O O . GLU A 1 515 ? 7.815 6.499 -18.339 1.00 71.75 515 GLU A O 1
ATOM 4161 N N . TRP A 1 516 ? 7.119 4.384 -18.060 1.00 72.75 516 TRP A N 1
ATOM 4162 C CA . TRP A 1 516 ? 6.031 4.703 -17.124 1.00 72.75 516 TRP A CA 1
ATOM 4163 C C . TRP A 1 516 ? 6.520 4.945 -15.697 1.00 72.75 516 TRP A C 1
ATOM 4165 O O . TRP A 1 516 ? 5.841 5.600 -14.910 1.00 72.75 516 TRP A O 1
ATOM 4175 N N . VAL A 1 517 ? 7.685 4.398 -15.355 1.00 69.00 517 VAL A N 1
ATOM 4176 C CA . VAL A 1 517 ? 8.260 4.452 -14.004 1.00 69.00 517 VAL A CA 1
ATOM 4177 C C . VAL A 1 517 ? 9.533 5.297 -13.946 1.00 69.00 517 VAL A C 1
ATOM 4179 O O . VAL A 1 517 ? 10.108 5.446 -12.871 1.00 69.00 517 VAL A O 1
ATOM 4182 N N . GLY A 1 518 ? 9.950 5.867 -15.083 1.00 66.12 518 GLY A N 1
ATOM 4183 C CA . GLY A 1 518 ? 11.167 6.667 -15.200 1.00 66.12 518 GLY A CA 1
ATOM 4184 C C . GLY A 1 518 ? 12.449 5.843 -15.059 1.00 66.12 518 GLY A C 1
ATOM 4185 O O . GLY A 1 518 ? 13.455 6.379 -14.602 1.00 66.12 518 GLY A O 1
ATOM 4186 N N . ASP A 1 519 ? 12.425 4.553 -15.417 1.00 72.69 519 ASP A N 1
ATOM 4187 C CA . ASP A 1 519 ? 13.601 3.676 -15.340 1.00 72.69 519 ASP A CA 1
ATOM 4188 C C . ASP A 1 519 ? 14.539 3.936 -16.527 1.00 72.69 519 ASP A C 1
ATOM 4190 O O . ASP A 1 519 ? 14.498 3.273 -17.567 1.00 72.69 519 ASP A O 1
ATOM 4194 N N . VAL A 1 520 ? 15.370 4.967 -16.363 1.00 73.38 520 VAL A N 1
ATOM 4195 C CA . VAL A 1 520 ? 16.324 5.433 -17.376 1.00 73.38 520 VAL A CA 1
ATOM 4196 C C . VAL A 1 520 ? 17.289 4.319 -17.799 1.00 73.38 520 VAL A C 1
ATOM 4198 O O . VAL A 1 520 ? 17.652 4.253 -18.974 1.00 73.38 520 VAL A O 1
ATOM 4201 N N . GLU A 1 521 ? 17.676 3.416 -16.892 1.00 80.75 521 GLU A N 1
ATOM 4202 C CA . GLU A 1 521 ? 18.603 2.323 -17.204 1.00 80.75 521 GLU A CA 1
ATOM 4203 C C . GLU A 1 521 ? 18.003 1.367 -18.241 1.00 80.75 521 GLU A C 1
ATOM 4205 O O . GLU A 1 521 ? 18.615 1.097 -19.281 1.00 80.75 521 GLU A O 1
ATOM 4210 N N . GLU A 1 522 ? 16.794 0.868 -17.976 1.00 78.75 522 GLU A N 1
ATOM 4211 C CA . GLU A 1 522 ? 16.111 -0.071 -18.869 1.00 78.75 522 GLU A CA 1
ATOM 4212 C C . GLU A 1 522 ? 15.660 0.597 -20.176 1.00 78.75 522 GLU A C 1
ATOM 4214 O O . GLU A 1 522 ? 15.720 -0.034 -21.237 1.00 78.75 522 GLU A O 1
ATOM 4219 N N . MET A 1 523 ? 15.304 1.888 -20.146 1.00 75.56 523 MET A N 1
ATOM 4220 C CA . MET A 1 523 ? 15.044 2.668 -21.364 1.00 75.56 523 MET A CA 1
ATOM 4221 C C . MET A 1 523 ? 16.277 2.713 -22.278 1.00 75.56 523 MET A C 1
ATOM 4223 O O . MET A 1 523 ? 16.193 2.335 -23.450 1.00 75.56 523 MET A O 1
ATOM 4227 N N . LEU A 1 524 ? 17.443 3.099 -21.743 1.00 83.12 524 LEU A N 1
ATOM 4228 C CA . LEU A 1 524 ? 18.687 3.161 -22.518 1.00 83.12 524 LEU A CA 1
ATOM 4229 C C . LEU A 1 524 ? 19.095 1.778 -23.041 1.00 83.12 524 LEU A C 1
ATOM 4231 O O . LEU A 1 524 ? 19.523 1.664 -24.194 1.00 83.12 524 LEU A O 1
ATOM 4235 N N . LYS A 1 525 ? 18.924 0.716 -22.238 1.00 88.31 525 LYS A N 1
ATOM 4236 C CA . LYS A 1 525 ? 19.190 -0.663 -22.679 1.00 88.31 525 LYS A CA 1
ATOM 4237 C C . LYS A 1 525 ? 18.304 -1.076 -23.846 1.00 88.31 525 LYS A C 1
ATOM 4239 O O . LYS A 1 525 ? 18.806 -1.642 -24.817 1.00 88.31 525 LYS A O 1
ATOM 4244 N N . ARG A 1 526 ? 17.001 -0.800 -23.771 1.00 83.19 526 ARG A N 1
ATOM 4245 C CA . ARG A 1 526 ? 16.040 -1.136 -24.828 1.00 83.19 526 ARG A CA 1
ATOM 4246 C C . ARG A 1 526 ? 16.375 -0.422 -26.135 1.00 83.19 526 ARG A C 1
ATOM 4248 O O . ARG A 1 526 ? 16.461 -1.076 -27.176 1.00 83.19 526 ARG A O 1
ATOM 4255 N N . ASP A 1 527 ? 16.598 0.887 -26.082 1.00 84.25 527 ASP A N 1
ATOM 4256 C CA . ASP A 1 527 ? 16.842 1.690 -27.283 1.00 84.25 527 ASP A CA 1
ATOM 4257 C C . ASP A 1 527 ? 18.184 1.331 -27.936 1.00 84.25 527 ASP A C 1
ATOM 4259 O O . ASP A 1 527 ? 18.258 1.126 -29.153 1.00 84.25 527 ASP A O 1
ATOM 4263 N N . CYS A 1 528 ? 19.236 1.141 -27.134 1.00 93.81 528 CYS A N 1
ATOM 4264 C CA . CYS A 1 528 ? 20.532 0.697 -27.646 1.00 93.81 528 CYS A CA 1
ATOM 4265 C C . CYS A 1 528 ? 20.480 -0.736 -28.194 1.00 93.81 528 CYS A C 1
ATOM 4267 O O . CYS A 1 528 ? 21.135 -1.021 -29.195 1.00 93.81 528 CYS A O 1
ATOM 4269 N N . ALA A 1 529 ? 19.669 -1.634 -27.622 1.00 92.69 529 ALA A N 1
ATOM 4270 C CA . ALA A 1 529 ? 19.488 -2.982 -28.165 1.00 92.69 529 ALA A CA 1
ATOM 4271 C C . ALA A 1 529 ? 18.885 -2.956 -29.577 1.00 92.69 529 ALA A C 1
ATOM 4273 O O . ALA A 1 529 ? 19.344 -3.697 -30.445 1.00 92.69 529 ALA A O 1
ATOM 4274 N N . ILE A 1 530 ? 17.921 -2.069 -29.847 1.00 89.44 530 ILE A N 1
ATOM 4275 C CA . ILE A 1 530 ? 17.346 -1.896 -31.193 1.00 89.44 530 ILE A CA 1
ATOM 4276 C C . ILE A 1 530 ? 18.424 -1.447 -32.189 1.00 89.44 530 ILE A C 1
ATOM 4278 O O . ILE A 1 530 ? 18.519 -1.998 -33.291 1.00 89.44 530 ILE A O 1
ATOM 4282 N N . VAL A 1 531 ? 19.251 -0.472 -31.801 1.00 95.31 531 VAL A N 1
ATOM 4283 C CA . VAL A 1 531 ? 20.381 0.005 -32.614 1.00 95.31 531 VAL A CA 1
ATOM 4284 C C . VAL A 1 531 ? 21.373 -1.134 -32.865 1.00 95.31 531 VAL A C 1
ATOM 4286 O O . VAL A 1 531 ? 21.696 -1.418 -34.018 1.00 95.31 531 VAL A O 1
ATOM 4289 N N . ARG A 1 532 ? 21.789 -1.850 -31.816 1.00 97.31 532 ARG A N 1
ATOM 4290 C CA . ARG A 1 532 ? 22.717 -2.984 -31.907 1.00 97.31 532 ARG A CA 1
ATOM 4291 C C . ARG A 1 532 ? 22.224 -4.048 -32.889 1.00 97.31 532 ARG A C 1
ATOM 4293 O O . ARG A 1 532 ? 22.966 -4.441 -33.785 1.00 97.31 532 ARG A O 1
ATOM 4300 N N . GLU A 1 533 ? 20.972 -4.494 -32.759 1.00 94.44 533 GLU A N 1
ATOM 4301 C CA . GLU A 1 533 ? 20.380 -5.501 -33.656 1.00 94.44 533 GLU A CA 1
ATOM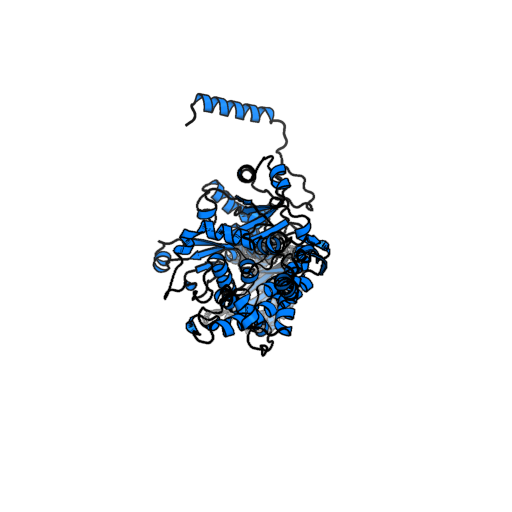 4302 C C . GLU A 1 533 ? 20.339 -5.014 -35.111 1.00 94.44 533 GLU A C 1
ATOM 4304 O O . GLU A 1 533 ? 20.674 -5.753 -36.040 1.00 94.44 533 GLU A O 1
ATOM 4309 N N . LYS A 1 534 ? 19.981 -3.745 -35.339 1.00 94.31 534 LYS A N 1
ATOM 4310 C CA . LYS A 1 534 ? 19.969 -3.139 -36.680 1.00 94.31 534 LYS A CA 1
ATOM 4311 C C . LYS A 1 534 ? 21.349 -3.172 -37.347 1.00 94.31 534 LYS A C 1
ATOM 4313 O O . LYS A 1 534 ? 21.414 -3.383 -38.557 1.00 94.31 534 LYS A O 1
ATOM 4318 N N . TRP A 1 535 ? 22.427 -2.950 -36.599 1.00 96.50 535 TRP A N 1
ATOM 4319 C CA . TRP A 1 535 ? 23.788 -2.942 -37.144 1.00 96.50 535 TRP A CA 1
ATOM 4320 C C . TRP A 1 535 ? 24.373 -4.352 -37.283 1.00 96.50 535 TRP A C 1
ATOM 4322 O O . TRP A 1 535 ? 24.869 -4.721 -38.351 1.00 96.50 535 TRP A O 1
ATOM 4332 N N . ASN A 1 536 ? 24.208 -5.198 -36.267 1.00 95.75 536 ASN A N 1
ATOM 4333 C CA . ASN A 1 536 ? 24.717 -6.571 -36.292 1.00 95.75 536 ASN A CA 1
ATOM 4334 C C . ASN A 1 536 ? 23.952 -7.489 -37.268 1.00 95.75 536 ASN A C 1
ATOM 4336 O O . ASN A 1 536 ? 24.474 -8.529 -37.662 1.00 95.75 536 ASN A O 1
ATOM 4340 N N . SER A 1 537 ? 22.753 -7.111 -37.731 1.00 90.56 537 SER A N 1
ATOM 4341 C CA . SER A 1 537 ? 21.957 -7.877 -38.713 1.00 90.56 537 SER A CA 1
ATOM 4342 C C . SER A 1 537 ? 22.432 -7.754 -40.176 1.00 90.56 537 SER A C 1
ATOM 4344 O O . SER A 1 537 ? 21.646 -7.914 -41.113 1.00 90.56 537 SER A O 1
ATOM 4346 N N . GLY A 1 538 ? 23.731 -7.525 -40.386 1.00 82.06 538 GLY A N 1
ATOM 4347 C CA . GLY A 1 538 ? 24.374 -7.558 -41.704 1.00 82.06 538 GLY A CA 1
ATOM 4348 C C . GLY A 1 538 ? 24.721 -6.192 -42.295 1.00 82.06 538 GLY A C 1
ATOM 4349 O O . GLY A 1 538 ? 24.778 -6.068 -43.519 1.00 82.06 538 GLY A O 1
ATOM 4350 N N . LYS A 1 539 ? 24.918 -5.161 -41.461 1.00 90.69 539 LYS A N 1
ATOM 4351 C CA . LYS A 1 539 ? 25.519 -3.894 -41.914 1.00 90.69 539 LYS A CA 1
ATOM 4352 C C . LYS A 1 539 ? 27.033 -3.989 -42.030 1.00 90.69 539 LYS A C 1
ATOM 4354 O O . LYS A 1 539 ? 27.573 -3.490 -43.006 1.00 90.69 539 LYS A O 1
ATOM 4359 N N . TYR A 1 540 ? 27.662 -4.692 -41.098 1.00 95.44 540 TYR A N 1
ATOM 4360 C CA . TYR A 1 540 ? 29.097 -4.934 -41.110 1.00 95.44 540 TYR A CA 1
ATOM 4361 C C . TYR A 1 540 ? 29.462 -6.181 -41.917 1.00 95.44 540 TYR A C 1
ATOM 4363 O O . TYR A 1 540 ? 28.728 -7.174 -41.922 1.00 95.44 540 TYR A O 1
ATOM 4371 N N . ALA A 1 541 ? 30.625 -6.138 -42.561 1.00 94.00 541 ALA A N 1
ATOM 4372 C CA . ALA A 1 541 ? 31.277 -7.295 -43.154 1.00 94.00 541 ALA A CA 1
ATOM 4373 C C . ALA A 1 541 ? 32.028 -8.105 -42.089 1.00 94.00 541 ALA A C 1
ATOM 4375 O O . ALA A 1 541 ? 31.805 -9.311 -41.983 1.00 94.00 541 ALA A O 1
ATOM 4376 N N . ASN A 1 542 ? 32.876 -7.443 -41.292 1.00 95.19 542 ASN A N 1
ATOM 4377 C CA . ASN A 1 542 ? 33.787 -8.087 -40.341 1.00 95.19 542 ASN A CA 1
ATOM 4378 C C . ASN A 1 542 ? 33.674 -7.530 -38.910 1.00 95.19 542 ASN A C 1
ATOM 4380 O O . ASN A 1 542 ? 34.386 -7.995 -38.020 1.00 95.19 542 ASN A O 1
ATOM 4384 N N . CYS A 1 543 ? 32.797 -6.558 -38.663 1.00 97.56 543 CYS A N 1
ATOM 4385 C CA . CYS A 1 543 ? 32.602 -5.945 -37.350 1.00 97.56 543 CYS A CA 1
ATOM 4386 C C . CYS A 1 543 ? 31.318 -6.398 -36.638 1.00 97.56 543 CYS A C 1
ATOM 4388 O O . CYS A 1 543 ? 30.373 -6.903 -37.239 1.00 97.56 543 CYS A O 1
ATOM 4390 N N . GLU A 1 544 ? 31.287 -6.191 -35.325 1.00 97.31 544 GLU A N 1
ATOM 4391 C CA . GLU A 1 544 ? 30.116 -6.365 -34.464 1.00 97.31 544 GLU A CA 1
ATOM 4392 C C . GLU A 1 544 ? 30.186 -5.329 -33.335 1.00 97.31 544 GLU A C 1
ATOM 4394 O O . GLU A 1 544 ? 31.277 -5.012 -32.851 1.00 97.31 544 GLU A O 1
ATOM 4399 N N . VAL A 1 545 ? 29.032 -4.818 -32.908 1.00 97.75 545 VAL A N 1
ATOM 4400 C CA . VAL A 1 545 ? 28.909 -3.859 -31.801 1.00 97.75 545 VAL A CA 1
ATOM 4401 C C . VAL A 1 545 ? 28.090 -4.426 -30.643 1.00 97.75 545 VAL A C 1
ATOM 4403 O O . VAL A 1 545 ? 27.218 -5.271 -30.842 1.00 97.75 545 VAL A O 1
ATOM 4406 N N . ASP A 1 546 ? 28.353 -3.943 -29.434 1.00 97.44 546 ASP A N 1
ATOM 4407 C CA . ASP A 1 546 ? 27.551 -4.171 -28.227 1.00 97.44 546 ASP A CA 1
ATOM 4408 C C . ASP A 1 546 ? 27.611 -2.926 -27.323 1.00 97.44 546 ASP A C 1
ATOM 4410 O O . ASP A 1 546 ? 28.161 -1.892 -27.724 1.00 97.44 546 ASP A O 1
ATOM 4414 N N . PHE A 1 547 ? 26.998 -2.972 -26.140 1.00 96.94 547 PHE A N 1
ATOM 4415 C CA . PHE A 1 547 ? 27.039 -1.866 -25.182 1.00 96.94 547 PHE A CA 1
ATOM 4416 C C . PHE A 1 547 ? 26.749 -2.307 -23.739 1.00 96.94 547 PHE A C 1
ATOM 4418 O O . PHE A 1 547 ? 26.155 -3.355 -23.471 1.00 96.94 547 PHE A O 1
ATOM 4425 N N . HIS A 1 548 ? 27.098 -1.440 -22.788 1.00 95.00 548 HIS A N 1
ATOM 4426 C CA . HIS A 1 548 ? 26.722 -1.556 -21.380 1.00 95.00 548 HIS A CA 1
ATOM 4427 C C . HIS A 1 548 ? 26.174 -0.230 -20.846 1.00 95.00 548 HIS A C 1
ATOM 4429 O O . HIS A 1 548 ? 26.734 0.821 -21.130 1.00 95.00 548 HIS A O 1
ATOM 4435 N N . VAL A 1 549 ? 25.117 -0.275 -20.034 1.00 91.88 549 VAL A N 1
ATOM 4436 C CA . VAL A 1 549 ? 24.578 0.905 -19.334 1.00 91.88 549 VAL A CA 1
ATOM 4437 C C . VAL A 1 549 ? 25.021 0.855 -17.873 1.00 91.88 549 VAL A C 1
ATOM 4439 O O . VAL A 1 549 ? 24.986 -0.218 -17.264 1.00 91.88 549 VAL A O 1
ATOM 4442 N N . ARG A 1 550 ? 25.497 1.979 -17.325 1.00 89.50 550 ARG A N 1
ATOM 4443 C CA . ARG A 1 550 ? 25.953 2.082 -15.928 1.00 89.50 550 ARG A CA 1
ATOM 4444 C C . ARG A 1 550 ? 25.614 3.437 -15.327 1.00 89.50 550 ARG A C 1
ATOM 4446 O O . ARG A 1 550 ? 25.693 4.439 -16.026 1.00 89.50 550 ARG A O 1
ATOM 4453 N N . ASP A 1 551 ? 25.307 3.445 -14.034 1.00 83.50 551 ASP A N 1
ATOM 4454 C CA . ASP A 1 551 ? 25.248 4.662 -13.222 1.00 83.50 551 ASP A CA 1
ATOM 4455 C C . ASP A 1 551 ? 26.664 5.029 -12.754 1.00 83.50 551 ASP A C 1
ATOM 4457 O O . ASP A 1 551 ? 27.238 4.365 -11.883 1.00 83.50 551 ASP A O 1
ATOM 4461 N N . ASP A 1 552 ? 27.248 6.054 -13.375 1.00 77.62 552 ASP A N 1
ATOM 4462 C CA . ASP A 1 552 ? 28.602 6.516 -13.053 1.00 77.62 552 ASP A CA 1
ATOM 4463 C C . ASP A 1 552 ? 28.622 7.489 -11.859 1.00 77.62 552 ASP A C 1
ATOM 4465 O O . ASP A 1 552 ? 29.668 7.632 -11.214 1.00 77.62 552 ASP A O 1
ATOM 4469 N N . SER A 1 553 ? 27.500 8.153 -11.544 1.00 72.31 553 SER A N 1
ATOM 4470 C CA . SER A 1 553 ? 27.414 9.122 -10.438 1.00 72.31 553 SER A CA 1
ATOM 4471 C C . SER A 1 553 ? 26.916 8.497 -9.131 1.00 72.31 553 SER A C 1
ATOM 4473 O O . SER A 1 553 ? 27.241 8.996 -8.051 1.00 72.31 553 SER A O 1
ATOM 4475 N N . GLY A 1 554 ? 26.182 7.383 -9.206 1.00 62.50 554 GLY A N 1
ATOM 4476 C CA . GLY A 1 554 ? 25.439 6.819 -8.076 1.00 62.50 554 GLY A CA 1
ATOM 4477 C C . GLY A 1 554 ? 24.186 7.629 -7.724 1.00 62.50 554 GLY A C 1
ATOM 4478 O O . GLY A 1 554 ? 23.565 7.371 -6.690 1.00 62.50 554 GLY A O 1
ATOM 4479 N N . GLU A 1 555 ? 23.859 8.631 -8.544 1.00 60.97 555 GLU A N 1
ATOM 4480 C CA . GLU A 1 555 ? 22.713 9.532 -8.405 1.00 60.97 555 GLU A CA 1
ATOM 4481 C C . GLU A 1 555 ? 21.695 9.316 -9.542 1.00 60.97 555 GLU A C 1
ATOM 4483 O O . GLU A 1 555 ? 20.758 10.100 -9.683 1.00 60.97 555 GLU A O 1
ATOM 4488 N N . GLY A 1 556 ? 21.837 8.233 -10.321 1.00 61.75 556 GLY A N 1
ATOM 4489 C CA . GLY A 1 556 ? 20.946 7.906 -11.435 1.00 61.75 556 GLY A CA 1
ATOM 4490 C C . GLY A 1 556 ? 21.337 8.536 -12.776 1.00 61.75 556 GLY A C 1
ATOM 4491 O O . GLY A 1 556 ? 20.516 8.542 -13.694 1.00 61.75 556 GLY A O 1
ATOM 4492 N N . ASP A 1 557 ? 22.574 9.028 -12.926 1.00 73.50 557 ASP A N 1
ATOM 4493 C CA . ASP A 1 557 ? 23.088 9.518 -14.214 1.00 73.50 557 ASP A CA 1
ATOM 4494 C C . ASP A 1 557 ? 23.648 8.351 -15.034 1.00 73.50 557 ASP A C 1
ATOM 4496 O O . ASP A 1 557 ? 24.857 8.095 -15.084 1.00 73.50 557 ASP A O 1
ATOM 4500 N N . TYR A 1 558 ? 22.746 7.612 -15.674 1.00 83.19 558 TYR A N 1
ATOM 4501 C CA . TYR A 1 558 ? 23.125 6.483 -16.512 1.00 83.19 558 TYR A CA 1
ATOM 4502 C C . TYR A 1 558 ? 23.827 6.938 -17.796 1.00 83.19 558 TYR A C 1
ATOM 4504 O O . TYR A 1 558 ? 23.347 7.810 -18.520 1.00 83.19 558 TYR A O 1
ATOM 4512 N N . VAL A 1 559 ? 24.949 6.293 -18.108 1.00 91.19 559 VAL A N 1
ATOM 4513 C CA . VAL A 1 559 ? 25.700 6.477 -19.355 1.00 91.19 559 VAL A CA 1
ATOM 4514 C C . VAL A 1 559 ? 25.855 5.151 -20.091 1.00 91.19 559 VAL A C 1
ATOM 4516 O O . VAL A 1 559 ? 25.822 4.070 -19.494 1.00 91.19 559 VAL A O 1
ATOM 4519 N N . ILE A 1 560 ? 26.045 5.233 -21.405 1.00 94.75 560 ILE A N 1
ATOM 4520 C CA . ILE A 1 560 ? 26.256 4.084 -22.281 1.00 94.75 560 ILE A CA 1
ATOM 4521 C C . ILE A 1 560 ? 27.749 3.959 -22.577 1.00 94.75 560 ILE A C 1
ATOM 4523 O O . ILE A 1 560 ? 28.384 4.886 -23.080 1.00 94.75 560 ILE A O 1
ATOM 4527 N N . TYR A 1 561 ? 28.292 2.779 -22.312 1.00 95.50 561 TYR A N 1
ATOM 4528 C CA . TYR A 1 561 ? 29.623 2.335 -22.699 1.00 95.50 561 TYR A CA 1
ATOM 4529 C C . TYR A 1 561 ? 29.502 1.501 -23.977 1.00 95.50 561 TYR A C 1
ATOM 4531 O O . TYR A 1 561 ? 29.101 0.337 -23.893 1.00 95.50 561 TYR A O 1
ATOM 4539 N N . PRO A 1 562 ? 29.784 2.073 -25.158 1.00 96.62 562 PRO A N 1
ATOM 4540 C CA . PRO A 1 562 ? 29.701 1.334 -26.403 1.00 96.62 562 PRO A CA 1
ATOM 4541 C C . PRO A 1 562 ? 30.946 0.469 -26.616 1.00 96.62 562 PRO A C 1
ATOM 4543 O O . PRO A 1 562 ? 32.069 0.876 -26.301 1.00 96.62 562 PRO A O 1
ATOM 4546 N N . GLU A 1 563 ? 30.736 -0.710 -27.191 1.00 96.06 563 GLU A N 1
ATOM 4547 C CA . GLU A 1 563 ? 31.781 -1.674 -27.518 1.00 96.06 563 GLU A CA 1
ATOM 4548 C C . GLU A 1 563 ? 31.675 -2.085 -28.987 1.00 96.06 563 GLU A C 1
ATOM 4550 O O . GLU A 1 563 ? 30.588 -2.231 -29.545 1.00 96.06 563 GLU A O 1
ATOM 4555 N N . GLY A 1 564 ? 32.818 -2.282 -29.627 1.00 96.62 564 GLY A N 1
ATOM 4556 C CA . GLY A 1 564 ? 32.911 -2.624 -31.037 1.00 96.62 564 GLY A CA 1
ATOM 4557 C C . GLY A 1 564 ? 34.133 -3.491 -31.248 1.00 96.62 564 GLY A C 1
ATOM 4558 O O . GLY A 1 564 ? 35.189 -3.232 -30.672 1.00 96.62 564 GLY A O 1
ATOM 4559 N N . LYS A 1 565 ? 34.000 -4.537 -32.054 1.00 96.81 565 LYS A N 1
ATOM 4560 C CA . LYS A 1 565 ? 35.086 -5.476 -32.343 1.00 96.81 565 LYS A CA 1
ATOM 4561 C C . LYS A 1 565 ? 35.123 -5.813 -33.821 1.00 96.81 565 LYS A C 1
ATOM 4563 O O . LYS A 1 565 ? 34.082 -5.869 -34.470 1.00 96.81 565 LYS A O 1
ATOM 4568 N N . ILE A 1 566 ? 36.321 -6.105 -34.313 1.00 97.62 566 ILE A N 1
ATOM 4569 C CA . ILE A 1 566 ? 36.548 -6.641 -35.655 1.00 97.62 566 ILE A CA 1
ATOM 4570 C C . ILE A 1 566 ? 36.951 -8.112 -35.580 1.00 97.62 566 ILE A C 1
ATOM 4572 O O . ILE A 1 566 ? 37.604 -8.547 -34.626 1.00 97.62 566 ILE A O 1
ATOM 4576 N N . MET A 1 567 ? 36.568 -8.878 -36.595 1.00 96.06 567 MET A N 1
ATOM 4577 C CA . MET A 1 567 ? 36.903 -10.280 -36.800 1.00 96.06 567 MET A CA 1
ATOM 4578 C C . MET A 1 567 ? 37.409 -10.461 -38.230 1.00 96.06 567 MET A C 1
ATOM 4580 O O . MET A 1 567 ? 36.641 -10.427 -39.185 1.00 96.06 567 MET A O 1
ATOM 4584 N N . LEU A 1 568 ? 38.715 -10.659 -38.373 1.00 96.19 568 LEU A N 1
ATOM 4585 C CA . LEU A 1 568 ? 39.352 -10.956 -39.653 1.00 96.19 568 LEU A CA 1
ATOM 4586 C C . LEU A 1 568 ? 39.588 -12.460 -39.762 1.00 96.19 568 LEU A C 1
ATOM 4588 O O . LEU A 1 568 ? 40.012 -13.091 -38.789 1.00 96.19 568 LEU A O 1
ATOM 4592 N N . THR A 1 569 ? 39.307 -13.029 -40.933 1.00 94.06 569 THR A N 1
ATOM 4593 C CA . THR A 1 569 ? 39.348 -14.477 -41.158 1.00 94.06 569 THR A CA 1
ATOM 4594 C C . THR A 1 569 ? 40.203 -14.851 -42.359 1.00 94.06 569 THR A C 1
ATOM 4596 O O . THR A 1 569 ? 40.099 -14.211 -43.401 1.00 94.06 569 THR A O 1
ATOM 4599 N N . TRP A 1 570 ? 40.966 -15.934 -42.225 1.00 94.00 570 TRP A N 1
ATOM 4600 C CA . TRP A 1 570 ? 41.826 -16.501 -43.266 1.00 94.00 570 TRP A CA 1
ATOM 4601 C C . TRP A 1 570 ? 41.629 -18.006 -43.381 1.00 94.00 570 TRP A C 1
ATOM 4603 O O . TRP A 1 570 ? 41.321 -18.681 -42.390 1.00 94.00 570 TRP A O 1
ATOM 4613 N N . GLU A 1 571 ? 41.880 -18.543 -44.569 1.00 91.12 571 GLU A N 1
ATOM 4614 C CA . GLU A 1 571 ? 41.903 -19.988 -44.775 1.00 91.12 571 GLU A CA 1
ATOM 4615 C C . GLU A 1 571 ? 43.134 -20.607 -44.092 1.00 91.12 571 GLU A C 1
ATOM 4617 O O . GLU A 1 571 ? 44.176 -19.972 -43.903 1.00 91.12 571 GLU A O 1
ATOM 4622 N N . LEU A 1 572 ? 43.025 -21.868 -43.663 1.00 87.69 572 LEU A N 1
ATOM 4623 C CA . LEU A 1 572 ? 44.108 -22.524 -42.916 1.00 87.69 572 LEU A CA 1
ATOM 4624 C C . LEU A 1 572 ? 45.391 -22.698 -43.727 1.00 87.69 572 LEU A C 1
ATOM 4626 O O . LEU A 1 572 ? 46.471 -22.721 -43.139 1.00 87.69 572 LEU A O 1
ATOM 4630 N N . ASP A 1 573 ? 45.275 -22.897 -45.037 1.00 87.38 573 ASP A N 1
ATOM 4631 C CA . ASP A 1 573 ? 46.408 -23.145 -45.927 1.00 87.38 573 ASP A CA 1
ATOM 4632 C C . ASP A 1 573 ? 47.196 -21.873 -46.271 1.00 87.38 573 ASP A C 1
ATOM 4634 O O . ASP A 1 573 ? 48.341 -21.984 -46.704 1.00 87.38 573 ASP A O 1
ATOM 4638 N N . GLU A 1 574 ? 46.650 -20.690 -45.979 1.00 88.56 574 GLU A N 1
ATOM 4639 C CA . GLU A 1 574 ? 47.356 -19.403 -46.068 1.00 88.56 574 GLU A CA 1
ATOM 4640 C C . GLU A 1 574 ? 48.384 -19.222 -44.929 1.00 88.56 574 GLU A C 1
ATOM 4642 O O . GLU A 1 574 ? 49.353 -18.463 -45.046 1.00 88.56 574 GLU A O 1
ATOM 4647 N N . TRP A 1 575 ? 48.212 -19.956 -43.821 1.00 89.94 575 TRP A N 1
ATOM 4648 C CA . TRP A 1 575 ? 49.068 -19.882 -42.637 1.00 89.94 575 TRP A CA 1
ATOM 4649 C C . TRP A 1 575 ? 50.027 -21.078 -42.544 1.00 89.94 575 TRP A C 1
ATOM 4651 O O . TRP A 1 575 ? 49.628 -22.235 -42.425 1.00 89.94 575 TRP A O 1
ATOM 4661 N N . LEU A 1 576 ? 51.333 -20.802 -42.478 1.00 88.62 576 LEU A N 1
ATOM 4662 C CA . LEU A 1 576 ? 52.384 -21.821 -42.329 1.00 88.62 576 LEU A CA 1
ATOM 4663 C C . LEU A 1 576 ? 52.367 -22.484 -40.943 1.00 88.62 576 LEU A C 1
ATOM 4665 O O . LEU A 1 576 ? 52.743 -23.650 -40.790 1.00 88.62 576 LEU A O 1
ATOM 4669 N N . LYS A 1 577 ? 51.989 -21.721 -39.913 1.00 88.12 577 LYS A N 1
ATOM 4670 C CA . LYS A 1 577 ? 51.784 -22.192 -38.537 1.00 88.12 577 LYS A CA 1
ATOM 4671 C C . LYS A 1 577 ? 50.912 -21.189 -37.779 1.00 88.12 577 LYS A C 1
ATOM 4673 O O . LYS A 1 577 ? 51.078 -19.983 -37.939 1.00 88.12 577 LYS A O 1
ATOM 4678 N N . LEU A 1 578 ? 50.048 -21.684 -36.896 1.00 83.62 578 LEU A N 1
ATOM 4679 C CA . LEU A 1 578 ? 49.244 -20.831 -36.022 1.00 83.62 578 LEU A CA 1
ATOM 4680 C C . LEU A 1 578 ? 50.104 -20.297 -34.856 1.00 83.62 578 LEU A C 1
ATOM 4682 O O . LEU A 1 578 ? 50.693 -21.112 -34.134 1.00 83.62 578 LEU A O 1
ATOM 4686 N N . PRO A 1 579 ? 50.200 -18.970 -34.653 1.00 84.00 579 PRO A N 1
ATOM 4687 C CA . PRO A 1 579 ? 50.852 -18.398 -33.476 1.00 84.00 579 PRO A CA 1
ATOM 4688 C C . PRO A 1 579 ? 50.129 -18.738 -32.161 1.00 84.00 579 PRO A C 1
ATOM 4690 O O . PRO A 1 579 ? 49.022 -19.276 -32.143 1.00 84.00 579 PRO A O 1
ATOM 4693 N N . ASN A 1 580 ? 50.764 -18.425 -31.025 1.00 86.75 580 ASN A N 1
ATOM 4694 C CA . ASN A 1 580 ? 50.082 -18.494 -29.731 1.00 86.75 580 ASN A CA 1
ATOM 4695 C C . ASN A 1 580 ? 48.907 -17.502 -29.717 1.00 86.75 580 ASN A C 1
ATOM 4697 O O . ASN A 1 580 ? 49.007 -16.427 -30.296 1.00 86.75 580 ASN A O 1
ATOM 4701 N N . VAL A 1 581 ? 47.827 -17.821 -29.001 1.00 84.62 581 VAL A N 1
ATOM 4702 C CA . VAL A 1 581 ? 46.673 -16.923 -28.848 1.00 84.62 581 VAL A CA 1
ATOM 4703 C C . VAL A 1 581 ? 47.080 -15.533 -28.350 1.00 84.62 581 VAL A C 1
ATOM 4705 O O . VAL A 1 581 ? 46.524 -14.536 -28.809 1.00 84.62 581 VAL A O 1
ATOM 4708 N N . SER A 1 582 ? 48.089 -15.452 -27.472 1.00 83.38 582 SER A N 1
ATOM 4709 C CA . SER A 1 582 ? 48.622 -14.183 -26.959 1.00 83.38 582 SER A CA 1
ATOM 4710 C C . SER A 1 582 ? 49.278 -13.301 -28.023 1.00 83.38 582 SER A C 1
ATOM 4712 O O . SER A 1 582 ? 49.404 -12.101 -27.803 1.00 83.38 582 SER A O 1
ATOM 4714 N N . GLU A 1 583 ? 49.681 -13.865 -29.165 1.00 91.19 583 GLU A N 1
ATOM 4715 C CA . GLU A 1 583 ? 50.243 -13.102 -30.287 1.00 91.19 583 GLU A CA 1
ATOM 4716 C C . GLU A 1 583 ? 49.214 -12.127 -30.872 1.00 91.19 583 GLU A C 1
ATOM 4718 O O . GLU A 1 583 ? 49.581 -11.114 -31.454 1.00 91.19 583 GLU A O 1
ATOM 4723 N N . GLY A 1 584 ? 47.918 -12.386 -30.657 1.00 92.94 584 GLY A N 1
ATOM 4724 C CA . GLY A 1 584 ? 46.848 -11.475 -31.054 1.00 92.94 584 GLY A CA 1
ATOM 4725 C C . GLY A 1 584 ? 46.987 -10.075 -30.456 1.00 92.94 584 GLY A C 1
ATOM 4726 O O . GLY A 1 584 ? 46.566 -9.121 -31.103 1.00 92.94 584 GLY A O 1
ATOM 4727 N N . ARG A 1 585 ? 47.618 -9.955 -29.280 1.00 95.62 585 ARG A N 1
ATOM 4728 C CA . ARG A 1 585 ? 47.936 -8.671 -28.640 1.00 95.62 585 ARG A CA 1
ATOM 4729 C C . ARG A 1 585 ? 49.023 -7.924 -29.402 1.00 95.62 585 ARG A C 1
ATOM 4731 O O . ARG A 1 585 ? 48.826 -6.787 -29.780 1.00 95.62 585 ARG A O 1
ATOM 4738 N N . LEU A 1 586 ? 50.112 -8.614 -29.748 1.00 95.62 586 LEU A N 1
ATOM 4739 C CA . LEU A 1 586 ? 51.212 -8.029 -30.523 1.00 95.62 586 LEU A CA 1
ATOM 4740 C C . LEU A 1 586 ? 50.774 -7.605 -31.933 1.00 95.62 586 LEU A C 1
ATOM 4742 O O . LEU A 1 586 ? 51.307 -6.648 -32.483 1.00 95.62 586 LEU A O 1
ATOM 4746 N N . ILE A 1 587 ? 49.796 -8.307 -32.514 1.00 95.81 587 ILE A N 1
ATOM 4747 C CA . ILE A 1 587 ? 49.156 -7.896 -33.769 1.00 95.81 587 ILE A CA 1
ATOM 4748 C C . ILE A 1 587 ? 48.374 -6.585 -33.577 1.00 95.81 587 ILE A C 1
ATOM 4750 O O . ILE A 1 587 ? 48.452 -5.709 -34.436 1.00 95.81 587 ILE A O 1
ATOM 4754 N N . ALA A 1 588 ? 47.646 -6.427 -32.466 1.00 96.88 588 ALA A N 1
ATOM 4755 C CA . ALA A 1 588 ? 46.947 -5.182 -32.143 1.00 96.88 588 ALA A CA 1
ATOM 4756 C C . ALA A 1 588 ? 47.931 -4.016 -31.925 1.00 96.88 588 ALA A C 1
ATOM 4758 O O . ALA A 1 588 ? 47.734 -2.957 -32.520 1.00 96.88 588 ALA A O 1
ATOM 4759 N N . ASP A 1 589 ? 49.024 -4.234 -31.181 1.00 95.94 589 ASP A N 1
ATOM 4760 C CA . ASP A 1 589 ? 50.110 -3.253 -31.001 1.00 95.94 589 ASP A CA 1
ATOM 4761 C C . ASP A 1 589 ? 50.674 -2.817 -32.362 1.00 95.94 589 ASP A C 1
ATOM 4763 O O . ASP A 1 589 ? 50.819 -1.629 -32.647 1.00 95.94 589 ASP A O 1
ATOM 4767 N N . TYR A 1 590 ? 50.941 -3.782 -33.249 1.00 96.25 590 TYR A N 1
ATOM 4768 C CA . TYR A 1 590 ? 51.440 -3.502 -34.593 1.00 96.25 590 TYR A CA 1
ATOM 4769 C C . TYR A 1 590 ? 50.439 -2.667 -35.404 1.00 96.25 590 TYR A C 1
ATOM 4771 O O . TYR A 1 590 ? 50.805 -1.672 -36.026 1.00 96.25 590 TYR A O 1
ATOM 4779 N N . LEU A 1 591 ? 49.151 -3.008 -35.376 1.00 95.88 591 LEU A N 1
ATOM 4780 C CA . LEU A 1 591 ? 48.126 -2.205 -36.047 1.00 95.88 591 LEU A CA 1
ATOM 4781 C C . LEU A 1 591 ? 48.077 -0.771 -35.499 1.00 95.88 591 LEU A C 1
ATOM 4783 O O . LEU A 1 591 ? 48.018 0.169 -36.290 1.00 95.88 591 LEU A O 1
ATOM 4787 N N . ASN A 1 592 ? 48.182 -0.597 -34.180 1.00 95.50 592 ASN A N 1
ATOM 4788 C CA . ASN A 1 592 ? 48.235 0.713 -33.526 1.00 95.50 592 ASN A CA 1
ATOM 4789 C C . ASN A 1 592 ? 49.462 1.547 -33.937 1.00 95.50 592 ASN A C 1
ATOM 4791 O O . ASN A 1 592 ? 49.385 2.775 -33.938 1.00 95.50 592 ASN A O 1
ATOM 4795 N N . GLU A 1 593 ? 50.584 0.916 -34.299 1.00 95.00 593 GLU A N 1
ATOM 4796 C CA . GLU A 1 593 ? 51.800 1.606 -34.753 1.00 95.00 593 GLU A CA 1
ATOM 4797 C C . GLU A 1 593 ? 51.782 1.980 -36.243 1.00 95.00 593 GLU A C 1
ATOM 4799 O O . GLU A 1 593 ? 52.384 2.988 -36.627 1.00 95.00 593 GLU A O 1
ATOM 4804 N N . TYR A 1 594 ? 51.125 1.182 -37.091 1.00 93.94 594 TYR A N 1
ATOM 4805 C CA . TYR A 1 594 ? 51.265 1.286 -38.552 1.00 93.94 594 TYR A CA 1
ATOM 4806 C C . TYR A 1 594 ? 49.996 1.719 -39.295 1.00 93.94 594 TYR A C 1
ATOM 4808 O O . TYR A 1 594 ? 50.091 2.166 -40.443 1.00 93.94 594 TYR A O 1
ATOM 4816 N N . TYR A 1 595 ? 48.814 1.640 -38.680 1.00 92.56 595 TYR A N 1
ATOM 4817 C CA . TYR A 1 595 ? 47.580 2.097 -39.313 1.00 92.56 595 TYR A CA 1
ATOM 4818 C C . TYR A 1 595 ? 47.426 3.624 -39.219 1.00 92.56 595 TYR A C 1
ATOM 4820 O O . TYR A 1 595 ? 47.311 4.205 -38.140 1.00 92.56 595 TYR A O 1
ATOM 4828 N N . TYR A 1 596 ? 47.393 4.289 -40.377 1.00 87.69 596 TYR A N 1
ATOM 4829 C CA . TYR A 1 596 ? 47.076 5.713 -40.474 1.00 87.69 596 TYR A CA 1
ATOM 4830 C C . TYR A 1 596 ? 45.570 5.904 -40.670 1.00 87.69 596 TYR A C 1
ATOM 4832 O O . TYR A 1 596 ? 45.046 5.652 -41.760 1.00 87.69 596 TYR A O 1
ATOM 4840 N N . ASN A 1 597 ? 44.889 6.391 -39.632 1.00 81.50 597 ASN A N 1
ATOM 4841 C CA . ASN A 1 597 ? 43.466 6.695 -39.686 1.00 81.50 597 ASN A CA 1
ATOM 4842 C C . ASN A 1 597 ? 43.253 7.995 -40.482 1.00 81.50 597 ASN A C 1
ATOM 4844 O O . ASN A 1 597 ? 43.704 9.069 -40.071 1.00 81.50 597 ASN A O 1
ATOM 4848 N N . GLN A 1 598 ? 42.591 7.899 -41.639 1.00 80.75 598 GLN A N 1
ATOM 4849 C CA . GLN A 1 598 ? 42.387 9.050 -42.527 1.00 80.75 598 GLN A CA 1
ATOM 4850 C C . GLN A 1 598 ? 41.396 10.065 -41.956 1.00 80.75 598 GLN A C 1
ATOM 4852 O O . GLN A 1 598 ? 41.626 11.265 -42.105 1.00 80.75 598 GLN A O 1
ATOM 4857 N N . ASP A 1 599 ? 40.356 9.601 -41.265 1.00 75.06 599 ASP A N 1
ATOM 4858 C CA . ASP A 1 599 ? 39.335 10.467 -40.670 1.00 75.06 599 ASP A CA 1
ATOM 4859 C C . ASP A 1 599 ? 39.898 11.279 -39.500 1.00 75.06 599 ASP A C 1
ATOM 4861 O O . ASP A 1 599 ? 39.568 12.452 -39.327 1.00 75.06 599 ASP A O 1
ATOM 4865 N N . MET A 1 600 ? 40.812 10.684 -38.728 1.00 75.12 600 MET A N 1
ATOM 4866 C CA . MET A 1 600 ? 41.508 11.364 -37.630 1.00 75.12 600 MET A CA 1
ATOM 4867 C C . MET A 1 600 ? 42.785 12.092 -38.075 1.00 75.12 600 MET A C 1
ATOM 4869 O O . MET A 1 600 ? 43.340 12.891 -37.319 1.00 75.12 600 MET A O 1
ATOM 4873 N N . GLY A 1 601 ? 43.280 11.821 -39.285 1.00 82.62 601 GLY A N 1
ATOM 4874 C CA . GLY A 1 601 ? 44.500 12.415 -39.831 1.00 82.62 601 GLY A CA 1
ATOM 4875 C C . GLY A 1 601 ? 45.786 12.044 -39.078 1.00 82.62 601 GLY A C 1
ATOM 4876 O O . GLY A 1 601 ? 46.780 12.774 -39.175 1.00 82.62 601 GLY A O 1
ATOM 4877 N N . ALA A 1 602 ? 45.795 10.935 -38.334 1.00 84.50 602 ALA A N 1
ATOM 4878 C CA . ALA A 1 602 ? 46.908 10.516 -37.484 1.00 84.50 602 ALA A CA 1
ATOM 4879 C C . ALA A 1 602 ? 46.967 8.989 -37.300 1.00 84.50 602 ALA A C 1
ATOM 4881 O O . ALA A 1 602 ? 45.995 8.276 -37.538 1.00 84.50 602 ALA A O 1
ATOM 4882 N N . ILE A 1 603 ? 48.120 8.502 -36.835 1.00 87.31 603 ILE A N 1
ATOM 4883 C CA . ILE A 1 603 ? 48.238 7.167 -36.237 1.00 87.31 603 ILE A CA 1
ATOM 4884 C C . ILE A 1 603 ? 47.694 7.270 -34.810 1.00 87.31 603 ILE A C 1
ATOM 4886 O O . ILE A 1 603 ? 48.114 8.151 -34.053 1.00 87.31 603 ILE A O 1
ATOM 4890 N N . VAL A 1 604 ? 46.742 6.406 -34.470 1.00 85.31 604 VAL A N 1
ATOM 4891 C CA . VAL A 1 604 ? 46.040 6.392 -33.180 1.00 85.31 604 VAL A CA 1
ATOM 4892 C C . VAL A 1 604 ? 45.992 4.963 -32.636 1.00 85.31 604 VAL A C 1
ATOM 4894 O O . VAL A 1 604 ? 45.956 4.029 -33.439 1.00 85.31 604 VAL A O 1
ATOM 4897 N N . PRO A 1 605 ? 45.969 4.769 -31.303 1.00 91.56 605 PRO A N 1
ATOM 4898 C CA . PRO A 1 605 ? 45.856 3.442 -30.706 1.00 91.56 605 PRO A CA 1
ATOM 4899 C C . PRO A 1 605 ? 44.407 2.943 -30.815 1.00 91.56 605 PRO A C 1
ATOM 4901 O O . PRO A 1 605 ? 43.634 2.991 -29.861 1.00 91.56 605 PRO A O 1
ATOM 4904 N N . LEU A 1 606 ? 44.028 2.546 -32.031 1.00 93.31 606 LEU A N 1
ATOM 4905 C CA . LEU A 1 606 ? 42.673 2.180 -32.432 1.00 93.31 606 LEU A CA 1
ATOM 4906 C C . LEU A 1 606 ? 42.188 0.865 -31.814 1.00 93.31 606 LEU A C 1
ATOM 4908 O O . LEU A 1 606 ? 40.984 0.672 -31.694 1.00 93.31 606 LEU A O 1
ATOM 4912 N N . PHE A 1 607 ? 43.088 -0.036 -31.437 1.00 96.25 607 PHE A N 1
ATOM 4913 C CA . PHE A 1 607 ? 42.770 -1.356 -30.899 1.00 96.25 607 PHE A CA 1
ATOM 4914 C C . PHE A 1 607 ? 43.147 -1.466 -29.421 1.00 96.25 607 PHE A C 1
ATOM 4916 O O . PHE A 1 607 ? 44.211 -1.007 -29.004 1.00 96.25 607 PHE A O 1
ATOM 4923 N N . GLU A 1 608 ? 42.288 -2.116 -28.636 1.00 95.88 608 GLU A N 1
ATOM 4924 C CA . GLU A 1 608 ? 42.572 -2.474 -27.243 1.00 95.88 608 GLU A CA 1
ATOM 4925 C C . GLU A 1 608 ? 43.486 -3.706 -27.198 1.00 95.88 608 GLU A C 1
ATOM 4927 O O . GLU A 1 608 ? 43.038 -4.850 -27.289 1.00 95.88 608 GLU A O 1
ATOM 4932 N N . GLU A 1 609 ? 44.787 -3.467 -27.047 1.00 94.06 609 GLU A N 1
ATOM 4933 C CA . GLU A 1 609 ? 45.868 -4.459 -27.156 1.00 94.06 609 GLU A CA 1
ATOM 4934 C C . GLU A 1 609 ? 45.611 -5.729 -26.332 1.00 94.06 609 GLU A C 1
ATOM 4936 O O . GLU A 1 609 ? 45.726 -6.854 -26.823 1.00 94.06 609 GLU A O 1
ATOM 4941 N N . ASP A 1 610 ? 45.155 -5.571 -25.088 1.00 93.81 610 ASP A N 1
ATOM 4942 C CA . ASP A 1 610 ? 44.880 -6.681 -24.170 1.00 93.81 610 ASP A CA 1
ATOM 4943 C C . ASP A 1 610 ? 43.697 -7.575 -24.585 1.00 93.81 610 ASP A C 1
ATOM 4945 O O . ASP A 1 610 ? 43.562 -8.695 -24.061 1.00 93.81 610 ASP A O 1
ATOM 4949 N N . LYS A 1 611 ? 42.864 -7.099 -25.517 1.00 94.31 611 LYS A N 1
ATOM 4950 C CA . LYS A 1 611 ? 41.686 -7.783 -26.070 1.00 94.31 611 LYS A CA 1
ATOM 4951 C C . LYS A 1 611 ? 41.959 -8.463 -27.416 1.00 94.31 611 LYS A C 1
ATOM 4953 O O . LYS A 1 611 ? 41.089 -9.180 -27.913 1.00 94.31 611 LYS A O 1
ATOM 4958 N N . GLY A 1 612 ? 43.162 -8.308 -27.971 1.00 95.56 612 GLY A N 1
ATOM 4959 C CA . GLY A 1 612 ? 43.591 -8.980 -29.194 1.00 95.56 612 GLY A CA 1
ATOM 4960 C C . GLY A 1 612 ? 43.798 -10.486 -29.004 1.00 95.56 612 GLY A C 1
ATOM 4961 O O . GLY A 1 612 ? 44.486 -10.929 -28.079 1.00 95.56 612 GLY A O 1
ATOM 4962 N N . ALA A 1 613 ? 43.230 -11.297 -29.899 1.00 95.31 613 ALA A N 1
ATOM 4963 C CA . ALA A 1 613 ? 43.401 -12.750 -29.898 1.00 95.31 613 ALA A CA 1
ATOM 4964 C C . ALA A 1 613 ? 43.418 -13.321 -31.320 1.00 95.31 613 ALA A C 1
ATOM 4966 O O . ALA A 1 613 ? 42.572 -12.970 -32.139 1.00 95.31 613 ALA A O 1
ATOM 4967 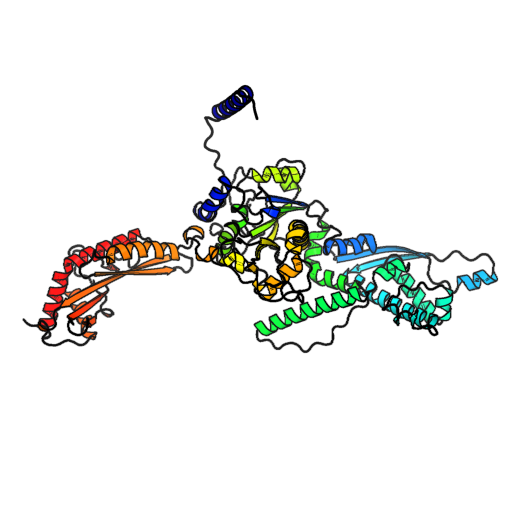N N . ILE A 1 614 ? 44.334 -14.258 -31.582 1.00 94.56 614 ILE A N 1
ATOM 4968 C CA . ILE A 1 614 ? 44.386 -15.035 -32.829 1.00 94.56 614 ILE A CA 1
ATOM 4969 C C . ILE A 1 614 ? 44.242 -16.527 -32.542 1.00 94.56 614 ILE A C 1
ATOM 4971 O O . ILE A 1 614 ? 44.898 -17.063 -31.652 1.00 94.56 614 ILE A O 1
ATOM 4975 N N . TYR A 1 615 ? 43.357 -17.217 -33.252 1.00 93.38 615 TYR A N 1
ATOM 4976 C CA . TYR A 1 615 ? 43.097 -18.632 -32.998 1.00 93.38 615 TYR A CA 1
ATOM 4977 C C . TYR A 1 615 ? 42.460 -19.321 -34.203 1.00 93.38 615 TYR A C 1
ATOM 4979 O O . TYR A 1 615 ? 41.953 -18.680 -35.117 1.00 93.38 615 TYR A O 1
ATOM 4987 N N . LYS A 1 616 ? 42.471 -20.655 -34.186 1.00 91.25 616 LYS A N 1
ATOM 4988 C CA . LYS A 1 616 ? 41.710 -21.480 -35.125 1.00 91.25 616 LYS A CA 1
ATOM 4989 C C . LYS A 1 616 ? 40.270 -21.610 -34.624 1.00 91.25 616 LYS A C 1
ATOM 4991 O O . LYS A 1 616 ? 40.065 -22.081 -33.504 1.00 91.25 616 LYS A O 1
ATOM 4996 N N . GLY A 1 617 ? 39.299 -21.208 -35.436 1.00 88.31 617 GLY A N 1
ATOM 4997 C CA . GLY A 1 617 ? 37.868 -21.249 -35.122 1.00 88.31 617 GLY A CA 1
ATOM 4998 C C . GLY A 1 617 ? 37.039 -21.859 -36.254 1.00 88.31 617 GLY A C 1
ATOM 4999 O O . GLY A 1 617 ? 37.562 -22.153 -37.321 1.00 88.31 617 GLY A O 1
ATOM 5000 N N . GLY A 1 618 ? 35.742 -22.052 -36.018 1.00 84.00 618 GLY A N 1
ATOM 5001 C CA . GLY A 1 618 ? 34.799 -22.601 -37.000 1.00 84.00 618 GLY A CA 1
ATOM 5002 C C . GLY A 1 618 ? 34.417 -24.075 -36.771 1.00 84.00 618 GLY A C 1
ATOM 5003 O O . GLY A 1 618 ? 34.986 -24.736 -35.897 1.00 84.00 618 GLY A O 1
ATOM 5004 N N . PRO A 1 619 ? 33.409 -24.586 -37.505 1.00 83.12 619 PRO A N 1
ATOM 5005 C CA . PRO A 1 619 ? 32.962 -25.978 -37.424 1.00 83.12 619 PRO A CA 1
ATOM 5006 C C . PRO A 1 619 ? 34.040 -26.974 -37.870 1.00 83.12 619 PRO A C 1
ATOM 5008 O O . PRO A 1 619 ? 34.842 -26.677 -38.750 1.00 83.12 619 PRO A O 1
ATOM 5011 N N . GLU A 1 620 ? 34.021 -28.183 -37.303 1.00 81.81 620 GLU A N 1
ATOM 5012 C CA . GLU A 1 620 ? 34.943 -29.262 -37.679 1.00 81.81 620 GLU A CA 1
ATOM 5013 C C . GLU A 1 620 ? 34.854 -29.568 -39.188 1.00 81.81 620 GLU A C 1
ATOM 5015 O O . GLU A 1 620 ? 33.785 -29.911 -39.697 1.00 81.81 620 GLU A O 1
ATOM 5020 N N . GLY A 1 621 ? 35.978 -29.446 -39.903 1.00 79.19 621 GLY A N 1
ATOM 5021 C CA . GLY A 1 621 ? 36.071 -29.646 -41.351 1.00 79.19 621 GLY A CA 1
ATOM 5022 C C . GLY A 1 621 ? 35.948 -28.371 -42.195 1.00 79.19 621 GLY A C 1
ATOM 5023 O O . GLY A 1 621 ? 36.085 -28.456 -43.414 1.00 79.19 621 GLY A O 1
ATOM 5024 N N . SER A 1 622 ? 35.706 -27.214 -41.578 1.00 86.19 622 SER A N 1
ATOM 5025 C CA . SER A 1 622 ? 35.679 -25.893 -42.225 1.00 86.19 622 SER A CA 1
ATOM 5026 C C . SER A 1 622 ? 36.310 -24.830 -41.323 1.00 86.19 622 SER A C 1
ATOM 5028 O O . SER A 1 622 ? 35.790 -23.722 -41.183 1.00 86.19 622 SER A O 1
ATOM 5030 N N . GLU A 1 623 ? 37.356 -25.210 -40.596 1.00 91.50 623 GLU A N 1
ATOM 5031 C CA . GLU A 1 623 ? 38.004 -24.293 -39.673 1.00 91.50 623 GLU A CA 1
ATOM 5032 C C . GLU A 1 623 ? 38.829 -23.234 -40.414 1.00 91.50 623 GLU A C 1
ATOM 5034 O O . GLU A 1 623 ? 39.459 -23.526 -41.425 1.00 91.50 623 GLU A O 1
ATOM 5039 N N . VAL A 1 624 ? 38.877 -22.034 -39.845 1.00 93.19 624 VAL A N 1
ATOM 5040 C CA . VAL A 1 624 ? 39.589 -20.853 -40.351 1.00 93.19 624 VAL A CA 1
ATOM 5041 C C . VAL A 1 624 ? 40.483 -20.273 -39.256 1.00 93.19 624 VAL A C 1
ATOM 5043 O O . VAL A 1 624 ? 40.303 -20.567 -38.066 1.00 93.19 624 VAL A O 1
ATOM 5046 N N . ILE A 1 625 ? 41.452 -19.440 -39.630 1.00 93.25 625 ILE A N 1
ATOM 5047 C CA . ILE A 1 625 ? 42.176 -18.600 -38.671 1.00 93.25 625 ILE A CA 1
ATOM 5048 C C . ILE A 1 625 ? 41.386 -17.316 -38.464 1.00 93.25 625 ILE A C 1
ATOM 5050 O O . ILE A 1 625 ? 41.006 -16.668 -39.430 1.00 93.25 625 ILE A O 1
ATOM 5054 N N . ILE A 1 626 ? 41.144 -16.955 -37.206 1.00 94.62 626 ILE A N 1
ATOM 5055 C CA . ILE A 1 626 ? 40.411 -15.753 -36.815 1.00 94.62 626 ILE A CA 1
ATOM 5056 C C . ILE A 1 626 ? 41.331 -14.894 -35.958 1.00 94.62 626 ILE A C 1
ATOM 5058 O O . ILE A 1 626 ? 41.789 -15.346 -34.904 1.00 94.62 626 ILE A O 1
ATOM 5062 N N . TRP A 1 627 ? 41.559 -13.652 -36.376 1.00 96.38 627 TRP A N 1
ATOM 5063 C CA . TRP A 1 627 ? 42.041 -12.603 -35.482 1.00 96.38 627 TRP A CA 1
ATOM 5064 C C . TRP A 1 627 ? 40.862 -11.725 -35.085 1.00 96.38 627 TRP A C 1
ATOM 5066 O O . TRP A 1 627 ? 40.110 -11.257 -35.939 1.00 96.38 627 TRP A O 1
ATOM 5076 N N . ARG A 1 628 ? 40.692 -11.518 -33.780 1.00 95.62 628 ARG A N 1
ATOM 5077 C CA . ARG A 1 628 ? 39.682 -10.615 -33.235 1.00 95.62 628 ARG A CA 1
ATOM 5078 C C . ARG A 1 628 ? 40.320 -9.610 -32.293 1.00 95.62 628 ARG A C 1
ATOM 5080 O O . ARG A 1 628 ? 41.216 -9.977 -31.528 1.00 95.62 628 ARG A O 1
ATOM 5087 N N . CYS A 1 629 ? 39.799 -8.393 -32.290 1.00 97.56 629 CYS A N 1
ATOM 5088 C CA . CYS A 1 629 ? 40.163 -7.379 -31.311 1.00 97.56 629 CYS A CA 1
ATOM 5089 C C . CYS A 1 629 ? 39.022 -6.377 -31.127 1.00 97.56 629 CYS A C 1
ATOM 5091 O O . CYS A 1 629 ? 38.294 -6.081 -32.075 1.00 97.56 629 CYS A O 1
ATOM 5093 N N . GLU A 1 630 ? 38.877 -5.866 -29.907 1.00 97.38 630 GLU A N 1
ATOM 5094 C CA . GLU A 1 630 ? 38.005 -4.728 -29.611 1.00 97.38 630 GLU A CA 1
ATOM 5095 C C . GLU A 1 630 ? 38.686 -3.425 -30.059 1.00 97.38 630 GLU A C 1
ATOM 5097 O O . GLU A 1 630 ? 39.912 -3.281 -29.957 1.00 97.38 630 GLU A O 1
ATOM 5102 N N . PHE A 1 631 ? 37.893 -2.484 -30.563 1.00 96.12 631 PHE A N 1
ATOM 5103 C CA . PHE A 1 631 ? 38.332 -1.123 -30.829 1.00 96.12 631 PHE A CA 1
ATOM 5104 C C . PHE A 1 631 ? 38.443 -0.342 -29.520 1.00 96.12 631 PHE A C 1
ATOM 5106 O O . PHE A 1 631 ? 37.608 -0.469 -28.625 1.00 96.12 631 PHE A O 1
ATOM 5113 N N . ASN A 1 632 ? 39.431 0.539 -29.441 1.00 94.25 632 ASN A N 1
ATOM 5114 C CA . ASN A 1 632 ? 39.474 1.581 -28.436 1.00 94.25 632 ASN A CA 1
ATOM 5115 C C . ASN A 1 632 ? 38.402 2.622 -28.765 1.00 94.25 632 ASN A C 1
ATOM 5117 O O . ASN A 1 632 ? 38.553 3.424 -29.692 1.00 94.25 632 ASN A O 1
ATOM 5121 N N . THR A 1 633 ? 37.326 2.619 -27.981 1.00 92.56 633 THR A N 1
ATOM 5122 C CA . THR A 1 633 ? 36.134 3.450 -28.188 1.00 92.56 633 THR A CA 1
ATOM 5123 C C . THR A 1 633 ? 36.454 4.925 -28.429 1.00 92.56 633 THR A C 1
ATOM 5125 O O . THR A 1 633 ? 35.838 5.553 -29.286 1.00 92.56 633 THR A O 1
ATOM 5128 N N . ARG A 1 634 ? 37.471 5.478 -27.757 1.00 90.62 634 ARG A N 1
ATOM 5129 C CA . ARG A 1 634 ? 37.849 6.896 -27.895 1.00 90.62 634 ARG A CA 1
ATOM 5130 C C . ARG A 1 634 ? 38.325 7.274 -29.298 1.00 90.62 634 ARG A C 1
ATOM 5132 O O . ARG A 1 634 ? 38.235 8.442 -29.675 1.00 90.62 634 ARG A O 1
ATOM 5139 N N . PHE A 1 635 ? 38.859 6.310 -30.043 1.00 90.94 635 PHE A N 1
ATOM 5140 C CA . PHE A 1 635 ? 39.437 6.513 -31.372 1.00 90.94 635 PHE A CA 1
ATOM 5141 C C . PHE A 1 635 ? 38.543 5.991 -32.497 1.00 90.94 635 PHE A C 1
ATOM 5143 O O . PHE A 1 635 ? 38.930 6.046 -33.664 1.00 90.94 635 PHE A O 1
ATOM 5150 N N . VAL A 1 636 ? 37.333 5.531 -32.170 1.00 92.00 636 VAL A N 1
ATOM 5151 C CA . VAL A 1 636 ? 36.314 5.257 -33.181 1.00 92.00 636 VAL A CA 1
ATOM 5152 C C . VAL A 1 636 ? 35.847 6.591 -33.790 1.00 92.00 636 VAL A C 1
ATOM 5154 O O . VAL A 1 636 ? 35.549 7.534 -33.043 1.00 92.00 636 VAL A O 1
ATOM 5157 N N . PRO A 1 637 ? 35.799 6.716 -35.134 1.00 89.38 637 PRO A N 1
ATOM 5158 C CA . PRO A 1 637 ? 35.364 7.941 -35.796 1.00 89.38 637 PRO A CA 1
ATOM 5159 C C . PRO A 1 637 ? 34.003 8.428 -35.285 1.00 89.38 637 PRO A C 1
ATOM 5161 O O . PRO A 1 637 ? 33.065 7.653 -35.133 1.00 89.38 637 PRO A O 1
ATOM 5164 N N . GLY A 1 638 ? 33.887 9.731 -35.022 1.00 81.44 638 GLY A N 1
ATOM 5165 C CA . GLY A 1 638 ? 32.638 10.346 -34.560 1.00 81.44 638 GLY A CA 1
ATOM 5166 C C . GLY A 1 638 ? 32.437 10.409 -33.041 1.00 81.44 638 GLY A C 1
ATOM 5167 O O . GLY A 1 638 ? 31.480 11.049 -32.620 1.00 81.44 638 GLY A O 1
ATOM 5168 N N . LEU A 1 639 ? 33.329 9.833 -32.219 1.00 84.62 639 LEU A N 1
ATOM 5169 C CA . LEU A 1 639 ? 33.248 9.950 -30.750 1.00 84.62 639 LEU A CA 1
ATOM 5170 C C . LEU A 1 639 ? 34.127 11.036 -30.118 1.00 84.62 639 LEU A C 1
ATOM 5172 O O . LEU A 1 639 ? 34.047 11.250 -28.914 1.00 84.62 639 LEU A O 1
ATOM 5176 N N . GLU A 1 640 ? 34.956 11.740 -30.890 1.00 81.19 640 GLU A N 1
ATOM 5177 C CA . GLU A 1 640 ? 35.730 12.901 -30.406 1.00 81.19 640 GLU A CA 1
ATOM 5178 C C . GLU A 1 640 ? 36.494 12.653 -29.081 1.00 81.19 640 GLU A C 1
ATOM 5180 O O . GLU A 1 640 ? 36.560 13.523 -28.211 1.00 81.19 640 GLU A O 1
ATOM 5185 N N . ASN A 1 641 ? 37.095 11.465 -28.918 1.00 83.00 641 ASN A N 1
ATOM 5186 C CA . ASN A 1 641 ? 37.826 11.052 -27.710 1.00 83.00 641 ASN A CA 1
ATOM 5187 C C . ASN A 1 641 ? 36.952 10.865 -26.445 1.00 83.00 641 ASN A C 1
ATOM 5189 O O . ASN A 1 641 ? 37.475 10.828 -25.327 1.00 83.00 641 ASN A O 1
ATOM 5193 N N . GLN A 1 642 ? 35.636 10.701 -26.603 1.00 86.38 642 GLN A N 1
ATOM 5194 C CA . GLN A 1 642 ? 34.717 10.317 -25.529 1.00 86.38 642 GLN A CA 1
ATOM 5195 C C . GLN A 1 642 ? 34.616 8.785 -25.419 1.00 86.38 642 GLN A C 1
ATOM 5197 O O . GLN A 1 642 ? 34.408 8.114 -26.427 1.00 86.38 642 GLN A O 1
ATOM 5202 N N . PRO A 1 643 ? 34.771 8.200 -24.215 1.00 88.94 643 PRO A N 1
ATOM 5203 C CA . PRO A 1 643 ? 34.640 6.756 -24.011 1.00 88.94 643 PRO A CA 1
ATOM 5204 C C . PRO A 1 643 ? 33.189 6.295 -23.789 1.00 88.94 643 PRO A C 1
ATOM 5206 O O . PRO A 1 643 ? 32.953 5.095 -23.703 1.00 88.94 643 PRO A O 1
ATOM 5209 N N . VAL A 1 644 ? 32.248 7.233 -23.645 1.00 93.38 644 VAL A N 1
ATOM 5210 C CA . VAL A 1 644 ? 30.833 6.986 -23.338 1.00 93.38 644 VAL A CA 1
ATOM 5211 C C . VAL A 1 644 ? 29.939 7.883 -24.187 1.00 93.38 644 VAL A C 1
ATOM 5213 O O . VAL A 1 644 ? 30.380 8.922 -24.684 1.00 93.38 644 VAL A O 1
ATOM 5216 N N . VAL A 1 645 ? 28.677 7.489 -24.322 1.00 93.00 645 VAL A N 1
ATOM 5217 C CA . VAL A 1 645 ? 27.600 8.269 -24.946 1.00 93.00 645 VAL A CA 1
ATOM 5218 C C . VAL A 1 645 ? 26.386 8.317 -24.012 1.00 93.00 645 VAL A C 1
ATOM 5220 O O . VAL A 1 645 ? 26.308 7.547 -23.056 1.00 93.00 645 VAL A O 1
ATOM 5223 N N . TYR A 1 646 ? 25.458 9.243 -24.251 1.00 89.88 646 TYR A N 1
ATOM 5224 C CA . TYR A 1 646 ? 24.377 9.560 -23.300 1.00 89.88 646 TYR A CA 1
ATOM 5225 C C . TYR A 1 646 ? 22.986 9.114 -23.760 1.00 89.88 646 TYR A C 1
ATOM 5227 O O . TYR A 1 646 ? 22.049 9.110 -22.972 1.00 89.88 646 TYR A O 1
ATOM 5235 N N . ASP A 1 647 ? 22.847 8.736 -25.027 1.00 86.88 647 ASP A N 1
ATOM 5236 C CA . ASP A 1 647 ? 21.589 8.304 -25.620 1.00 86.88 647 ASP A CA 1
ATOM 5237 C C . ASP A 1 647 ? 21.830 7.323 -26.781 1.00 86.88 647 ASP A C 1
ATOM 5239 O O . ASP A 1 647 ? 22.965 7.061 -27.207 1.00 86.88 647 ASP A O 1
ATOM 5243 N N . ALA A 1 648 ? 20.736 6.761 -27.294 1.00 88.38 648 ALA A N 1
ATOM 5244 C CA . ALA A 1 648 ? 20.771 5.823 -28.408 1.00 88.38 648 ALA A CA 1
ATOM 5245 C C . ALA A 1 648 ? 21.243 6.464 -29.725 1.00 88.38 648 ALA A C 1
ATOM 5247 O O . ALA A 1 648 ? 21.816 5.766 -30.559 1.00 88.38 648 ALA A O 1
ATOM 5248 N N . ASP A 1 649 ? 21.066 7.776 -29.912 1.00 91.94 649 ASP A N 1
ATOM 5249 C CA . ASP A 1 649 ? 21.571 8.495 -31.089 1.00 91.94 649 ASP A CA 1
ATOM 5250 C C . ASP A 1 649 ? 23.104 8.600 -31.061 1.00 91.94 649 ASP A C 1
ATOM 5252 O O . ASP A 1 649 ? 23.775 8.411 -32.081 1.00 91.94 649 ASP A O 1
ATOM 5256 N N . GLY A 1 650 ? 23.680 8.835 -29.883 1.00 93.44 650 GLY A N 1
ATOM 5257 C CA . GLY A 1 650 ? 25.111 8.757 -29.626 1.00 93.44 650 GLY A CA 1
ATOM 5258 C C . GLY A 1 650 ? 25.651 7.352 -29.885 1.00 93.44 650 GLY A C 1
ATOM 5259 O O . GLY A 1 650 ? 26.682 7.207 -30.546 1.00 93.44 650 GLY A O 1
ATOM 5260 N N . TYR A 1 651 ? 24.930 6.312 -29.457 1.00 96.44 651 TYR A N 1
ATOM 5261 C CA . TYR A 1 651 ? 25.305 4.927 -29.757 1.00 96.44 651 TYR A CA 1
ATOM 5262 C C . TYR A 1 651 ? 25.199 4.595 -31.255 1.00 96.44 651 TYR A C 1
ATOM 5264 O O . TYR A 1 651 ? 26.103 3.987 -31.826 1.00 96.44 651 TYR A O 1
ATOM 5272 N N . GLU A 1 652 ? 24.157 5.062 -31.942 1.00 96.00 652 GLU A N 1
ATOM 5273 C CA . GLU A 1 652 ? 24.019 4.947 -33.399 1.00 96.00 652 GLU A CA 1
ATOM 5274 C C . GLU A 1 652 ? 25.169 5.665 -34.126 1.00 96.00 652 GLU A C 1
ATOM 5276 O O . GLU A 1 652 ? 25.654 5.176 -35.148 1.00 96.00 652 GLU A O 1
ATOM 5281 N N . ASN A 1 653 ? 25.649 6.800 -33.609 1.00 95.00 653 ASN A N 1
ATOM 5282 C CA . ASN A 1 653 ? 26.820 7.485 -34.160 1.00 95.00 653 ASN A CA 1
ATOM 5283 C C . ASN A 1 653 ? 28.116 6.694 -33.946 1.00 95.00 653 ASN A C 1
ATOM 5285 O O . ASN A 1 653 ? 28.912 6.608 -34.881 1.00 95.00 653 ASN A O 1
ATOM 5289 N N . TYR A 1 654 ? 28.297 6.051 -32.788 1.00 96.38 654 TYR A N 1
ATOM 5290 C CA . TYR A 1 654 ? 29.393 5.097 -32.586 1.00 96.38 654 TYR A CA 1
ATOM 5291 C C . TYR A 1 654 ? 29.349 3.957 -33.612 1.00 96.38 654 TYR A C 1
ATOM 5293 O O . TYR A 1 654 ? 30.360 3.651 -34.242 1.00 96.38 654 TYR A O 1
ATOM 5301 N N . CYS A 1 655 ? 28.168 3.375 -33.842 1.00 97.12 655 CYS A N 1
ATOM 5302 C CA . CYS A 1 655 ? 27.986 2.281 -34.796 1.00 97.12 655 CYS A CA 1
ATOM 5303 C C . CYS A 1 655 ? 28.375 2.682 -36.231 1.00 97.12 655 CYS A C 1
ATOM 5305 O O . CYS A 1 655 ? 28.998 1.889 -36.939 1.00 97.12 655 CYS A O 1
ATOM 5307 N N . LYS A 1 656 ? 28.076 3.921 -36.650 1.00 95.50 656 LYS A N 1
ATOM 5308 C CA . LYS A 1 656 ? 28.543 4.477 -37.938 1.00 95.50 656 LYS A CA 1
ATOM 5309 C C . LYS A 1 656 ? 30.062 4.641 -37.984 1.00 95.50 656 LYS A C 1
ATOM 5311 O O . LYS A 1 656 ? 30.665 4.444 -39.032 1.00 95.50 656 LYS A O 1
ATOM 5316 N N . GLY A 1 657 ? 30.680 5.006 -36.864 1.00 94.19 657 GLY A N 1
ATOM 5317 C CA . GLY A 1 657 ? 32.135 5.062 -36.748 1.00 94.19 657 GLY A CA 1
ATOM 5318 C C . GLY A 1 657 ? 32.780 3.691 -36.933 1.00 94.19 657 GLY A C 1
ATOM 5319 O O . GLY A 1 657 ? 33.760 3.567 -37.661 1.00 94.19 657 GLY A O 1
ATOM 5320 N N . VAL A 1 658 ? 32.196 2.651 -36.334 1.00 96.19 658 VAL A N 1
ATOM 5321 C CA . VAL A 1 658 ? 32.627 1.257 -36.533 1.00 96.19 658 VAL A CA 1
ATOM 5322 C C . VAL A 1 658 ? 32.447 0.814 -37.989 1.00 96.19 658 VAL A C 1
ATOM 5324 O O . VAL A 1 658 ? 33.319 0.128 -38.510 1.00 96.19 658 VAL A O 1
ATOM 5327 N N . ASP A 1 659 ? 31.380 1.247 -38.666 1.00 95.88 659 ASP A N 1
ATOM 5328 C CA . ASP A 1 659 ? 31.145 0.980 -40.098 1.00 95.88 659 ASP A CA 1
ATOM 5329 C C . ASP A 1 659 ? 32.261 1.563 -40.977 1.00 95.88 659 ASP A C 1
ATOM 5331 O O . ASP A 1 659 ? 32.820 0.879 -41.830 1.00 95.88 659 ASP A O 1
ATOM 5335 N N . ALA A 1 660 ? 32.672 2.803 -40.696 1.00 93.19 660 ALA A N 1
ATOM 5336 C CA . ALA A 1 660 ? 33.789 3.439 -41.394 1.00 93.19 660 ALA A CA 1
ATOM 5337 C C . ALA A 1 660 ? 35.121 2.695 -41.179 1.00 93.19 660 ALA A C 1
ATOM 5339 O O . ALA A 1 660 ? 35.961 2.643 -42.076 1.00 93.19 660 ALA A O 1
ATOM 5340 N N . LEU A 1 661 ? 35.322 2.088 -40.004 1.00 93.75 661 LEU A N 1
ATOM 5341 C CA . LEU A 1 661 ? 36.481 1.226 -39.755 1.00 93.75 661 LEU A CA 1
ATOM 5342 C C . LEU A 1 661 ? 36.345 -0.133 -40.455 1.00 93.75 661 LEU A C 1
ATOM 5344 O O . LEU A 1 661 ? 37.338 -0.670 -40.940 1.00 93.75 661 LEU A O 1
ATOM 5348 N N . ASP A 1 662 ? 35.138 -0.690 -40.542 1.00 95.31 662 ASP A N 1
ATOM 5349 C CA . ASP A 1 662 ? 34.868 -1.930 -41.277 1.00 95.31 662 ASP A CA 1
ATOM 5350 C C . ASP A 1 662 ? 35.129 -1.777 -42.788 1.00 95.31 662 ASP A C 1
ATOM 5352 O O . ASP A 1 662 ? 35.588 -2.719 -43.440 1.00 95.31 662 ASP A O 1
ATOM 5356 N N . ASP A 1 663 ? 34.945 -0.579 -43.348 1.00 94.00 663 ASP A N 1
ATOM 5357 C CA . ASP A 1 663 ? 35.369 -0.242 -44.716 1.00 94.00 663 ASP A CA 1
ATOM 5358 C C . ASP A 1 663 ? 36.895 -0.331 -44.911 1.00 94.00 663 ASP A C 1
ATOM 5360 O O . ASP A 1 663 ? 37.374 -0.624 -46.011 1.00 94.00 663 ASP A O 1
ATOM 5364 N N . ASP A 1 664 ? 37.668 -0.167 -43.836 1.00 93.88 664 ASP A N 1
ATOM 5365 C CA . ASP A 1 664 ? 39.128 -0.281 -43.815 1.00 93.88 664 ASP A CA 1
ATOM 5366 C C . ASP A 1 664 ? 39.634 -1.698 -43.482 1.00 93.88 664 ASP A C 1
ATOM 5368 O O . ASP A 1 664 ? 40.850 -1.919 -43.410 1.00 93.88 664 ASP A O 1
ATOM 5372 N N . ARG A 1 665 ? 38.737 -2.690 -43.366 1.00 94.12 665 ARG A N 1
ATOM 5373 C CA . ARG A 1 665 ? 39.074 -4.092 -43.043 1.00 94.12 665 ARG A CA 1
ATOM 5374 C C . ARG A 1 665 ? 40.182 -4.686 -43.911 1.00 94.12 665 ARG A C 1
ATOM 5376 O O . ARG A 1 665 ? 41.043 -5.380 -43.381 1.00 94.12 665 ARG A O 1
ATOM 5383 N N . ASP A 1 666 ? 40.222 -4.368 -45.206 1.00 94.88 666 ASP A N 1
ATOM 5384 C CA . ASP A 1 666 ? 41.242 -4.889 -46.127 1.00 94.88 666 ASP A CA 1
ATOM 5385 C C . ASP A 1 666 ? 42.635 -4.317 -45.800 1.00 94.88 666 ASP A C 1
ATOM 5387 O O . ASP A 1 666 ? 43.653 -4.995 -45.954 1.00 94.88 666 ASP A O 1
ATOM 5391 N N . LYS A 1 667 ? 42.700 -3.072 -45.301 1.00 94.94 667 LYS A N 1
ATOM 5392 C CA . LYS A 1 667 ? 43.953 -2.457 -44.834 1.00 94.94 667 LYS A CA 1
ATOM 5393 C C . LYS A 1 667 ? 44.415 -3.102 -43.534 1.00 94.94 667 LYS A C 1
ATOM 5395 O O . LYS A 1 667 ? 45.606 -3.378 -43.392 1.00 94.94 667 LYS A O 1
ATOM 5400 N N . PHE A 1 668 ? 43.492 -3.357 -42.604 1.00 96.19 668 PHE A N 1
ATOM 5401 C CA . PHE A 1 668 ? 43.809 -4.083 -41.374 1.00 96.19 668 PHE A CA 1
ATOM 5402 C C . PHE A 1 668 ? 44.313 -5.488 -41.695 1.00 96.19 668 PHE A C 1
ATOM 5404 O O . PHE A 1 668 ? 45.380 -5.871 -41.226 1.00 96.19 668 PHE A O 1
ATOM 5411 N N . GLN A 1 669 ? 43.615 -6.213 -42.567 1.00 95.94 669 GLN A N 1
ATOM 5412 C CA . GLN A 1 669 ? 44.014 -7.538 -43.024 1.00 95.94 669 GLN A CA 1
ATOM 5413 C C . GLN A 1 669 ? 45.419 -7.534 -43.637 1.00 95.94 669 GLN A C 1
ATOM 5415 O O . GLN A 1 669 ? 46.258 -8.332 -43.223 1.00 95.94 669 GLN A O 1
ATOM 5420 N N . ALA A 1 670 ? 45.725 -6.588 -44.529 1.00 95.75 670 ALA A N 1
ATOM 5421 C CA . ALA A 1 670 ? 47.057 -6.465 -45.122 1.00 95.75 670 ALA A CA 1
ATOM 5422 C C . ALA A 1 670 ? 48.164 -6.211 -44.079 1.00 95.75 670 ALA A C 1
ATOM 5424 O O . ALA A 1 670 ? 49.267 -6.746 -44.208 1.00 95.75 670 ALA A O 1
ATOM 5425 N N . LEU A 1 671 ? 47.886 -5.423 -43.035 1.00 96.31 671 LEU A N 1
ATOM 5426 C CA . LEU A 1 671 ? 48.831 -5.178 -41.941 1.00 96.31 671 LEU A CA 1
ATOM 5427 C C . LEU A 1 671 ? 49.026 -6.416 -41.056 1.00 96.31 671 LEU A C 1
ATOM 5429 O O . LEU A 1 671 ? 50.161 -6.717 -40.679 1.00 96.31 671 LEU A O 1
ATOM 5433 N N . VAL A 1 672 ? 47.958 -7.168 -40.767 1.00 95.56 672 VAL A N 1
ATOM 5434 C CA . VAL A 1 672 ? 48.064 -8.450 -40.047 1.00 95.56 672 VAL A CA 1
ATOM 5435 C C . VAL A 1 672 ? 48.895 -9.448 -40.854 1.00 95.56 672 VAL A C 1
ATOM 5437 O O . VAL A 1 672 ? 49.789 -10.091 -40.305 1.00 95.56 672 VAL A O 1
ATOM 5440 N N . GLU A 1 673 ? 48.662 -9.546 -42.162 1.00 95.19 673 GLU A N 1
ATOM 5441 C CA . GLU A 1 673 ? 49.443 -10.402 -43.059 1.00 95.19 673 GLU A CA 1
ATOM 5442 C C . GLU A 1 673 ? 50.909 -9.967 -43.128 1.00 95.19 673 GLU A C 1
ATOM 5444 O O . GLU A 1 673 ? 51.802 -10.814 -43.095 1.00 95.19 673 GLU A O 1
ATOM 5449 N N . GLN A 1 674 ? 51.187 -8.660 -43.172 1.00 95.62 674 GLN A N 1
ATOM 5450 C CA . GLN A 1 674 ? 52.553 -8.139 -43.131 1.00 95.62 674 GLN A CA 1
ATOM 5451 C C . GLN A 1 674 ? 53.264 -8.554 -41.837 1.00 95.62 674 GLN A C 1
ATOM 5453 O O . GLN A 1 674 ? 54.347 -9.143 -41.899 1.00 95.62 674 GLN A O 1
ATOM 5458 N N . TYR A 1 675 ? 52.637 -8.322 -40.680 1.00 95.12 675 TYR A N 1
ATOM 5459 C CA . TYR A 1 675 ? 53.161 -8.766 -39.389 1.00 95.12 675 TYR A CA 1
ATOM 5460 C C . TYR A 1 675 ? 53.409 -10.280 -39.378 1.00 95.12 675 TYR A C 1
ATOM 5462 O O . TYR A 1 675 ? 54.459 -10.764 -38.941 1.00 95.12 675 TYR A O 1
ATOM 5470 N N . ALA A 1 676 ? 52.454 -11.053 -39.892 1.00 92.94 676 ALA A N 1
ATOM 5471 C CA . ALA A 1 676 ? 52.531 -12.502 -39.910 1.00 92.94 676 ALA A CA 1
ATOM 5472 C C . ALA A 1 676 ? 53.654 -13.015 -40.835 1.00 92.94 676 ALA A C 1
ATOM 5474 O O . ALA A 1 676 ? 54.342 -13.975 -40.477 1.00 92.94 676 ALA A O 1
ATOM 5475 N N . LYS A 1 677 ? 53.916 -12.355 -41.972 1.00 93.62 677 LYS A N 1
ATOM 5476 C CA . LYS A 1 677 ? 55.063 -12.641 -42.856 1.00 93.62 677 LYS A CA 1
ATOM 5477 C C . LYS A 1 677 ? 56.394 -12.321 -42.178 1.00 93.62 677 LYS A C 1
ATOM 5479 O O . LYS A 1 677 ? 57.303 -13.151 -42.205 1.00 93.62 677 LYS A O 1
ATOM 5484 N N . GLU A 1 678 ? 56.503 -11.164 -41.523 1.00 93.31 678 GLU A N 1
ATOM 5485 C CA . GLU A 1 678 ? 57.712 -10.739 -40.795 1.00 93.31 678 GLU A CA 1
ATOM 5486 C C . GLU A 1 678 ? 58.100 -11.731 -39.682 1.00 93.31 678 GLU A C 1
ATOM 5488 O O . GLU A 1 678 ? 59.286 -11.960 -39.434 1.00 93.31 678 GLU A O 1
ATOM 5493 N N . ASN A 1 679 ? 57.110 -12.392 -39.076 1.00 91.38 679 ASN A N 1
ATOM 5494 C CA . ASN A 1 679 ? 57.300 -13.371 -38.002 1.00 91.38 679 ASN A CA 1
ATOM 5495 C C . ASN A 1 679 ? 57.257 -14.846 -38.471 1.00 91.38 679 ASN A C 1
ATOM 5497 O O . ASN A 1 679 ? 57.377 -15.780 -37.666 1.00 91.38 679 ASN A O 1
ATOM 5501 N N . GLY A 1 680 ? 57.137 -15.085 -39.783 1.00 90.44 680 GLY A N 1
ATOM 5502 C CA . GLY A 1 680 ? 57.164 -16.421 -40.389 1.00 90.44 680 GLY A CA 1
ATOM 5503 C C . GLY A 1 680 ? 55.942 -17.291 -40.068 1.00 90.44 680 GLY A C 1
ATOM 5504 O O . GLY A 1 680 ? 56.077 -18.513 -39.945 1.00 90.44 680 GLY A O 1
ATOM 5505 N N . TYR A 1 681 ? 54.778 -16.671 -39.874 1.00 90.12 681 TYR A N 1
ATOM 5506 C CA . TYR A 1 681 ? 53.482 -17.326 -39.673 1.00 90.12 681 TYR A CA 1
ATOM 5507 C C . TYR A 1 681 ? 52.677 -17.480 -40.974 1.00 90.12 681 TYR A C 1
ATOM 5509 O O . TYR A 1 681 ? 51.873 -18.402 -41.070 1.00 90.12 681 TYR A O 1
ATOM 5517 N N . PHE A 1 682 ? 52.921 -16.625 -41.970 1.00 87.19 682 PHE A N 1
ATOM 5518 C CA . PHE A 1 682 ? 52.118 -16.494 -43.193 1.00 87.19 682 PHE A CA 1
ATOM 5519 C C . PHE A 1 682 ? 52.991 -16.617 -44.452 1.00 87.19 682 PHE A C 1
ATOM 5521 O O . PHE A 1 682 ? 54.176 -16.266 -44.414 1.00 87.19 682 PHE A O 1
ATOM 5528 N N . GLU A 1 683 ? 52.442 -17.147 -45.548 1.00 72.25 683 GLU A N 1
ATOM 5529 C CA . GLU A 1 683 ? 53.185 -17.334 -46.805 1.00 72.25 683 GLU A CA 1
ATOM 5530 C C . GLU A 1 683 ? 53.392 -15.993 -47.546 1.00 72.25 683 GLU A C 1
ATOM 5532 O O . GLU A 1 683 ? 52.535 -15.114 -47.528 1.00 72.25 683 GLU A O 1
ATOM 5537 N N . GLY A 1 684 ? 54.581 -15.795 -48.127 1.00 57.53 684 GLY A N 1
ATOM 5538 C CA . GLY A 1 684 ? 55.050 -14.508 -48.664 1.00 57.53 684 GLY A CA 1
ATOM 5539 C C . GLY A 1 684 ? 54.396 -14.074 -49.965 1.00 57.53 684 GLY A C 1
ATOM 5540 O O . GLY A 1 684 ? 54.552 -14.818 -50.956 1.00 57.53 684 GLY A O 1
#

pLDDT: mean 83.36, std 13.61, range [32.91, 98.06]

Radius of gyration: 39.42 Å; chains: 1; bounding box: 96×65×117 Å